Protein AF-A0A7C7LJC0-F1 (afdb_monomer_lite)

Secondary structure (DSSP, 8-state):
------------EE-GGGEEEGGG--EEEEEETTS---EEEEEE-TT-PEEEEE-TTTT-STTS--S---TT--EEEEEE-SSSSSS--EEEEEEE-TT-SS--EEEEETTEEEEEETTEEEEEE-SSSSSS-SEEEEEEE--S-TTSTTSEEEEEE-SSSEEEEEE-S---EEEE-TTS-EEEEE-S----STT-----S-PBPTTS-BEESSEEEEEETTS-S-EEEEE--S-EEEEEE-TT--EEEEE---TTS--EEEEEE-TTEE--SB-TTS--BHHHHPPTT--HHHHHTTTTSTTBPP--EEEES--EEEEEEE--STTGGGTTEEEEEETTTTEEEEEEEEEETTEEEEEEEEEEEE---STTTT---EEEEEE-TTS-EEEEEE--TT-TTS----SS--EEEEEE---TT--PPPP----HHHHHHHHHHHHHHHTT--HHHHHHHTT-S-HHHHHHHHHHGGG---HHHHHHHHHHHHTTPPTT-HHHHHHHHHHTTT-HHHHHHHHHT-S--S-HHHHHHHHHHH--GGGHHHHHHHHH-TTS-HHHHHHHHHHHHT--SHHHHHHHHHHHHHS-TTTHHHHHHHHHHHHTTTTGGGT---STHHHHHTPPP----PPP-TT----EEEEEE-SS---SEEEEEE--TT---S--EEEEEEEEEEETTS-EEEGGGS--SEEEESSS--EESS-TTSS--EETTEE-SSEEEEESSEEEEEEPPTTEEEEEEEEEE--

Foldseek 3Di:
DDDDDDPPPPAFAWPLVFKDFDVSFTKTFQDWPPLAFQFQEWEADQVGKIKGFGALLQPPPPQQRQFDDDPFATFIKIFDDPPPSNHTPDIDGQDTHPQHHDFNYWDDDPAWIWTFAPQFTKIFGDDPPPSHTPDIDGLKGQWFAHSALQTWHYWDDLLPQKIKTWGAQRDQRWIAFPVGFTDGEHACDPDHDPPGPHTDFQDAGPVRDGAYGTFMWMAHPSRHDTGTFEGAAHRFRDWEADPLRWIKTWGAFPAPLFQTAIFTGGGQAYQAQAPPRRYGGLVLVPAVPRRSNCSNRVVLAFRHDDRAGRPTRWAKHAKYQQCDCQQLQLHGWIWIFTQRQLFTWTWHFEDDQQGRHTHIDTRMHTDCDDPCSQQFGFSYWYAYNNGKIKTKGWGANPPSRRHGPDNHSIITIMITGHDPPDPDDRPPHHPVVLSVLLSVQVVCLVVPHDPVSLVVQLPPPGSNSVLSSLLSLLPPPPLVSLLVSLLSNLLPRDPPPRSSLSSSLNSCVVPLPVNLVVLVPDPDGHDPLSNLSNCLNSLDPVCLVVLLVQLADPPHDPVSNLSSLSSLLPDLDLSSLVSLVCCLPPGDPSCNVSSLVSNVSCCVPSCVVSPDDHAPVVVVVVDDDPDDDDDDDQVDLDKDKDKDFAQDDDDFKDKDFQAPVPPPDPQFKKKKAQKWFQFLVRDIDTVLNDDWSDKDAPDAGWDFQAASVRHFDARPNDTGRGMIIGGPGIMTMHGDDPRTRMIIIMMDRGD

pLDDT: mean 87.97, std 13.02, range [33.41, 98.81]

Sequence (751 aa):
MASFLILTLFCAQSLNDQFDTFNSAPVELYAESPLFYNPTAIDVDEDGNVWIAEAVNYRQWNGRNPGRHHDAGDRIVVLRDTNGDGVADTSIVFAQSEDLVAPLGILVLADRVLVSCSPNLIEYRDTDGDFVADESRILLTGFGGFNHDHGLHSFIEDGNGGLLWAVGNAGPHVVKGTDGNSIRSGSVYNGGGPKHAGNIAGLVSDDGNEYTGGLIGRMNIDGSGVEILAHNFRNNYEVAIDKYGNMFTADNDDDGNRSCRTVTVVEGGNYGYFSADGKRFWNADRRPGEDIQSAHWHQRDPGVMPHGTITGAGGPTGVTMYEHDSFAALNGYLLNADAGRSIVYAHRPVIEGSELVLKQDTLIAAKRDGERGSWFRPSDVAVGPRGEIYVADWYDPGVGGHAAGDREAYGRILKISAPTQIASKKPNAVDAAVMARVAALRQAMRDGFDYDLIKKFADDESPFVRATCARLLRKVQDVNMRVSLLIRIARTMPDGDRMYLESIGIGATSLEADMFHTLRRLSSFGSRENFLRIAWRLHPPEALETLAWYATDSGHTFDLRKLAMDGLAFMESEAAAEEMMKLAVGGPQDTREYASWWLEHRATNSWSDYGIRVGVKADLENAKLLVETHLFTPQQNDLYHYETASTSSLGKTLWLEVNDNSNGNSNDWATWINPHFILDDGTTLNLTEMDWLSAEAAWGEVRLNKNCEGGTILVNEIVIENGIGTHANSLIAYSIPENAVVVVQIVLLWR

Radius of gyration: 33.11 Å; chains: 1; bounding box: 92×88×92 Å

Structure (mmCIF, N/CA/C/O backbone):
data_AF-A0A7C7LJC0-F1
#
_entry.id   AF-A0A7C7LJC0-F1
#
loop_
_atom_site.group_PDB
_atom_site.id
_atom_site.type_symbol
_atom_site.label_atom_id
_atom_site.label_alt_id
_atom_site.label_comp_id
_atom_site.label_asym_id
_atom_site.label_entity_id
_atom_site.label_seq_id
_atom_site.pdbx_PDB_ins_code
_atom_site.Cartn_x
_atom_site.Cartn_y
_atom_site.Cartn_z
_atom_site.occupancy
_atom_site.B_iso_or_equiv
_atom_site.auth_seq_id
_atom_site.auth_comp_id
_atom_site.auth_asym_id
_atom_site.auth_atom_id
_atom_site.pdbx_PDB_model_num
ATOM 1 N N . MET A 1 1 ? 59.622 -8.865 -38.035 1.00 37.81 1 MET A N 1
ATOM 2 C CA . MET A 1 1 ? 58.812 -8.004 -37.151 1.00 37.81 1 MET A CA 1
ATOM 3 C C . MET A 1 1 ? 57.456 -8.666 -37.030 1.00 37.81 1 MET A C 1
ATOM 5 O O . MET A 1 1 ? 56.758 -8.741 -38.029 1.00 37.81 1 MET A O 1
ATOM 9 N N . ALA A 1 2 ? 57.164 -9.268 -35.879 1.00 33.41 2 ALA A N 1
ATOM 10 C CA . ALA A 1 2 ? 55.874 -9.888 -35.603 1.00 33.41 2 ALA A CA 1
ATOM 11 C C . ALA A 1 2 ? 54.977 -8.838 -34.939 1.00 33.41 2 ALA A C 1
ATOM 13 O O . ALA A 1 2 ? 55.354 -8.282 -33.908 1.00 33.41 2 ALA A O 1
ATOM 14 N N . SER A 1 3 ? 53.838 -8.543 -35.559 1.00 36.91 3 SER A N 1
ATOM 15 C CA . SER A 1 3 ? 52.789 -7.712 -34.975 1.00 36.91 3 SER A CA 1
ATOM 16 C C . SER A 1 3 ? 52.058 -8.531 -33.915 1.00 36.91 3 SER A C 1
ATOM 18 O O . SER A 1 3 ? 51.437 -9.541 -34.235 1.00 36.91 3 SER A O 1
ATOM 20 N N . PHE A 1 4 ? 52.155 -8.112 -32.656 1.00 38.53 4 PHE A N 1
ATOM 21 C CA . PHE A 1 4 ? 51.294 -8.606 -31.588 1.00 38.53 4 PHE A CA 1
ATOM 22 C C . PHE A 1 4 ? 49.926 -7.930 -31.726 1.00 38.53 4 PHE A C 1
ATOM 24 O O . PHE A 1 4 ? 49.805 -6.728 -31.502 1.00 38.53 4 PHE A O 1
ATOM 31 N N . LEU A 1 5 ? 48.908 -8.702 -32.111 1.00 37.94 5 LEU A N 1
ATOM 32 C CA . LEU A 1 5 ? 47.513 -8.357 -31.855 1.00 37.94 5 LEU A CA 1
ATOM 33 C C . LEU A 1 5 ? 47.273 -8.619 -30.362 1.00 37.94 5 LEU A C 1
ATOM 35 O O . LEU A 1 5 ? 47.311 -9.768 -29.925 1.00 37.94 5 LEU A O 1
ATOM 39 N N . ILE A 1 6 ? 47.078 -7.567 -29.573 1.00 37.94 6 ILE A N 1
ATOM 40 C CA . ILE A 1 6 ? 46.548 -7.700 -28.217 1.00 37.94 6 ILE A CA 1
ATOM 41 C C . ILE A 1 6 ? 45.026 -7.769 -28.376 1.00 37.94 6 ILE A C 1
ATOM 43 O O . ILE A 1 6 ? 44.387 -6.748 -28.610 1.00 37.94 6 ILE A O 1
ATOM 47 N N . LEU A 1 7 ? 44.454 -8.975 -28.299 1.00 34.44 7 LEU A N 1
ATOM 48 C CA . LEU A 1 7 ? 43.049 -9.132 -27.925 1.00 34.44 7 LEU A CA 1
ATOM 49 C C . LEU A 1 7 ? 42.956 -8.784 -26.434 1.00 34.44 7 LEU A C 1
ATOM 51 O O . LEU A 1 7 ? 43.278 -9.608 -25.580 1.00 34.44 7 LEU A O 1
ATOM 55 N N . THR A 1 8 ? 42.559 -7.560 -26.106 1.00 39.31 8 THR A N 1
ATOM 56 C CA . THR A 1 8 ? 41.973 -7.281 -24.793 1.00 39.31 8 THR A CA 1
ATOM 57 C C . THR A 1 8 ? 40.555 -7.838 -24.810 1.00 39.31 8 THR A C 1
ATOM 59 O O . THR A 1 8 ? 39.661 -7.216 -25.373 1.00 39.31 8 THR A O 1
ATOM 62 N N . LEU A 1 9 ? 40.368 -9.027 -24.232 1.00 41.53 9 LEU A N 1
ATOM 63 C CA . LEU A 1 9 ? 39.069 -9.442 -23.702 1.00 41.53 9 LEU A CA 1
ATOM 64 C C . LEU A 1 9 ? 38.684 -8.402 -22.641 1.00 41.53 9 LEU A C 1
ATOM 66 O O . LEU A 1 9 ? 39.367 -8.299 -21.619 1.00 41.53 9 LEU A O 1
ATOM 70 N N . PHE A 1 10 ? 37.666 -7.587 -22.907 1.00 48.38 10 PHE A N 1
ATOM 71 C CA . PHE A 1 10 ? 37.053 -6.765 -21.871 1.00 48.38 10 PHE A CA 1
ATOM 72 C C . PHE A 1 10 ? 36.264 -7.722 -20.976 1.00 48.38 10 PHE A C 1
ATOM 74 O O . PHE A 1 10 ? 35.216 -8.213 -21.353 1.00 48.38 10 PHE A O 1
ATOM 81 N N . CYS A 1 11 ? 36.823 -8.079 -19.823 1.00 60.62 11 CYS A N 1
ATOM 82 C CA . CYS A 1 11 ? 36.052 -8.751 -18.782 1.00 60.62 11 CYS A CA 1
ATOM 83 C C . CYS A 1 11 ? 35.139 -7.708 -18.123 1.00 60.62 11 CYS A C 1
ATOM 85 O O . CYS A 1 11 ? 35.556 -6.549 -18.002 1.00 60.62 11 CYS A O 1
ATOM 87 N N . ALA A 1 12 ? 33.951 -8.112 -17.664 1.00 78.50 12 ALA A N 1
ATOM 88 C CA . ALA A 1 12 ? 33.046 -7.237 -16.924 1.00 78.50 12 ALA A CA 1
ATOM 89 C C . ALA A 1 12 ? 33.781 -6.463 -15.815 1.00 78.50 12 ALA A C 1
ATOM 91 O O . ALA A 1 12 ? 34.582 -7.018 -15.052 1.00 78.50 12 ALA A O 1
ATOM 92 N N . GLN A 1 13 ? 33.547 -5.150 -15.744 1.00 88.94 13 GLN A N 1
ATOM 93 C CA . GLN A 1 13 ? 34.198 -4.308 -14.748 1.00 88.94 13 GLN A CA 1
ATOM 94 C C . GLN A 1 13 ? 33.636 -4.635 -13.360 1.00 88.94 13 GLN A C 1
ATOM 96 O O . GLN A 1 13 ? 32.492 -4.308 -13.052 1.00 88.94 13 GLN A O 1
ATOM 101 N N . SER A 1 14 ? 34.465 -5.219 -12.495 1.00 92.00 14 SER A N 1
ATOM 102 C CA . SER A 1 14 ? 34.127 -5.427 -11.083 1.00 92.00 14 SER A CA 1
ATOM 103 C C . SER A 1 14 ? 33.974 -4.093 -10.343 1.00 92.00 14 SER A C 1
ATOM 105 O O . SER A 1 14 ? 34.843 -3.220 -10.417 1.00 92.00 14 SER A O 1
ATOM 107 N N . LEU A 1 15 ? 32.907 -3.977 -9.552 1.00 92.19 15 LEU A N 1
ATOM 108 C CA . LEU A 1 15 ? 32.569 -2.815 -8.725 1.00 92.19 15 LEU A CA 1
ATOM 109 C C . LEU A 1 15 ? 32.578 -3.121 -7.217 1.00 92.19 15 LEU A C 1
ATOM 111 O O . LEU A 1 15 ? 32.181 -2.275 -6.422 1.00 92.19 15 LEU A O 1
ATOM 115 N N . ASN A 1 16 ? 33.073 -4.291 -6.799 1.00 90.81 16 ASN A N 1
ATOM 116 C CA . ASN A 1 16 ? 33.091 -4.747 -5.396 1.00 90.81 16 ASN A CA 1
ATOM 117 C C . ASN A 1 16 ? 33.698 -3.742 -4.403 1.00 90.81 16 ASN A C 1
ATOM 119 O O . ASN A 1 16 ? 33.267 -3.636 -3.254 1.00 90.81 16 ASN A O 1
ATOM 123 N N . ASP A 1 17 ? 34.692 -2.967 -4.836 1.00 89.81 17 ASP A N 1
ATOM 124 C CA . ASP A 1 17 ? 35.333 -1.974 -3.976 1.00 89.81 17 ASP A CA 1
ATOM 125 C C . ASP A 1 17 ? 34.421 -0.773 -3.677 1.00 89.81 17 ASP A C 1
ATOM 127 O O . ASP A 1 17 ? 34.654 -0.090 -2.686 1.00 89.81 17 ASP A O 1
ATOM 131 N N . GLN A 1 18 ? 33.352 -0.557 -4.453 1.00 88.69 18 GLN A N 1
ATOM 132 C CA . GLN A 1 18 ? 32.410 0.562 -4.302 1.00 88.69 18 GLN A CA 1
ATOM 133 C C . GLN A 1 18 ? 31.205 0.237 -3.410 1.00 88.69 18 GLN A C 1
ATOM 135 O O . GLN A 1 18 ? 30.527 1.156 -2.950 1.00 88.69 18 GLN A O 1
ATOM 140 N N . PHE A 1 19 ? 30.935 -1.044 -3.152 1.00 92.25 19 PHE A N 1
ATOM 141 C CA . PHE A 1 19 ? 29.701 -1.481 -2.504 1.00 92.25 19 PHE A CA 1
ATOM 142 C C . PHE A 1 19 ? 29.951 -2.431 -1.336 1.00 92.25 19 PHE A C 1
ATOM 144 O O . PHE A 1 19 ? 30.869 -3.252 -1.367 1.00 92.25 19 PHE A O 1
ATOM 151 N N . ASP A 1 20 ? 29.113 -2.311 -0.312 1.00 92.81 20 ASP A N 1
ATOM 152 C CA . ASP A 1 20 ? 28.909 -3.343 0.697 1.00 92.81 20 ASP A CA 1
ATOM 153 C C . ASP A 1 20 ? 27.735 -4.212 0.242 1.00 92.81 20 ASP A C 1
ATOM 155 O O . ASP A 1 20 ? 26.649 -3.696 -0.033 1.00 92.81 20 ASP A O 1
ATOM 159 N N . THR A 1 21 ? 27.954 -5.523 0.133 1.00 94.88 21 THR A N 1
ATOM 160 C CA . THR A 1 21 ? 26.956 -6.462 -0.392 1.00 94.88 21 THR A CA 1
ATOM 161 C C . THR A 1 21 ? 26.670 -7.622 0.544 1.00 94.88 21 THR A C 1
ATOM 163 O O . THR A 1 21 ? 27.526 -8.075 1.315 1.00 94.88 21 THR A O 1
ATOM 166 N N . PHE A 1 22 ? 25.452 -8.148 0.434 1.00 94.00 22 PHE A N 1
ATOM 167 C CA . PHE A 1 22 ? 25.009 -9.338 1.138 1.00 94.00 22 PHE A CA 1
ATOM 168 C C . PHE A 1 22 ? 25.940 -10.513 0.839 1.00 94.00 22 PHE A C 1
ATOM 170 O O . PHE A 1 22 ? 26.126 -10.899 -0.316 1.00 94.00 22 PHE A O 1
ATOM 177 N N . ASN A 1 23 ? 26.539 -11.087 1.885 1.00 91.81 23 ASN A N 1
ATOM 178 C CA . ASN A 1 23 ? 27.507 -12.183 1.774 1.00 91.81 23 ASN A CA 1
ATOM 179 C C . ASN A 1 23 ? 28.653 -11.908 0.778 1.00 91.81 23 ASN A C 1
ATOM 181 O O . ASN A 1 23 ? 29.135 -12.834 0.128 1.00 91.81 23 ASN A O 1
ATOM 185 N N . SER A 1 24 ? 29.086 -10.647 0.649 1.00 92.62 24 SER A N 1
ATOM 186 C CA . SER A 1 24 ? 30.151 -10.253 -0.286 1.00 92.62 24 SER A CA 1
ATOM 187 C C . SER A 1 24 ? 29.877 -10.707 -1.728 1.00 92.62 24 SER A C 1
ATOM 189 O O . SER A 1 24 ? 30.794 -11.122 -2.440 1.00 92.62 24 SER A O 1
ATOM 191 N N . ALA A 1 25 ? 28.606 -10.678 -2.139 1.00 94.50 25 ALA A N 1
ATOM 192 C CA . ALA A 1 25 ? 28.202 -10.973 -3.504 1.00 94.50 25 ALA A CA 1
ATOM 193 C C . ALA A 1 25 ? 28.957 -10.072 -4.500 1.00 94.50 25 ALA A C 1
ATOM 195 O O . ALA A 1 25 ? 29.040 -8.859 -4.262 1.00 94.50 25 ALA A O 1
ATOM 196 N N . PRO A 1 26 ? 29.519 -10.638 -5.586 1.00 94.69 26 PRO A N 1
ATOM 197 C CA . PRO A 1 26 ? 30.175 -9.860 -6.627 1.00 94.69 26 PRO A CA 1
ATOM 198 C C . PRO A 1 26 ? 29.189 -8.930 -7.340 1.00 94.69 26 PRO A C 1
ATOM 200 O O . PRO A 1 26 ? 28.074 -9.336 -7.667 1.00 94.69 26 PRO A O 1
ATOM 203 N N . VAL A 1 27 ? 29.640 -7.706 -7.603 1.00 95.31 27 VAL A N 1
ATOM 204 C CA . VAL A 1 27 ? 28.944 -6.659 -8.353 1.00 95.31 27 VAL A CA 1
ATOM 205 C C . VAL A 1 27 ? 29.761 -6.323 -9.589 1.00 95.31 27 VAL A C 1
ATOM 207 O O . VAL A 1 27 ? 30.943 -5.984 -9.487 1.00 95.31 27 VAL A O 1
ATOM 210 N N . GLU A 1 28 ? 29.121 -6.373 -10.747 1.00 95.75 28 GLU A N 1
ATOM 211 C CA . GLU A 1 28 ? 29.726 -6.110 -12.049 1.00 95.75 28 GLU A CA 1
ATOM 212 C C . GLU A 1 28 ? 28.916 -5.040 -12.789 1.00 95.75 28 GLU A C 1
ATOM 214 O O . GLU A 1 28 ? 27.692 -4.965 -12.657 1.00 95.75 28 GLU A O 1
ATOM 219 N N . LEU A 1 29 ? 29.596 -4.186 -13.555 1.00 95.75 29 LEU A N 1
ATOM 220 C CA . LEU A 1 29 ? 28.927 -3.274 -14.478 1.00 95.75 29 LEU A CA 1
ATOM 221 C C . LEU A 1 29 ? 28.430 -4.073 -15.689 1.00 95.75 29 LEU A C 1
ATOM 223 O O . LEU A 1 29 ? 29.249 -4.591 -16.445 1.00 95.75 29 LEU A O 1
ATOM 227 N N . TYR A 1 30 ? 27.110 -4.148 -15.869 1.00 97.31 30 TYR A N 1
ATOM 228 C CA . TYR A 1 30 ? 26.500 -4.808 -17.025 1.00 97.31 30 TYR A CA 1
ATOM 229 C C . TYR A 1 30 ? 26.369 -3.853 -18.211 1.00 97.31 30 TYR A C 1
ATOM 231 O O . TYR A 1 30 ? 26.662 -4.228 -19.340 1.00 97.31 30 TYR A O 1
ATOM 239 N N . ALA A 1 31 ? 25.935 -2.616 -17.960 1.00 97.19 31 ALA A N 1
ATOM 240 C CA . ALA A 1 31 ? 25.764 -1.594 -18.987 1.00 97.19 31 ALA A CA 1
ATOM 241 C C . ALA A 1 31 ? 25.757 -0.185 -18.381 1.00 97.19 31 ALA A C 1
ATOM 243 O O . ALA A 1 31 ? 25.421 -0.008 -17.209 1.00 97.19 31 ALA A O 1
ATOM 244 N N . GLU A 1 32 ? 26.063 0.830 -19.185 1.00 95.94 32 GLU A N 1
ATOM 245 C CA . GLU A 1 32 ? 25.955 2.241 -18.805 1.00 95.94 32 GLU A CA 1
ATOM 246 C C . GLU A 1 32 ? 25.630 3.132 -20.009 1.00 95.94 32 GLU A C 1
ATOM 248 O O . GLU A 1 32 ? 25.741 2.721 -21.170 1.00 95.94 32 GLU A O 1
ATOM 253 N N . SER A 1 33 ? 25.252 4.383 -19.748 1.00 95.19 33 SER A N 1
ATOM 254 C CA . SER A 1 33 ? 25.175 5.406 -20.791 1.00 95.19 33 SER A CA 1
ATOM 255 C C . SER A 1 33 ? 26.497 5.501 -21.577 1.00 95.19 33 SER A C 1
ATOM 257 O O . SER A 1 33 ? 27.570 5.501 -20.974 1.00 95.19 33 SER A O 1
ATOM 259 N N . PRO A 1 34 ? 26.459 5.636 -22.917 1.00 95.06 34 PRO A N 1
ATOM 260 C CA . PRO A 1 34 ? 25.320 6.071 -23.727 1.00 95.06 34 PRO A CA 1
ATOM 261 C C . PRO A 1 34 ? 24.439 4.945 -24.301 1.00 95.06 34 PRO A C 1
ATOM 263 O O . PRO A 1 34 ? 23.654 5.226 -25.204 1.00 95.06 34 PRO A O 1
ATOM 266 N N . LEU A 1 35 ? 24.543 3.692 -23.830 1.00 96.88 35 LEU A N 1
ATOM 267 C CA . LEU A 1 35 ? 23.676 2.609 -24.329 1.00 96.88 35 LEU A CA 1
ATOM 268 C C . LEU A 1 35 ? 22.190 2.877 -24.040 1.00 96.88 35 LEU A C 1
ATOM 270 O O . LEU A 1 35 ? 21.331 2.505 -24.834 1.00 96.88 35 LEU A O 1
ATOM 274 N N . PHE A 1 36 ? 21.903 3.554 -22.934 1.00 97.06 36 PHE A N 1
ATOM 275 C CA . PHE A 1 36 ? 20.584 4.019 -22.511 1.00 97.06 36 PHE A CA 1
ATOM 276 C C . PHE A 1 36 ? 20.759 5.206 -21.548 1.00 97.06 36 PHE A C 1
ATOM 278 O O . PHE A 1 36 ? 21.885 5.552 -21.166 1.00 97.06 36 PHE A O 1
ATOM 285 N N . TYR A 1 37 ? 19.652 5.812 -21.139 1.00 95.50 37 TYR A N 1
ATOM 286 C CA . TYR A 1 37 ? 19.577 6.928 -20.199 1.00 95.50 37 TYR A CA 1
ATOM 287 C C . TYR A 1 37 ? 18.416 6.713 -19.213 1.00 95.50 37 TYR A C 1
ATOM 289 O O . TYR A 1 37 ? 17.550 5.882 -19.457 1.00 95.50 37 TYR A O 1
ATOM 297 N N . ASN A 1 38 ? 18.410 7.426 -18.083 1.00 93.75 38 ASN A N 1
ATOM 298 C CA . ASN A 1 38 ? 17.300 7.512 -17.114 1.00 93.75 38 ASN A CA 1
ATOM 299 C C . ASN A 1 38 ? 16.476 6.210 -16.913 1.00 93.75 38 ASN A C 1
ATOM 301 O O . ASN A 1 38 ? 15.272 6.212 -17.199 1.00 93.75 38 ASN A O 1
ATOM 305 N N . PRO A 1 39 ? 17.082 5.102 -16.445 1.00 95.69 39 PRO A N 1
ATOM 306 C CA . PRO A 1 39 ? 16.373 3.834 -16.288 1.00 95.69 39 PRO A CA 1
ATOM 307 C C . PRO A 1 39 ? 15.386 3.936 -15.118 1.00 95.69 39 PRO A C 1
ATOM 309 O O . PRO A 1 39 ? 15.797 3.958 -13.961 1.00 95.69 39 PRO A O 1
ATOM 312 N N . THR A 1 40 ? 14.091 4.048 -15.393 1.00 94.31 40 THR A N 1
ATOM 313 C CA . THR A 1 40 ? 13.068 4.166 -14.329 1.00 94.31 40 THR A CA 1
ATOM 314 C C . THR A 1 40 ? 12.533 2.828 -13.863 1.00 94.31 40 THR A C 1
ATOM 316 O O . THR A 1 40 ? 12.243 2.693 -12.681 1.00 94.31 40 THR A O 1
ATOM 319 N N . ALA A 1 41 ? 12.466 1.860 -14.773 1.00 97.31 41 ALA A N 1
ATOM 320 C CA . ALA A 1 41 ? 12.101 0.482 -14.497 1.00 97.31 41 ALA A CA 1
ATOM 321 C C . ALA A 1 41 ? 12.809 -0.455 -15.478 1.00 97.31 41 ALA A C 1
ATOM 323 O O . ALA A 1 41 ? 13.178 -0.036 -16.587 1.00 97.31 41 ALA A O 1
ATOM 324 N N . ILE A 1 42 ? 13.002 -1.704 -15.068 1.00 98.62 42 ILE A N 1
ATOM 325 C CA . ILE A 1 42 ? 13.635 -2.758 -15.847 1.00 98.62 42 ILE A CA 1
ATOM 326 C C . ILE A 1 42 ? 12.884 -4.079 -15.727 1.00 98.62 42 ILE A C 1
ATOM 328 O O . ILE A 1 42 ? 12.296 -4.391 -14.702 1.00 98.62 42 ILE A O 1
ATOM 332 N N . ASP A 1 43 ? 12.988 -4.895 -16.767 1.00 98.50 43 ASP A N 1
ATOM 333 C CA . ASP A 1 43 ? 12.612 -6.307 -16.715 1.00 98.50 43 ASP A CA 1
ATOM 334 C C . ASP A 1 43 ? 13.661 -7.141 -17.462 1.00 98.50 43 ASP A C 1
ATOM 336 O O . ASP A 1 43 ? 14.475 -6.601 -18.222 1.00 98.50 43 ASP A O 1
ATOM 340 N N . VAL A 1 44 ? 13.698 -8.448 -17.217 1.00 98.25 44 VAL A N 1
ATOM 341 C CA . VAL A 1 44 ? 14.689 -9.357 -17.803 1.00 98.25 44 VAL A CA 1
ATOM 342 C C . VAL A 1 44 ? 13.978 -10.530 -18.458 1.00 98.25 44 VAL A C 1
ATOM 344 O O . VAL A 1 44 ? 13.282 -11.290 -17.791 1.00 98.25 44 VAL A O 1
ATOM 347 N N . ASP A 1 45 ? 14.183 -10.699 -19.762 1.00 97.06 45 ASP A N 1
ATOM 348 C CA . ASP A 1 45 ? 13.546 -11.785 -20.507 1.00 97.06 45 ASP A CA 1
ATOM 349 C C . ASP A 1 45 ? 14.208 -13.156 -20.264 1.00 97.06 45 ASP A C 1
ATOM 351 O O . ASP A 1 45 ? 15.226 -13.288 -19.575 1.00 97.06 45 ASP A O 1
ATOM 355 N N . GLU A 1 46 ? 13.621 -14.206 -20.845 1.00 95.25 46 GLU A N 1
ATOM 356 C CA . GLU A 1 46 ? 14.081 -15.593 -20.690 1.00 95.25 46 GLU A CA 1
ATOM 357 C C . GLU A 1 46 ? 15.498 -15.856 -21.233 1.00 95.25 46 GLU A C 1
ATOM 359 O O . GLU A 1 46 ? 16.171 -16.782 -20.768 1.00 95.25 46 GLU A O 1
ATOM 364 N N . ASP A 1 47 ? 15.976 -15.016 -22.155 1.00 94.31 47 ASP A N 1
ATOM 365 C CA . ASP A 1 47 ? 17.326 -15.071 -22.722 1.00 94.31 47 ASP A CA 1
ATOM 366 C C . ASP A 1 47 ? 18.342 -14.262 -21.893 1.00 94.31 47 ASP A C 1
ATOM 368 O O . ASP A 1 47 ? 19.556 -14.361 -22.104 1.00 94.31 47 ASP A O 1
ATOM 372 N N . GLY A 1 48 ? 17.871 -13.492 -20.907 1.00 95.12 48 GLY A N 1
ATOM 373 C CA . GLY A 1 48 ? 18.690 -12.639 -20.056 1.00 95.12 48 GLY A CA 1
ATOM 374 C C . GLY A 1 48 ? 18.991 -11.264 -20.654 1.00 95.12 48 GLY A C 1
ATOM 375 O O . GLY A 1 48 ? 19.912 -10.600 -20.168 1.00 95.12 48 GLY A O 1
ATOM 376 N N . ASN A 1 49 ? 18.255 -10.827 -21.683 1.00 97.75 49 ASN A N 1
ATOM 377 C CA . ASN A 1 49 ? 18.335 -9.444 -22.148 1.00 97.75 49 ASN A CA 1
ATOM 378 C C . ASN A 1 49 ? 17.629 -8.531 -21.136 1.00 97.75 49 ASN A C 1
ATOM 380 O O . ASN A 1 49 ? 16.584 -8.880 -20.587 1.00 97.75 49 ASN A O 1
ATOM 384 N N . VAL A 1 50 ? 18.199 -7.349 -20.896 1.00 98.69 50 VAL A N 1
ATOM 385 C CA . VAL A 1 50 ? 17.641 -6.373 -19.949 1.00 98.69 50 VAL A CA 1
ATOM 386 C C . VAL A 1 50 ? 16.852 -5.328 -20.722 1.00 98.69 50 VAL A C 1
ATOM 388 O O . VAL A 1 50 ? 17.409 -4.627 -21.568 1.00 98.69 50 VAL A O 1
ATOM 391 N N . TRP A 1 51 ? 15.569 -5.215 -20.414 1.00 98.81 51 TRP A N 1
ATOM 392 C CA . TRP A 1 51 ? 14.641 -4.253 -20.991 1.00 98.81 51 TRP A CA 1
ATOM 393 C C . TRP A 1 51 ? 14.509 -3.050 -20.063 1.00 98.81 51 TRP A C 1
ATOM 395 O O . TRP A 1 51 ? 14.474 -3.214 -18.849 1.00 98.81 51 TRP A O 1
ATOM 405 N N . ILE A 1 52 ? 14.466 -1.839 -20.617 1.00 98.75 52 ILE A N 1
ATOM 406 C CA . ILE A 1 52 ? 14.529 -0.588 -19.852 1.00 98.75 52 ILE A CA 1
ATOM 407 C C . ILE A 1 52 ? 13.406 0.350 -20.278 1.00 98.75 52 ILE A C 1
ATOM 409 O O . ILE A 1 52 ? 13.296 0.697 -21.456 1.00 98.75 52 ILE A O 1
ATOM 413 N N . ALA A 1 53 ? 12.642 0.835 -19.298 1.00 98.19 53 ALA A N 1
ATOM 414 C CA . ALA A 1 53 ? 11.831 2.039 -19.424 1.00 98.19 53 ALA A CA 1
ATOM 415 C C . ALA A 1 53 ? 12.725 3.279 -19.237 1.00 98.19 53 ALA A C 1
ATOM 417 O O . ALA A 1 53 ? 13.081 3.662 -18.115 1.00 98.19 53 ALA A O 1
ATOM 418 N N . GLU A 1 54 ? 13.126 3.895 -20.347 1.00 97.50 54 GLU A N 1
ATOM 419 C CA . GLU A 1 54 ? 13.945 5.105 -20.355 1.00 97.50 54 GLU A CA 1
ATOM 420 C C . GLU A 1 54 ? 13.046 6.347 -20.362 1.00 97.50 54 GLU A C 1
ATOM 422 O O . GLU A 1 54 ? 12.295 6.561 -21.310 1.00 97.50 54 GLU A O 1
ATOM 427 N N . ALA A 1 55 ? 13.161 7.191 -19.331 1.00 94.56 55 ALA A N 1
ATOM 428 C CA . ALA A 1 55 ? 12.221 8.287 -19.073 1.00 94.56 55 ALA A CA 1
ATOM 429 C C . ALA A 1 55 ? 12.885 9.675 -18.991 1.00 94.56 55 ALA A C 1
ATOM 431 O O . ALA A 1 55 ? 12.749 10.392 -17.996 1.00 94.56 55 ALA A O 1
ATOM 432 N N . VAL A 1 56 ? 13.632 10.087 -20.016 1.00 93.25 56 VAL A N 1
ATOM 433 C CA . VAL A 1 56 ? 14.336 11.385 -19.986 1.00 93.25 56 VAL A CA 1
ATOM 434 C C . VAL A 1 56 ? 13.365 12.574 -20.002 1.00 93.25 56 VAL A C 1
ATOM 436 O O . VAL A 1 56 ? 13.671 13.622 -19.431 1.00 93.25 56 VAL A O 1
ATOM 439 N N . ASN A 1 57 ? 12.161 12.410 -20.567 1.00 92.62 57 ASN A N 1
ATOM 440 C CA . ASN A 1 57 ? 11.112 13.436 -20.602 1.00 92.62 57 ASN A CA 1
ATOM 441 C C . ASN A 1 57 ? 10.330 13.570 -19.278 1.00 92.62 57 ASN A C 1
ATOM 443 O O . ASN A 1 57 ? 9.411 14.400 -19.164 1.00 92.62 57 ASN A O 1
ATOM 447 N N . TYR A 1 58 ? 10.701 12.802 -18.252 1.00 90.00 58 TYR A N 1
ATOM 448 C CA . TYR A 1 58 ? 10.085 12.864 -16.934 1.00 90.00 58 TYR A CA 1
ATOM 449 C C . TYR A 1 58 ? 10.215 14.254 -16.294 1.00 90.00 58 TYR A C 1
ATOM 451 O O . TYR A 1 58 ? 11.301 14.825 -16.183 1.00 90.00 58 TYR A O 1
ATOM 459 N N . ARG A 1 59 ? 9.075 14.816 -15.868 1.00 85.62 59 ARG A N 1
ATOM 460 C CA . ARG A 1 59 ? 8.936 16.107 -15.166 1.00 85.62 59 ARG A CA 1
ATOM 461 C C . ARG A 1 59 ? 9.654 17.300 -15.816 1.00 85.62 59 ARG A C 1
ATOM 463 O O . ARG A 1 59 ? 10.051 18.236 -15.125 1.00 85.62 59 ARG A O 1
ATOM 470 N N . GLN A 1 60 ? 9.739 17.370 -17.143 1.00 86.81 60 GLN A N 1
ATOM 471 C CA . GLN A 1 60 ? 10.344 18.520 -17.844 1.00 86.81 60 GLN A CA 1
ATOM 472 C C . GLN A 1 60 ? 9.467 19.787 -17.908 1.00 86.81 60 GLN A C 1
ATOM 474 O O . GLN A 1 60 ? 9.519 20.577 -18.850 1.00 86.81 60 GLN A O 1
ATOM 479 N N . TRP A 1 61 ? 8.640 20.015 -16.894 1.00 82.88 61 TRP A N 1
ATOM 480 C CA . TRP A 1 61 ? 7.778 21.186 -16.777 1.00 82.88 61 TRP A CA 1
ATOM 481 C C . TRP A 1 61 ? 8.228 22.057 -15.600 1.00 82.88 61 TRP A C 1
ATOM 483 O O . TRP A 1 61 ? 8.864 21.585 -14.658 1.00 82.88 61 TRP A O 1
ATOM 493 N N . ASN A 1 62 ? 7.945 23.361 -15.668 1.00 81.81 62 ASN A N 1
ATOM 494 C CA . ASN A 1 62 ? 8.371 24.356 -14.671 1.00 81.81 62 ASN A CA 1
ATOM 495 C C . ASN A 1 62 ? 9.877 24.316 -14.332 1.00 81.81 62 ASN A C 1
ATOM 497 O O . ASN A 1 62 ? 10.272 24.661 -13.221 1.00 81.81 62 ASN A O 1
ATOM 501 N N . GLY A 1 63 ? 10.722 23.882 -15.276 1.00 79.44 63 GLY A N 1
ATOM 502 C CA . GLY A 1 63 ? 12.171 23.787 -15.086 1.00 79.44 63 GLY A CA 1
ATOM 503 C C . GLY A 1 63 ? 12.627 22.716 -14.087 1.00 79.44 63 GLY A C 1
ATOM 504 O O . GLY A 1 63 ? 13.774 22.774 -13.653 1.00 79.44 63 GLY A O 1
ATOM 505 N N . ARG A 1 64 ? 11.764 21.757 -13.715 1.00 81.12 64 ARG A N 1
ATOM 506 C CA . ARG A 1 64 ? 12.101 20.696 -12.748 1.00 81.12 64 ARG A CA 1
ATOM 507 C C . ARG A 1 64 ? 13.139 19.713 -13.280 1.00 81.12 64 ARG A C 1
ATOM 509 O O . ARG A 1 64 ? 14.005 19.302 -12.521 1.00 81.12 64 ARG A O 1
ATOM 516 N N . ASN A 1 65 ? 13.086 19.385 -14.567 1.00 84.44 65 ASN A N 1
ATOM 517 C CA . ASN A 1 65 ? 14.090 18.562 -15.233 1.00 84.44 65 ASN A CA 1
ATOM 518 C C . ASN A 1 65 ? 14.465 19.181 -16.590 1.00 84.44 65 ASN A C 1
ATOM 520 O O . ASN A 1 65 ? 13.805 18.915 -17.587 1.00 84.44 65 ASN A O 1
ATOM 524 N N . PRO A 1 66 ? 15.475 20.062 -16.662 1.00 80.06 66 PRO A N 1
ATOM 525 C CA . PRO A 1 66 ? 15.908 20.667 -17.920 1.00 80.06 66 PRO A CA 1
ATOM 526 C C . PRO A 1 66 ? 17.108 19.914 -18.520 1.00 80.06 66 PRO A C 1
ATOM 528 O O . PRO A 1 66 ? 18.005 20.542 -19.084 1.00 80.06 66 PRO A O 1
ATOM 531 N N . GLY A 1 67 ? 17.200 18.603 -18.275 1.00 85.25 67 GLY A N 1
ATOM 532 C CA . GLY A 1 67 ? 18.225 17.720 -18.828 1.00 85.25 67 GLY A CA 1
ATOM 533 C C . GLY A 1 67 ? 17.911 17.254 -20.252 1.00 85.25 67 GLY A C 1
ATOM 534 O O . GLY A 1 67 ? 17.217 17.931 -21.011 1.00 85.25 67 GLY A O 1
ATOM 535 N N . ARG A 1 68 ? 18.460 16.090 -20.611 1.00 91.50 68 ARG A N 1
ATOM 536 C CA . ARG A 1 68 ? 18.234 15.379 -21.879 1.00 91.50 68 ARG A CA 1
ATOM 537 C C . ARG A 1 68 ? 16.746 15.269 -22.220 1.00 91.50 68 ARG A C 1
ATOM 539 O O . ARG A 1 68 ? 15.949 14.966 -21.348 1.00 91.50 68 ARG A O 1
ATOM 546 N N . HIS A 1 69 ? 16.386 15.462 -23.487 1.00 93.50 69 HIS A N 1
ATOM 547 C CA . HIS A 1 69 ? 15.009 15.385 -23.985 1.00 93.50 69 HIS A CA 1
ATOM 548 C C . HIS A 1 69 ? 14.936 14.525 -25.252 1.00 93.50 69 HIS A C 1
ATOM 550 O O . HIS A 1 69 ? 15.869 14.529 -26.063 1.00 93.50 69 HIS A O 1
ATOM 556 N N . HIS A 1 70 ? 13.816 13.832 -25.438 1.00 94.94 70 HIS A N 1
ATOM 557 C CA . HIS A 1 70 ? 13.479 13.121 -26.663 1.00 94.94 70 HIS A CA 1
ATOM 558 C C . HIS A 1 70 ? 12.215 13.699 -27.304 1.00 94.94 70 HIS A C 1
ATOM 560 O O . HIS A 1 70 ? 11.110 13.483 -26.811 1.00 94.94 70 HIS A O 1
ATOM 566 N N . ASP A 1 71 ? 12.381 14.374 -28.447 1.00 94.56 71 ASP A N 1
ATOM 567 C CA . ASP A 1 71 ? 11.279 15.032 -29.168 1.00 94.56 71 ASP A CA 1
ATOM 568 C C . ASP A 1 71 ? 10.183 14.044 -29.618 1.00 94.56 71 ASP A C 1
ATOM 570 O O . ASP A 1 71 ? 9.011 14.400 -29.663 1.00 94.56 71 ASP A O 1
ATOM 574 N N . ALA A 1 72 ? 10.557 12.799 -29.939 1.00 96.31 72 ALA A N 1
ATOM 575 C CA . ALA A 1 72 ? 9.639 11.742 -30.379 1.00 96.31 72 ALA A CA 1
ATOM 576 C C . ALA A 1 72 ? 8.990 10.961 -29.217 1.00 96.31 72 ALA A C 1
ATOM 578 O O . ALA A 1 72 ? 8.372 9.925 -29.453 1.00 96.31 72 ALA A O 1
ATOM 579 N N . GLY A 1 73 ? 9.155 11.436 -27.979 1.00 96.38 73 GLY A N 1
ATOM 580 C CA . GLY A 1 73 ? 8.783 10.725 -26.758 1.00 96.38 73 GLY A CA 1
ATOM 581 C C . GLY A 1 73 ? 9.897 9.832 -26.206 1.00 96.38 73 GLY A C 1
ATOM 582 O O . GLY A 1 73 ? 10.948 9.644 -26.825 1.00 96.38 73 GLY A O 1
ATOM 583 N N . ASP A 1 74 ? 9.668 9.324 -25.003 1.00 97.94 74 ASP A N 1
ATOM 584 C CA . ASP A 1 74 ? 10.552 8.413 -24.276 1.00 97.94 74 ASP A CA 1
ATOM 585 C C . ASP A 1 74 ? 10.633 7.029 -24.947 1.00 97.94 74 ASP A C 1
ATOM 587 O O . ASP A 1 74 ? 9.926 6.745 -25.920 1.00 97.94 74 ASP A O 1
ATOM 591 N N . ARG A 1 75 ? 11.549 6.175 -24.471 1.00 98.31 75 ARG A N 1
ATOM 592 C CA . ARG A 1 75 ? 11.952 4.948 -25.174 1.00 98.31 75 ARG A CA 1
ATOM 593 C C . ARG A 1 75 ? 11.823 3.706 -24.302 1.00 98.31 75 ARG A C 1
ATOM 595 O O . ARG A 1 75 ? 12.066 3.752 -23.099 1.00 98.31 75 ARG A O 1
ATOM 602 N N . ILE A 1 76 ? 11.539 2.582 -24.950 1.00 98.75 76 ILE A N 1
ATOM 603 C CA . ILE A 1 76 ? 11.809 1.246 -24.417 1.00 98.75 76 ILE A CA 1
ATOM 604 C C . ILE A 1 76 ? 13.064 0.715 -25.099 1.00 98.75 76 ILE A C 1
ATOM 606 O O . ILE A 1 76 ? 13.138 0.701 -26.330 1.00 98.75 76 ILE A O 1
ATOM 610 N N . VAL A 1 77 ? 14.061 0.324 -24.308 1.00 98.75 77 VAL A N 1
ATOM 611 C CA . VAL A 1 77 ? 15.389 -0.076 -24.795 1.00 98.75 77 VAL A CA 1
ATOM 612 C C . VAL A 1 77 ? 15.702 -1.507 -24.370 1.00 98.75 77 VAL A C 1
ATOM 614 O O . VAL A 1 77 ? 15.462 -1.865 -23.224 1.00 98.75 77 VAL A O 1
ATOM 617 N N . VAL A 1 78 ? 16.276 -2.307 -25.271 1.00 98.69 78 VAL A N 1
ATOM 618 C CA . VAL A 1 78 ? 16.726 -3.683 -25.007 1.00 98.69 78 VAL A CA 1
ATOM 619 C C . VAL A 1 78 ? 18.245 -3.737 -25.029 1.00 98.69 78 VAL A C 1
ATOM 621 O O . VAL A 1 78 ? 18.870 -3.364 -26.025 1.00 98.69 78 VAL A O 1
ATOM 624 N N . LEU A 1 79 ? 18.840 -4.223 -23.942 1.00 98.62 79 LEU A N 1
ATOM 625 C CA . LEU A 1 79 ? 20.277 -4.410 -23.788 1.00 98.62 79 LEU A CA 1
ATOM 626 C C . LEU A 1 79 ? 20.653 -5.884 -23.863 1.00 98.62 79 LEU A C 1
ATOM 628 O O . LEU A 1 79 ? 20.139 -6.705 -23.098 1.00 98.62 79 LEU A O 1
ATOM 632 N N . ARG A 1 80 ? 21.609 -6.201 -24.737 1.00 97.44 80 ARG A N 1
ATOM 633 C CA . ARG A 1 80 ? 22.003 -7.582 -25.032 1.00 97.44 80 ARG A CA 1
ATOM 634 C C . ARG A 1 80 ? 23.508 -7.776 -24.910 1.00 97.44 80 ARG A C 1
ATOM 636 O O . ARG A 1 80 ? 24.280 -6.963 -25.417 1.00 97.44 80 ARG A O 1
ATOM 643 N N . ASP A 1 81 ? 23.898 -8.876 -24.281 1.00 95.69 81 ASP A N 1
ATOM 644 C CA . ASP A 1 81 ? 25.251 -9.435 -24.323 1.00 95.69 81 ASP A CA 1
ATOM 645 C C . ASP A 1 81 ? 25.302 -10.458 -25.468 1.00 95.69 81 ASP A C 1
ATOM 647 O O . ASP A 1 81 ? 24.791 -11.573 -25.345 1.00 95.69 81 ASP A O 1
ATOM 651 N N . THR A 1 82 ? 25.848 -10.067 -26.623 1.00 95.06 82 THR A N 1
ATOM 652 C CA . THR A 1 82 ? 25.854 -10.927 -27.819 1.00 95.06 82 THR A CA 1
ATOM 653 C C . THR A 1 82 ? 27.094 -11.809 -27.907 1.00 95.06 82 THR A C 1
ATOM 655 O O . THR A 1 82 ? 27.152 -12.719 -28.742 1.00 95.06 82 THR A O 1
ATOM 658 N N . ASN A 1 83 ? 28.082 -11.573 -27.041 1.00 93.88 83 ASN A N 1
ATOM 659 C CA . ASN A 1 83 ? 29.362 -12.269 -27.058 1.00 93.88 83 ASN A CA 1
ATOM 660 C C . ASN A 1 83 ? 29.571 -13.207 -25.842 1.00 93.88 83 ASN A C 1
ATOM 662 O O . ASN A 1 83 ? 30.447 -14.076 -25.887 1.00 93.88 83 ASN A O 1
ATOM 666 N N . GLY A 1 84 ? 28.725 -13.096 -24.814 1.00 90.06 84 GLY A N 1
ATOM 667 C CA . GLY A 1 84 ? 28.694 -13.936 -23.619 1.00 90.06 84 GLY A CA 1
ATOM 668 C C . GLY A 1 84 ? 29.718 -13.567 -22.541 1.00 90.06 84 GLY A C 1
ATOM 669 O O . GLY A 1 84 ? 30.038 -14.428 -21.713 1.00 90.06 84 GLY A O 1
ATOM 670 N N . ASP A 1 85 ? 30.274 -12.352 -22.554 1.00 89.38 85 ASP A N 1
ATOM 671 C CA . ASP A 1 85 ? 31.268 -11.880 -21.576 1.00 89.38 85 ASP A CA 1
ATOM 672 C C . ASP A 1 85 ? 30.655 -11.321 -20.280 1.00 89.38 85 ASP A C 1
ATOM 674 O O . ASP A 1 85 ? 31.387 -10.991 -19.338 1.00 89.38 85 ASP A O 1
ATOM 678 N N . GLY A 1 86 ? 29.323 -11.288 -20.193 1.00 88.50 86 GLY A N 1
ATOM 679 C CA . GLY A 1 86 ? 28.581 -10.779 -19.050 1.00 88.50 86 GLY A CA 1
ATOM 680 C C . GLY A 1 86 ? 28.352 -9.269 -19.077 1.00 88.50 86 GLY A C 1
ATOM 681 O O . GLY A 1 86 ? 27.897 -8.739 -18.062 1.00 88.50 86 GLY A O 1
ATOM 682 N N . VAL A 1 87 ? 28.642 -8.588 -20.190 1.00 94.25 87 VAL A N 1
ATOM 683 C CA . VAL A 1 87 ? 28.424 -7.152 -20.409 1.00 94.25 87 VAL A CA 1
ATOM 684 C C . VAL A 1 87 ? 27.530 -6.959 -21.632 1.00 94.25 87 VAL A C 1
ATOM 686 O O . VAL A 1 87 ? 27.706 -7.609 -22.657 1.00 94.25 87 VAL A O 1
ATOM 689 N N . ALA A 1 88 ? 26.566 -6.040 -21.559 1.00 96.12 88 ALA A N 1
ATOM 690 C CA . ALA A 1 88 ? 25.794 -5.685 -22.742 1.00 96.12 88 ALA A CA 1
ATOM 691 C C . ALA A 1 88 ? 26.675 -4.947 -23.761 1.00 96.12 88 ALA A C 1
ATOM 693 O O . ALA A 1 88 ? 27.283 -3.920 -23.451 1.00 96.12 88 ALA A O 1
ATOM 694 N N . ASP A 1 89 ? 26.684 -5.432 -24.999 1.00 93.88 89 ASP A N 1
ATOM 695 C CA . ASP A 1 89 ? 27.396 -4.823 -26.127 1.00 93.88 89 ASP A CA 1
ATOM 696 C C . ASP A 1 89 ? 26.453 -4.211 -27.175 1.00 93.88 89 ASP A C 1
ATOM 698 O O . ASP A 1 89 ? 26.889 -3.446 -28.039 1.00 93.88 89 ASP A O 1
ATOM 702 N N . THR A 1 90 ? 25.153 -4.498 -27.068 1.00 96.81 90 THR A N 1
ATOM 703 C CA . THR A 1 90 ? 24.126 -4.062 -28.015 1.00 96.81 90 THR A CA 1
ATOM 704 C C . THR A 1 90 ? 22.982 -3.351 -27.290 1.00 96.81 90 THR A C 1
ATOM 706 O O . THR A 1 90 ? 22.544 -3.791 -26.228 1.00 96.81 90 THR A O 1
ATOM 709 N N . SER A 1 91 ? 22.487 -2.260 -27.886 1.00 98.12 91 SER A N 1
ATOM 710 C CA . SER A 1 91 ? 21.312 -1.498 -27.442 1.00 98.12 91 SER A CA 1
ATOM 711 C C . SER A 1 91 ? 20.358 -1.284 -28.617 1.00 98.12 91 SER A C 1
ATOM 713 O O . SER A 1 91 ? 20.773 -0.778 -29.665 1.00 98.12 91 SER A O 1
ATOM 715 N N . ILE A 1 92 ? 19.098 -1.690 -28.453 1.00 98.56 92 ILE A N 1
ATOM 716 C CA . ILE A 1 92 ? 18.040 -1.598 -29.469 1.00 98.56 92 ILE A CA 1
ATOM 717 C C . ILE A 1 92 ? 16.892 -0.769 -28.897 1.00 98.56 92 ILE A C 1
ATOM 719 O O . ILE A 1 92 ? 16.446 -1.020 -27.781 1.00 98.56 92 ILE A O 1
ATOM 723 N N . VAL A 1 93 ? 16.404 0.223 -29.646 1.00 98.69 93 VAL A N 1
ATOM 724 C CA . VAL A 1 93 ? 15.172 0.940 -29.286 1.00 98.69 93 VAL A CA 1
ATOM 725 C C . VAL A 1 93 ? 13.996 0.104 -29.775 1.00 98.69 93 VAL A C 1
ATOM 727 O O . VAL A 1 93 ? 13.700 0.111 -30.965 1.00 98.69 93 VAL A O 1
ATOM 730 N N . PHE A 1 94 ? 13.347 -0.602 -28.855 1.00 98.75 94 PHE A N 1
ATOM 731 C CA . PHE A 1 94 ? 12.201 -1.454 -29.158 1.00 98.75 94 PHE A CA 1
ATOM 732 C C . PHE A 1 94 ? 10.959 -0.638 -29.518 1.00 98.75 94 PHE A C 1
ATOM 734 O O . PHE A 1 94 ? 10.273 -0.936 -30.491 1.00 98.75 94 PHE A O 1
ATOM 741 N N . ALA A 1 95 ? 10.686 0.424 -28.756 1.00 98.56 95 ALA A N 1
ATOM 742 C CA . ALA A 1 95 ? 9.561 1.321 -28.998 1.00 98.56 95 ALA A CA 1
ATOM 743 C C . ALA A 1 95 ? 9.912 2.767 -28.627 1.00 98.56 95 ALA A C 1
ATOM 745 O O . ALA A 1 95 ? 10.607 3.020 -27.641 1.00 98.56 95 ALA A O 1
ATOM 746 N N . GLN A 1 96 ? 9.404 3.720 -29.410 1.00 98.19 96 GLN A N 1
ATOM 747 C CA . GLN A 1 96 ? 9.455 5.156 -29.136 1.00 98.19 96 GLN A CA 1
ATOM 748 C C . GLN A 1 96 ? 8.219 5.820 -29.746 1.00 98.19 96 GLN A C 1
ATOM 750 O O . GLN A 1 96 ? 7.912 5.600 -30.918 1.00 98.19 96 GLN A O 1
ATOM 755 N N . SER A 1 97 ? 7.492 6.609 -28.957 1.00 95.81 97 SER A N 1
ATOM 756 C CA . SER A 1 97 ? 6.291 7.310 -29.426 1.00 95.81 97 SER A CA 1
ATOM 757 C C . SER A 1 97 ? 5.917 8.467 -28.505 1.00 95.81 97 SER A C 1
ATOM 759 O O . SER A 1 97 ? 6.282 8.460 -27.333 1.00 95.81 97 SER A O 1
ATOM 761 N N . GLU A 1 98 ? 5.118 9.416 -29.002 1.00 93.38 98 GLU A N 1
ATOM 762 C CA . GLU A 1 98 ? 4.615 10.555 -28.215 1.00 93.38 98 GLU A CA 1
ATOM 763 C C . GLU A 1 98 ? 3.749 10.141 -27.010 1.00 93.38 98 GLU A C 1
ATOM 765 O O . GLU A 1 98 ? 3.591 10.926 -26.074 1.00 93.38 98 GLU A O 1
ATOM 770 N N . ASP A 1 99 ? 3.204 8.919 -27.016 1.00 92.50 99 ASP A N 1
ATOM 771 C CA . ASP A 1 99 ? 2.461 8.354 -25.885 1.00 92.50 99 ASP A CA 1
ATOM 772 C C . ASP A 1 99 ? 3.381 7.954 -24.719 1.00 92.50 99 ASP A C 1
ATOM 774 O O . ASP A 1 99 ? 2.914 7.826 -23.587 1.00 92.50 99 ASP A O 1
ATOM 778 N N . LEU A 1 100 ? 4.688 7.800 -24.966 1.00 96.25 100 LEU A N 1
ATOM 779 C CA . LEU A 1 100 ? 5.692 7.556 -23.936 1.00 96.25 100 LEU A CA 1
ATOM 780 C C . LEU A 1 100 ? 6.202 8.895 -23.401 1.00 96.25 100 LEU A C 1
ATOM 782 O O . LEU A 1 100 ? 7.079 9.541 -23.975 1.00 96.25 100 LEU A O 1
ATOM 786 N N . VAL A 1 101 ? 5.645 9.317 -22.270 1.00 93.12 101 VAL A N 1
ATOM 787 C CA . VAL A 1 101 ? 6.135 10.462 -21.496 1.00 93.12 101 VAL A CA 1
ATOM 788 C C . VAL A 1 101 ? 6.202 10.046 -20.037 1.00 93.12 101 VAL A C 1
ATOM 790 O O . VAL A 1 101 ? 5.193 10.071 -19.332 1.00 93.12 101 VAL A O 1
ATOM 793 N N . ALA A 1 102 ? 7.405 9.693 -19.593 1.00 91.50 102 ALA A N 1
ATOM 794 C CA . ALA A 1 102 ? 7.676 9.019 -18.334 1.00 91.50 102 ALA A CA 1
ATOM 795 C C . ALA A 1 102 ? 7.008 7.639 -18.221 1.00 91.50 102 ALA A C 1
ATOM 797 O O . ALA A 1 102 ? 6.061 7.481 -17.447 1.00 91.50 102 ALA A O 1
ATOM 798 N N . PRO A 1 103 ? 7.451 6.635 -19.002 1.00 96.69 103 PRO A N 1
ATOM 799 C CA . PRO A 1 103 ? 7.140 5.247 -18.678 1.00 96.69 103 PRO A CA 1
ATOM 800 C C . PRO A 1 103 ? 7.763 4.910 -17.318 1.00 96.69 103 PRO A C 1
ATOM 802 O O . PRO A 1 103 ? 8.916 5.257 -17.102 1.00 96.69 103 PRO A O 1
ATOM 805 N N . LEU A 1 104 ? 7.008 4.297 -16.403 1.00 95.56 104 LEU A N 1
ATOM 806 C CA . LEU A 1 104 ? 7.454 4.013 -15.023 1.00 95.56 104 LEU A CA 1
ATOM 807 C C . LEU A 1 104 ? 7.371 2.528 -14.646 1.00 95.56 104 LEU A C 1
ATOM 809 O O . LEU A 1 104 ? 7.645 2.167 -13.509 1.00 95.56 104 LEU A O 1
ATOM 813 N N . GLY A 1 105 ? 7.011 1.668 -15.596 1.00 97.25 105 GLY A N 1
ATOM 814 C CA . GLY A 1 105 ? 7.159 0.228 -15.442 1.00 97.25 105 GLY A CA 1
ATOM 815 C C . GLY A 1 105 ? 6.993 -0.520 -16.746 1.00 97.25 105 GLY A C 1
ATOM 816 O O . GLY A 1 105 ? 6.454 -0.001 -17.731 1.00 97.25 105 GLY A O 1
ATOM 817 N N . ILE A 1 106 ? 7.515 -1.738 -16.739 1.00 98.44 106 ILE A N 1
ATOM 818 C CA . ILE A 1 106 ? 7.650 -2.600 -17.901 1.00 98.44 106 ILE A CA 1
ATOM 819 C C . ILE A 1 106 ? 7.464 -4.053 -17.463 1.00 98.44 106 ILE A C 1
ATOM 821 O O . ILE A 1 106 ? 7.965 -4.448 -16.418 1.00 98.44 106 ILE A O 1
ATOM 825 N N . LEU A 1 107 ? 6.719 -4.822 -18.254 1.00 98.31 107 LEU A N 1
ATOM 826 C CA . LEU A 1 107 ? 6.569 -6.265 -18.099 1.00 98.31 107 LEU A CA 1
ATOM 827 C C . LEU A 1 107 ? 6.761 -6.926 -19.458 1.00 98.31 107 LEU A C 1
ATOM 829 O O . LEU A 1 107 ? 5.999 -6.665 -20.396 1.00 98.31 107 LEU A O 1
ATOM 833 N N . VAL A 1 108 ? 7.761 -7.788 -19.558 1.00 98.12 108 VAL A N 1
ATOM 834 C CA . VAL A 1 108 ? 8.112 -8.530 -20.763 1.00 98.12 108 VAL A CA 1
ATOM 835 C C . VAL A 1 108 ? 7.530 -9.932 -20.653 1.00 98.12 108 VAL A C 1
ATOM 837 O O . VAL A 1 108 ? 7.876 -10.716 -19.776 1.00 98.12 108 VAL A O 1
ATOM 840 N N . LEU A 1 109 ? 6.621 -10.253 -21.567 1.00 96.12 109 LEU A N 1
ATOM 841 C CA . LEU A 1 109 ? 6.013 -11.571 -21.701 1.00 96.12 109 LEU A CA 1
ATOM 842 C C . LEU A 1 109 ? 6.458 -12.194 -23.024 1.00 96.12 109 LEU A C 1
ATOM 844 O O . LEU A 1 109 ? 6.886 -11.500 -23.945 1.00 96.12 109 LEU A O 1
ATOM 848 N N . ALA A 1 110 ? 6.282 -13.508 -23.155 1.00 91.62 110 ALA A N 1
ATOM 849 C CA . ALA A 1 110 ? 6.747 -14.259 -24.322 1.00 91.62 110 ALA A CA 1
ATOM 850 C C . ALA A 1 110 ? 6.221 -13.741 -25.680 1.00 91.62 110 ALA A C 1
ATOM 852 O O . ALA A 1 110 ? 6.867 -13.953 -26.700 1.00 91.62 110 ALA A O 1
ATOM 853 N N . ASP A 1 111 ? 5.042 -13.106 -25.721 1.00 93.12 111 ASP A N 1
ATOM 854 C CA . ASP A 1 111 ? 4.401 -12.645 -26.963 1.00 93.12 111 ASP A CA 1
ATOM 855 C C . ASP A 1 111 ? 4.087 -11.140 -27.007 1.00 93.12 111 ASP A C 1
ATOM 857 O O . ASP A 1 111 ? 3.459 -10.680 -27.969 1.00 93.12 111 ASP A O 1
ATOM 861 N N . ARG A 1 112 ? 4.428 -10.386 -25.953 1.00 96.62 112 ARG A N 1
ATOM 862 C CA . ARG A 1 112 ? 4.103 -8.958 -25.822 1.00 96.62 112 ARG A CA 1
ATOM 863 C C . ARG A 1 112 ? 4.918 -8.276 -24.728 1.00 96.62 112 ARG A C 1
ATOM 865 O O . ARG A 1 112 ? 5.333 -8.911 -23.767 1.00 96.62 112 ARG A O 1
ATOM 872 N N . VAL A 1 113 ? 5.014 -6.956 -24.815 1.00 98.44 113 VAL A N 1
ATOM 873 C CA . VAL A 1 113 ? 5.567 -6.097 -23.762 1.00 98.44 113 VAL A CA 1
ATOM 874 C C . VAL A 1 113 ? 4.482 -5.136 -23.295 1.00 98.44 113 VAL A C 1
ATOM 876 O O . VAL A 1 113 ? 3.856 -4.459 -24.113 1.00 98.44 113 VAL A O 1
ATOM 879 N N . LEU A 1 114 ? 4.242 -5.081 -21.987 1.00 98.62 114 LEU A N 1
ATOM 880 C CA . LEU A 1 114 ? 3.339 -4.116 -21.370 1.00 98.62 114 LEU A CA 1
ATOM 881 C C . LEU A 1 114 ? 4.150 -2.978 -20.756 1.00 98.62 114 LEU A C 1
ATOM 883 O O . LEU A 1 114 ? 5.112 -3.217 -20.033 1.00 98.62 114 LEU A O 1
ATOM 887 N N . VAL A 1 115 ? 3.747 -1.741 -21.034 1.00 98.69 115 VAL A N 1
ATOM 888 C CA . VAL A 1 115 ? 4.413 -0.533 -20.541 1.00 98.69 115 VAL A CA 1
ATOM 889 C C . VAL A 1 115 ? 3.410 0.337 -19.803 1.00 98.69 115 VAL A C 1
ATOM 891 O O . VAL A 1 115 ? 2.386 0.750 -20.357 1.00 98.69 115 VAL A O 1
ATOM 894 N N . SER A 1 116 ? 3.737 0.656 -18.559 1.00 98.25 116 SER A N 1
ATOM 895 C CA . SER A 1 116 ? 2.987 1.592 -17.734 1.00 98.25 116 SER A CA 1
ATOM 896 C C . SER A 1 116 ? 3.430 3.018 -18.017 1.00 98.25 116 SER A C 1
ATOM 898 O O . SER A 1 116 ? 4.558 3.405 -17.710 1.00 98.25 116 SER A O 1
ATOM 900 N N . CYS A 1 117 ? 2.539 3.828 -18.584 1.00 96.81 117 CYS A N 1
ATOM 901 C CA . CYS A 1 117 ? 2.797 5.241 -18.830 1.00 96.81 117 CYS A CA 1
ATOM 902 C C . CYS A 1 117 ? 1.493 6.032 -18.713 1.00 96.81 117 CYS A C 1
ATOM 904 O O . CYS A 1 117 ? 0.691 6.100 -19.645 1.00 96.81 117 CYS A O 1
ATOM 906 N N . SER A 1 118 ? 1.254 6.612 -17.535 1.00 94.62 118 SER A N 1
ATOM 907 C CA . SER A 1 118 ? -0.010 7.290 -17.213 1.00 94.62 118 SER A CA 1
ATOM 908 C C . SER A 1 118 ? -0.406 8.312 -18.292 1.00 94.62 118 SER A C 1
ATOM 910 O O . SER A 1 118 ? 0.387 9.204 -18.597 1.00 94.62 118 SER A O 1
ATOM 912 N N . PRO A 1 119 ? -1.630 8.235 -18.849 1.00 94.94 119 PRO A N 1
ATOM 913 C CA . PRO A 1 119 ? -2.794 7.562 -18.280 1.00 94.94 119 PRO A CA 1
ATOM 914 C C . PRO A 1 119 ? -3.019 6.139 -18.810 1.00 94.94 119 PRO A C 1
ATOM 916 O O . PRO A 1 119 ? -4.085 5.572 -18.571 1.00 94.94 119 PRO A O 1
ATOM 919 N N . ASN A 1 120 ? -2.059 5.591 -19.553 1.00 97.25 120 ASN A N 1
ATOM 920 C CA . ASN A 1 120 ? -2.206 4.398 -20.369 1.00 97.25 120 ASN A CA 1
ATOM 921 C C . ASN A 1 120 ? -1.387 3.220 -19.826 1.00 97.25 120 ASN A C 1
ATOM 923 O O . ASN A 1 120 ? -0.258 3.369 -19.361 1.00 97.25 120 ASN A O 1
ATOM 927 N N . LEU A 1 121 ? -1.951 2.030 -19.983 1.00 98.56 121 LEU A N 1
ATOM 928 C CA . LEU A 1 121 ? -1.195 0.797 -20.132 1.00 98.56 121 LEU A CA 1
ATOM 929 C C . LEU A 1 121 ? -1.096 0.503 -21.628 1.00 98.56 121 LEU A C 1
ATOM 931 O O . LEU A 1 121 ? -2.126 0.350 -22.293 1.00 98.56 121 LEU A O 1
ATOM 935 N N . ILE A 1 122 ? 0.121 0.433 -22.155 1.00 98.56 122 ILE A N 1
ATOM 936 C CA . ILE A 1 122 ? 0.377 0.233 -23.583 1.00 98.56 122 ILE A CA 1
ATOM 937 C C . ILE A 1 122 ? 0.890 -1.193 -23.796 1.00 98.56 122 ILE A C 1
ATOM 939 O O . ILE A 1 122 ? 1.801 -1.630 -23.102 1.00 98.56 122 ILE A O 1
ATOM 943 N N . GLU A 1 123 ? 0.296 -1.920 -24.740 1.00 98.50 123 GLU A N 1
ATOM 944 C CA . GLU A 1 123 ? 0.767 -3.228 -25.200 1.00 98.50 123 GLU A CA 1
ATOM 945 C C . GLU A 1 123 ? 1.523 -3.049 -26.519 1.00 98.50 123 GLU A C 1
ATOM 947 O O . GLU A 1 123 ? 1.000 -2.437 -27.455 1.00 98.50 123 GLU A O 1
ATOM 952 N N . TYR A 1 124 ? 2.720 -3.621 -26.594 1.00 98.62 124 TYR A N 1
ATOM 953 C CA . TYR A 1 124 ? 3.538 -3.722 -27.797 1.00 98.62 124 TYR A CA 1
ATOM 954 C C . TYR A 1 124 ? 3.777 -5.186 -28.164 1.00 98.62 124 TYR A C 1
ATOM 956 O O . TYR A 1 124 ? 3.832 -6.047 -27.281 1.00 98.62 124 TYR A O 1
ATOM 964 N N . ARG A 1 125 ? 3.955 -5.471 -29.455 1.00 98.31 125 ARG A N 1
ATOM 965 C CA . ARG A 1 125 ? 4.334 -6.800 -29.955 1.00 98.31 125 ARG A CA 1
ATOM 966 C C . ARG A 1 125 ? 5.415 -6.686 -31.013 1.00 98.31 125 ARG A C 1
ATOM 968 O O . ARG A 1 125 ? 5.313 -5.835 -31.890 1.00 98.31 125 ARG A O 1
ATOM 975 N N . ASP A 1 126 ? 6.383 -7.581 -30.928 1.00 97.62 126 ASP A N 1
ATOM 976 C CA . ASP A 1 126 ? 7.341 -7.895 -31.984 1.00 97.62 126 ASP A CA 1
ATOM 977 C C . ASP A 1 126 ? 6.887 -9.213 -32.629 1.00 97.62 126 ASP A C 1
ATOM 979 O O . ASP A 1 126 ? 6.642 -10.206 -31.936 1.00 97.62 126 ASP A O 1
ATOM 983 N N . THR A 1 127 ? 6.664 -9.193 -33.941 1.00 97.31 127 THR A N 1
ATOM 984 C CA . THR A 1 127 ? 6.110 -10.315 -34.707 1.00 97.31 127 THR A CA 1
ATOM 985 C C . THR A 1 127 ? 7.139 -11.002 -35.600 1.00 97.31 127 THR A C 1
ATOM 987 O O . THR A 1 127 ? 6.827 -12.060 -36.165 1.00 97.31 127 THR A O 1
ATOM 990 N N . ASP A 1 128 ? 8.352 -10.457 -35.712 1.00 96.75 128 ASP A N 1
ATOM 991 C CA . ASP A 1 128 ? 9.420 -10.999 -36.554 1.00 96.75 128 ASP A CA 1
ATOM 992 C C . ASP A 1 128 ? 10.735 -11.317 -35.810 1.00 96.75 128 ASP A C 1
ATOM 994 O O . ASP A 1 128 ? 11.598 -12.012 -36.361 1.00 96.75 128 ASP A O 1
ATOM 998 N N . GLY A 1 129 ? 10.823 -10.952 -34.529 1.00 94.25 129 GLY A N 1
ATOM 999 C CA . GLY A 1 129 ? 11.908 -11.278 -33.609 1.00 94.25 129 GLY A CA 1
ATOM 1000 C C . GLY A 1 129 ? 13.133 -10.374 -33.747 1.00 94.25 129 GLY A C 1
ATOM 1001 O O . GLY A 1 129 ? 14.238 -10.798 -33.382 1.00 94.25 129 GLY A O 1
ATOM 1002 N N . ASP A 1 130 ? 12.986 -9.175 -34.315 1.00 96.25 130 ASP A N 1
ATOM 1003 C CA . ASP A 1 130 ? 14.078 -8.216 -34.489 1.00 96.25 130 ASP A CA 1
ATOM 1004 C C . ASP A 1 130 ? 14.295 -7.275 -33.286 1.00 96.25 130 ASP A C 1
ATOM 1006 O O . ASP A 1 130 ? 15.259 -6.499 -33.283 1.00 96.25 130 ASP A O 1
ATOM 1010 N N . PHE A 1 131 ? 13.487 -7.421 -32.227 1.00 96.25 131 PHE A N 1
ATOM 1011 C CA . PHE A 1 131 ? 13.448 -6.561 -31.042 1.00 96.25 131 PHE A CA 1
ATOM 1012 C C . PHE A 1 131 ? 13.001 -5.121 -31.344 1.00 96.25 131 PHE A C 1
ATOM 1014 O O . PHE A 1 131 ? 13.408 -4.185 -30.648 1.00 96.25 131 PHE A O 1
ATOM 1021 N N . VAL A 1 132 ? 12.128 -4.939 -32.334 1.00 98.00 132 VAL A N 1
ATOM 1022 C CA . VAL A 1 132 ? 11.398 -3.701 -32.619 1.00 98.00 132 VAL A CA 1
ATOM 1023 C C . VAL A 1 132 ? 9.896 -3.992 -32.614 1.00 98.00 132 VAL A C 1
ATOM 1025 O O . VAL A 1 132 ? 9.423 -4.996 -33.130 1.00 98.00 132 VAL A O 1
ATOM 1028 N N . ALA A 1 133 ? 9.111 -3.116 -31.987 1.00 98.00 133 ALA A N 1
ATOM 1029 C CA . ALA A 1 133 ? 7.666 -3.290 -31.940 1.00 98.00 133 ALA A CA 1
ATOM 1030 C C . ALA A 1 133 ? 7.027 -3.053 -33.322 1.00 98.00 133 ALA A C 1
ATOM 1032 O O . ALA A 1 133 ? 7.085 -1.944 -33.861 1.00 98.00 133 ALA A O 1
ATOM 1033 N N . ASP A 1 134 ? 6.334 -4.065 -33.839 1.00 97.94 134 ASP A N 1
ATOM 1034 C CA . ASP A 1 134 ? 5.524 -4.005 -35.062 1.00 97.94 134 ASP A CA 1
ATOM 1035 C C . ASP A 1 134 ? 4.111 -3.483 -34.795 1.00 97.94 134 ASP A C 1
ATOM 1037 O O . ASP A 1 134 ? 3.511 -2.774 -35.610 1.00 97.94 134 ASP A O 1
ATOM 1041 N N . GLU A 1 135 ? 3.557 -3.855 -33.640 1.00 98.00 135 GLU A N 1
ATOM 1042 C CA . GLU A 1 135 ? 2.198 -3.515 -33.241 1.00 98.00 135 GLU A CA 1
ATOM 1043 C C . GLU A 1 135 ? 2.194 -2.783 -31.901 1.00 98.00 135 GLU A C 1
ATOM 1045 O O . GLU A 1 135 ? 2.973 -3.080 -30.993 1.00 98.00 135 GLU A O 1
ATOM 1050 N N . SER A 1 136 ? 1.266 -1.836 -31.761 1.00 97.56 136 SER A N 1
ATOM 1051 C CA . SER A 1 136 ? 1.023 -1.121 -30.513 1.00 97.56 136 SER A CA 1
ATOM 1052 C C . SER A 1 136 ? -0.465 -0.855 -30.319 1.00 97.56 136 SER A C 1
ATOM 1054 O O . SER A 1 136 ? -1.179 -0.508 -31.266 1.00 97.56 136 SER A O 1
ATOM 1056 N N . ARG A 1 137 ? -0.941 -0.996 -29.079 1.00 97.38 137 ARG A N 1
ATOM 1057 C CA . ARG A 1 137 ? -2.286 -0.574 -28.674 1.00 97.38 137 ARG A CA 1
ATOM 1058 C C . ARG A 1 137 ? -2.323 -0.115 -27.221 1.00 97.38 137 ARG A C 1
ATOM 1060 O O . ARG A 1 137 ? -1.649 -0.671 -26.363 1.00 97.38 137 ARG A O 1
ATOM 1067 N N . ILE A 1 138 ? -3.199 0.840 -26.922 1.00 98.12 138 ILE A N 1
ATOM 1068 C CA . ILE A 1 138 ? -3.571 1.166 -25.540 1.00 98.12 138 ILE A CA 1
ATOM 1069 C C . ILE A 1 138 ? -4.499 0.053 -25.041 1.00 98.12 138 ILE A C 1
ATOM 1071 O O . ILE A 1 138 ? -5.619 -0.082 -25.535 1.00 98.12 138 ILE A O 1
ATOM 1075 N N . LEU A 1 139 ? -4.023 -0.758 -24.094 1.00 98.06 139 LEU A N 1
ATOM 1076 C CA . LEU A 1 139 ? -4.789 -1.864 -23.519 1.00 98.06 139 LEU A CA 1
ATOM 1077 C C . LEU A 1 139 ? -5.815 -1.351 -22.505 1.00 98.06 139 LEU A C 1
ATOM 1079 O O . LEU A 1 139 ? -6.986 -1.712 -22.579 1.00 98.06 139 LEU A O 1
ATOM 1083 N N . LEU A 1 140 ? -5.378 -0.475 -21.597 1.00 98.19 140 LEU A N 1
ATOM 1084 C CA . LEU A 1 140 ? -6.226 0.224 -20.632 1.00 98.19 140 LEU A CA 1
ATOM 1085 C C . LEU A 1 140 ? -5.834 1.700 -20.563 1.00 98.19 140 LEU A C 1
ATOM 1087 O O . LEU A 1 140 ? -4.684 2.064 -20.792 1.00 98.19 140 LEU A O 1
ATOM 1091 N N . THR A 1 141 ? -6.793 2.553 -20.214 1.00 97.19 141 THR A N 1
ATOM 1092 C CA . THR A 1 141 ? -6.565 3.985 -19.994 1.00 97.19 141 THR A CA 1
ATOM 1093 C C . THR A 1 141 ? -7.397 4.494 -18.819 1.00 97.19 141 THR A C 1
ATOM 1095 O O . THR A 1 141 ? -8.296 3.800 -18.339 1.00 97.19 141 THR A O 1
ATOM 1098 N N . GLY A 1 142 ? -7.117 5.718 -18.377 1.00 95.25 142 GLY A N 1
ATOM 1099 C CA . GLY A 1 142 ? -7.838 6.393 -17.298 1.00 95.25 142 GLY A CA 1
ATOM 1100 C C . GLY A 1 142 ? -7.134 6.345 -15.944 1.00 95.25 142 GLY A C 1
ATOM 1101 O O . GLY A 1 142 ? -7.716 6.745 -14.935 1.00 95.25 142 GLY A O 1
ATOM 1102 N N . PHE A 1 143 ? -5.879 5.894 -15.904 1.00 95.62 143 PHE A N 1
ATOM 1103 C CA . PHE A 1 143 ? -5.037 6.067 -14.726 1.00 95.62 143 PHE A CA 1
ATOM 1104 C C . PHE A 1 143 ? -4.657 7.550 -14.577 1.00 95.62 143 PHE A C 1
ATOM 1106 O O . PHE A 1 143 ? -4.270 8.201 -15.547 1.00 95.62 143 PHE A O 1
ATOM 1113 N N . GLY A 1 144 ? -4.778 8.102 -13.368 1.00 93.69 144 GLY A N 1
ATOM 1114 C CA . GLY A 1 144 ? -4.258 9.433 -13.057 1.00 93.69 144 GLY A CA 1
ATOM 1115 C C . GLY A 1 144 ? -2.720 9.486 -13.042 1.00 93.69 144 GLY A C 1
ATOM 1116 O O . GLY A 1 144 ? -2.045 8.521 -13.389 1.00 93.69 144 GLY A O 1
ATOM 1117 N N . GLY A 1 145 ? -2.151 10.628 -12.648 1.00 91.00 145 GLY A N 1
ATOM 1118 C CA . GLY A 1 145 ? -0.700 10.758 -12.466 1.00 91.00 145 GLY A CA 1
ATOM 1119 C C . GLY A 1 145 ? 0.090 10.974 -13.759 1.00 91.00 145 GLY A C 1
ATOM 1120 O O . GLY A 1 145 ? 1.239 10.556 -13.856 1.00 91.00 145 GLY A O 1
ATOM 1121 N N . PHE A 1 146 ? -0.501 11.652 -14.752 1.00 90.50 146 PHE A N 1
ATOM 1122 C CA . PHE A 1 146 ? 0.181 12.007 -16.004 1.00 90.50 146 PHE A CA 1
ATOM 1123 C C . PHE A 1 146 ? 1.525 12.712 -15.746 1.00 90.50 146 PHE A C 1
ATOM 1125 O O . PHE A 1 146 ? 1.550 13.797 -15.147 1.00 90.50 146 PHE A O 1
ATOM 1132 N N . ASN A 1 147 ? 2.619 12.118 -16.241 1.00 89.94 147 ASN A N 1
ATOM 1133 C CA . ASN A 1 147 ? 3.995 12.584 -16.040 1.00 89.94 147 ASN A CA 1
ATOM 1134 C C . ASN A 1 147 ? 4.294 12.926 -14.558 1.00 89.94 147 ASN A C 1
ATOM 1136 O O . ASN A 1 147 ? 4.725 14.038 -14.221 1.00 89.94 147 ASN A O 1
ATOM 1140 N N . HIS A 1 148 ? 3.979 11.983 -13.662 1.00 90.25 148 HIS A N 1
ATOM 1141 C CA . HIS A 1 148 ? 4.139 12.098 -12.214 1.00 90.25 148 HIS A CA 1
ATOM 1142 C C . HIS A 1 148 ? 4.586 10.753 -11.615 1.00 90.25 148 HIS A C 1
ATOM 1144 O O . HIS A 1 148 ? 4.054 9.711 -11.971 1.00 90.25 148 HIS A O 1
ATOM 1150 N N . ASP A 1 149 ? 5.495 10.778 -10.640 1.00 89.56 149 ASP A N 1
ATOM 1151 C CA . ASP A 1 149 ? 5.959 9.614 -9.854 1.00 89.56 149 ASP A CA 1
ATOM 1152 C C . ASP A 1 149 ? 4.871 8.914 -9.042 1.00 89.56 149 ASP A C 1
ATOM 1154 O O . ASP A 1 149 ? 5.174 7.904 -8.441 1.00 89.56 149 ASP A O 1
ATOM 1158 N N . HIS A 1 150 ? 3.645 9.428 -8.973 1.00 93.56 150 HIS A N 1
ATOM 1159 C CA . HIS A 1 150 ? 2.528 8.783 -8.261 1.00 93.56 150 HIS A CA 1
ATOM 1160 C C . HIS A 1 150 ? 1.501 8.230 -9.266 1.00 93.56 150 HIS A C 1
ATOM 1162 O O . HIS A 1 150 ? 0.323 8.087 -8.938 1.00 93.56 150 HIS A O 1
ATOM 1168 N N . GLY A 1 151 ? 1.926 8.031 -10.517 1.00 93.62 151 GLY A N 1
ATOM 1169 C CA . GLY A 1 151 ? 1.124 7.448 -11.584 1.00 93.62 151 GLY A CA 1
ATOM 1170 C C . GLY A 1 151 ? 1.149 5.919 -11.574 1.00 93.62 151 GLY A C 1
ATOM 1171 O O . GLY A 1 151 ? 1.404 5.287 -10.552 1.00 93.62 151 GLY A O 1
ATOM 1172 N N . LEU A 1 152 ? 0.808 5.339 -12.723 1.00 96.50 152 LEU A N 1
ATOM 1173 C CA . LEU A 1 152 ? 0.855 3.910 -13.017 1.00 96.50 152 LEU A CA 1
ATOM 1174 C C . LEU A 1 152 ? 2.301 3.442 -13.147 1.00 96.50 152 LEU A C 1
ATOM 1176 O O . LEU A 1 152 ? 3.044 4.006 -13.951 1.00 96.50 152 LEU A O 1
ATOM 1180 N N . HIS A 1 153 ? 2.648 2.399 -12.397 1.00 95.06 153 HIS A N 1
ATOM 1181 C CA . HIS A 1 153 ? 4.019 1.917 -12.266 1.00 95.06 153 HIS A CA 1
ATOM 1182 C C . HIS A 1 153 ? 4.157 0.482 -12.754 1.00 95.06 153 HIS A C 1
ATOM 1184 O O . HIS A 1 153 ? 4.477 0.286 -13.911 1.00 95.06 153 HIS A O 1
ATOM 1190 N N . SER A 1 154 ? 3.854 -0.543 -11.962 1.00 94.69 154 SER A N 1
ATOM 1191 C CA . SER A 1 154 ? 4.142 -1.934 -12.359 1.00 94.69 154 SER A CA 1
ATOM 1192 C C . SER A 1 154 ? 2.912 -2.733 -12.770 1.00 94.69 154 SER A C 1
ATOM 1194 O O . SER A 1 154 ? 1.813 -2.543 -12.240 1.00 94.69 154 SER A O 1
ATOM 1196 N N . PHE A 1 155 ? 3.149 -3.677 -13.683 1.00 97.75 155 PHE A N 1
ATOM 1197 C CA . PHE A 1 155 ? 2.354 -4.886 -13.875 1.00 97.75 155 PHE A CA 1
ATOM 1198 C C . PHE A 1 155 ? 3.282 -6.085 -13.696 1.00 97.75 155 PHE A C 1
ATOM 1200 O O . PHE A 1 155 ? 4.408 -6.045 -14.173 1.00 97.75 155 PHE A O 1
ATOM 1207 N N . ILE A 1 156 ? 2.811 -7.151 -13.055 1.00 97.44 156 ILE A N 1
ATOM 1208 C CA . ILE A 1 156 ? 3.537 -8.426 -12.953 1.00 97.44 156 ILE A CA 1
ATOM 1209 C C . ILE A 1 156 ? 2.574 -9.594 -13.154 1.00 97.44 156 ILE A C 1
ATOM 1211 O O . ILE A 1 156 ? 1.371 -9.450 -12.927 1.00 97.44 156 ILE A O 1
ATOM 1215 N N . GLU A 1 157 ? 3.080 -10.766 -13.531 1.00 96.06 157 GLU A N 1
ATOM 1216 C CA . GLU A 1 157 ? 2.269 -11.987 -13.530 1.00 96.06 157 GLU A CA 1
ATOM 1217 C C . GLU A 1 157 ? 1.815 -12.352 -12.108 1.00 96.06 157 GLU A C 1
ATOM 1219 O O . GLU A 1 157 ? 2.589 -12.320 -11.151 1.00 96.06 157 GLU A O 1
ATOM 1224 N N . ASP A 1 158 ? 0.550 -12.750 -11.954 1.00 91.88 158 ASP A N 1
ATOM 1225 C CA . ASP A 1 158 ? -0.015 -13.147 -10.654 1.00 91.88 158 ASP A CA 1
ATOM 1226 C C . ASP A 1 158 ? 0.232 -14.631 -10.297 1.00 91.88 158 ASP A C 1
ATOM 1228 O O . ASP A 1 158 ? -0.285 -15.139 -9.293 1.00 91.88 158 ASP A O 1
ATOM 1232 N N . GLY A 1 159 ? 0.979 -15.346 -11.148 1.00 87.88 159 GLY A N 1
ATOM 1233 C CA . GLY A 1 159 ? 1.264 -16.780 -11.047 1.00 87.88 159 GLY A CA 1
ATOM 1234 C C . GLY A 1 159 ? 0.087 -17.704 -11.391 1.00 87.88 159 GLY A C 1
ATOM 1235 O O . GLY A 1 159 ? 0.195 -18.916 -11.217 1.00 87.88 159 GLY A O 1
ATOM 1236 N N . ASN A 1 160 ? -1.045 -17.161 -11.849 1.00 86.19 160 ASN A N 1
ATOM 1237 C CA . ASN A 1 160 ? -2.280 -17.893 -12.155 1.00 86.19 160 ASN A CA 1
ATOM 1238 C C . ASN A 1 160 ? -2.876 -17.512 -13.528 1.00 86.19 160 ASN A C 1
ATOM 1240 O O . ASN A 1 160 ? -4.049 -17.784 -13.786 1.00 86.19 160 ASN A O 1
ATOM 1244 N N . GLY A 1 161 ? -2.074 -16.916 -14.417 1.00 88.06 161 GLY A N 1
ATOM 1245 C CA . GLY A 1 161 ? -2.482 -16.510 -15.768 1.00 88.06 161 GLY A CA 1
ATOM 1246 C C . GLY A 1 161 ? -3.129 -15.122 -15.853 1.00 88.06 161 GLY A C 1
ATOM 1247 O O . GLY A 1 161 ? -3.601 -14.739 -16.925 1.00 88.06 161 GLY A O 1
ATOM 1248 N N . GLY A 1 162 ? -3.164 -14.380 -14.743 1.00 95.19 162 GLY A N 1
ATOM 1249 C CA . GLY A 1 162 ? -3.552 -12.976 -14.685 1.00 95.19 162 GLY A CA 1
ATOM 1250 C C . GLY A 1 162 ? -2.364 -12.066 -14.379 1.00 95.19 162 GLY A C 1
ATOM 1251 O O . GLY A 1 162 ? -1.208 -12.489 -14.337 1.00 95.19 162 GLY A O 1
ATOM 1252 N N . LEU A 1 163 ? -2.672 -10.795 -14.147 1.00 97.69 163 LEU A N 1
ATOM 1253 C CA . LEU A 1 163 ? -1.712 -9.749 -13.829 1.00 97.69 163 LEU A CA 1
ATOM 1254 C C . LEU A 1 163 ? -2.086 -9.067 -12.515 1.00 97.69 163 LEU A C 1
ATOM 1256 O O . LEU A 1 163 ? -3.263 -8.794 -12.269 1.00 97.69 163 LEU A O 1
ATOM 1260 N N . LEU A 1 164 ? -1.085 -8.746 -11.701 1.00 98.25 164 LEU A N 1
ATOM 1261 C CA . LEU A 1 164 ? -1.188 -7.743 -10.643 1.00 98.25 164 LEU A CA 1
ATOM 1262 C C . LEU A 1 164 ? -0.679 -6.405 -11.157 1.00 98.25 164 LEU A C 1
ATOM 1264 O O . LEU A 1 164 ? 0.146 -6.371 -12.066 1.00 98.25 164 LEU A O 1
ATOM 1268 N N . TRP A 1 165 ? -1.150 -5.315 -10.561 1.00 97.88 165 TRP A N 1
ATOM 1269 C CA . TRP A 1 165 ? -0.711 -3.974 -10.930 1.00 97.88 165 TRP A CA 1
ATOM 1270 C C . TRP A 1 165 ? -0.721 -2.999 -9.761 1.00 97.88 165 TRP A C 1
ATOM 1272 O O . TRP A 1 165 ? -1.494 -3.172 -8.816 1.00 97.88 165 TRP A O 1
ATOM 1282 N N . ALA A 1 166 ? 0.124 -1.969 -9.846 1.00 98.12 166 ALA A N 1
ATOM 1283 C CA . ALA A 1 166 ? 0.271 -0.922 -8.839 1.00 98.12 166 ALA A CA 1
ATOM 1284 C C . ALA A 1 166 ? 0.207 0.487 -9.454 1.00 98.12 166 ALA A C 1
ATOM 1286 O O . ALA A 1 166 ? 0.770 0.760 -10.516 1.00 98.12 166 ALA A O 1
ATOM 1287 N N . VAL A 1 167 ? -0.482 1.398 -8.766 1.00 97.62 167 VAL A N 1
ATOM 1288 C CA . VAL A 1 167 ? -0.585 2.820 -9.131 1.00 97.62 167 VAL A CA 1
ATOM 1289 C C . VAL A 1 167 ? -0.567 3.671 -7.865 1.00 97.62 167 VAL A C 1
ATOM 1291 O O . VAL A 1 167 ? -1.229 3.330 -6.884 1.00 97.62 167 VAL A O 1
ATOM 1294 N N . GLY A 1 168 ? 0.167 4.784 -7.886 1.00 96.88 168 GLY A N 1
ATOM 1295 C CA . GLY A 1 168 ? 0.199 5.736 -6.775 1.00 96.88 168 GLY A CA 1
ATOM 1296 C C . GLY A 1 168 ? -1.113 6.512 -6.601 1.00 96.88 168 GLY A C 1
ATOM 1297 O O . GLY A 1 168 ? -2.103 6.298 -7.295 1.00 96.88 168 GLY A O 1
ATOM 1298 N N . ASN A 1 169 ? -1.141 7.437 -5.644 1.00 96.06 169 ASN A N 1
ATOM 1299 C CA . ASN A 1 169 ? -2.356 8.156 -5.252 1.00 96.06 169 ASN A CA 1
ATOM 1300 C C . ASN A 1 169 ? -2.710 9.391 -6.096 1.00 96.06 169 ASN A C 1
ATOM 1302 O O . ASN A 1 169 ? -3.652 10.109 -5.737 1.00 96.06 169 ASN A O 1
ATOM 1306 N N . ALA A 1 170 ? -1.978 9.671 -7.182 1.00 93.94 170 ALA A N 1
ATOM 1307 C CA . ALA A 1 170 ? -2.279 10.787 -8.075 1.00 93.94 170 ALA A CA 1
ATOM 1308 C C . ALA A 1 170 ? -3.471 10.451 -8.973 1.00 93.94 170 ALA A C 1
ATOM 1310 O O . ALA A 1 170 ? -3.329 10.229 -10.169 1.00 93.94 170 ALA A O 1
ATOM 1311 N N . GLY A 1 171 ? -4.655 10.425 -8.373 1.00 91.31 171 GLY A N 1
ATOM 1312 C CA . GLY A 1 171 ? -5.914 10.196 -9.054 1.00 91.31 171 GLY A CA 1
ATOM 1313 C C . GLY A 1 171 ? -6.440 11.425 -9.818 1.00 91.31 171 GLY A C 1
ATOM 1314 O O . GLY A 1 171 ? -5.725 12.410 -10.028 1.00 91.31 171 GLY A O 1
ATOM 1315 N N . PRO A 1 172 ? -7.709 11.384 -10.243 1.00 94.38 172 PRO A N 1
ATOM 1316 C CA . PRO A 1 172 ? -8.612 10.260 -10.068 1.00 94.38 172 PRO A CA 1
ATOM 1317 C C . PRO A 1 172 ? -8.198 9.129 -11.018 1.00 94.38 172 PRO A C 1
ATOM 1319 O O . PRO A 1 172 ? -7.739 9.377 -12.132 1.00 94.38 172 PRO A O 1
ATOM 1322 N N . HIS A 1 173 ? -8.352 7.886 -10.578 1.00 96.12 173 HIS A N 1
ATOM 1323 C CA . HIS A 1 173 ? -8.237 6.717 -11.443 1.00 96.12 173 HIS A CA 1
ATOM 1324 C C . HIS A 1 173 ? -9.650 6.332 -11.859 1.00 96.12 173 HIS A C 1
ATOM 1326 O O . HIS A 1 173 ? -10.482 6.032 -11.007 1.00 96.12 173 HIS A O 1
ATOM 1332 N N . VAL A 1 174 ?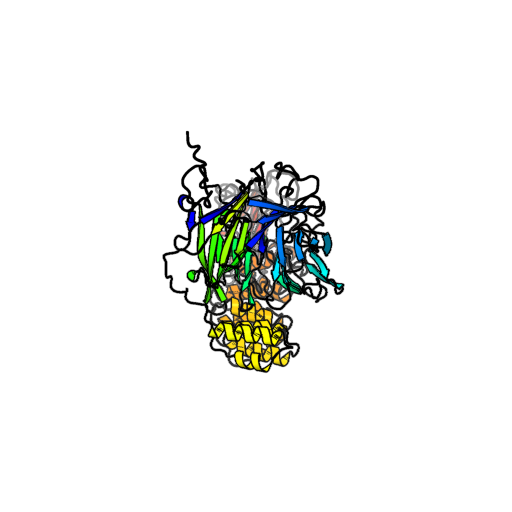 -9.932 6.383 -13.157 1.00 96.69 174 VAL A N 1
ATOM 1333 C CA . VAL A 1 174 ? -11.214 5.986 -13.751 1.00 96.69 174 VAL A CA 1
ATOM 1334 C C . VAL A 1 174 ? -10.896 5.041 -14.896 1.00 96.69 174 VAL A C 1
ATOM 1336 O O . VAL A 1 174 ? -10.831 5.443 -16.056 1.00 96.69 174 VAL A O 1
ATOM 1339 N N . VAL A 1 175 ? -10.634 3.785 -14.548 1.00 97.12 175 VAL A N 1
ATOM 1340 C CA . VAL A 1 175 ? -10.120 2.785 -15.486 1.00 97.12 175 VAL A CA 1
ATOM 1341 C C . VAL A 1 175 ? -11.247 1.850 -15.866 1.00 97.12 175 VAL A C 1
ATOM 1343 O O . VAL A 1 175 ? -11.894 1.258 -15.003 1.00 97.12 175 VAL A O 1
ATOM 1346 N N . LYS A 1 176 ? -11.477 1.719 -17.169 1.00 97.25 176 LYS A N 1
ATOM 1347 C CA . LYS A 1 176 ? -12.478 0.815 -17.726 1.00 97.25 176 LYS A CA 1
ATOM 1348 C C . LYS A 1 176 ? -11.787 -0.414 -18.306 1.00 97.25 176 LYS A C 1
ATOM 1350 O O . LYS A 1 176 ? -11.032 -0.281 -19.266 1.00 97.25 176 LYS A O 1
ATOM 1355 N N . GLY A 1 177 ? -12.069 -1.578 -17.730 1.00 97.19 177 GLY A N 1
ATOM 1356 C CA . GLY A 1 177 ? -11.637 -2.874 -18.239 1.00 97.19 177 GLY A CA 1
ATOM 1357 C C . GLY A 1 177 ? -12.208 -3.171 -19.625 1.00 97.19 177 GLY A C 1
ATOM 1358 O O . GLY A 1 177 ? -13.204 -2.578 -20.059 1.00 97.19 177 GLY A O 1
ATOM 1359 N N . THR A 1 178 ? -11.594 -4.116 -20.333 1.00 97.25 178 THR A N 1
ATOM 1360 C CA . THR A 1 178 ? -12.016 -4.501 -21.694 1.00 97.25 178 THR A CA 1
ATOM 1361 C C . THR A 1 178 ? -13.361 -5.236 -21.720 1.00 97.25 178 THR A C 1
ATOM 1363 O O . THR A 1 178 ? -14.039 -5.247 -22.748 1.00 97.25 178 THR A O 1
ATOM 1366 N N . ASP A 1 179 ? -13.801 -5.763 -20.574 1.00 96.75 179 ASP A N 1
ATOM 1367 C CA . ASP A 1 179 ? -15.146 -6.305 -20.330 1.00 96.75 179 ASP A CA 1
ATOM 1368 C C . ASP A 1 179 ? -16.214 -5.224 -20.077 1.00 96.75 179 ASP A C 1
ATOM 1370 O O . ASP A 1 179 ? -17.411 -5.516 -20.050 1.00 96.75 179 ASP A O 1
ATOM 1374 N N . GLY A 1 180 ? -15.796 -3.967 -19.925 1.00 95.50 180 GLY A N 1
ATOM 1375 C CA . GLY A 1 180 ? -16.655 -2.819 -19.681 1.00 95.50 180 GLY A CA 1
ATOM 1376 C C . GLY A 1 180 ? -16.839 -2.439 -18.212 1.00 95.50 180 GLY A C 1
ATOM 1377 O O . GLY A 1 180 ? -17.398 -1.364 -17.973 1.00 95.50 180 GLY A O 1
ATOM 1378 N N . ASN A 1 181 ? -16.350 -3.246 -17.265 1.00 95.06 181 ASN A N 1
ATOM 1379 C CA . ASN A 1 181 ? -16.384 -2.928 -15.837 1.00 95.06 181 ASN A CA 1
ATOM 1380 C C . ASN A 1 181 ? -15.396 -1.803 -15.527 1.00 95.06 181 ASN A C 1
ATOM 1382 O O . ASN A 1 181 ? -14.281 -1.781 -16.046 1.00 95.06 181 ASN A O 1
ATOM 1386 N N . SER A 1 182 ? -15.799 -0.851 -14.693 1.00 95.69 182 SER A N 1
ATOM 1387 C CA . SER A 1 182 ? -14.984 0.316 -14.367 1.00 95.69 182 SER A CA 1
ATOM 1388 C C . SER A 1 182 ? -14.639 0.372 -12.883 1.00 95.69 182 SER A C 1
ATOM 1390 O O . SER A 1 182 ? -15.522 0.374 -12.021 1.00 95.69 182 SER A O 1
ATOM 1392 N N . ILE A 1 183 ? -13.348 0.522 -12.598 1.00 97.00 183 ILE A N 1
ATOM 1393 C CA . ILE A 1 183 ? -12.856 0.894 -11.272 1.00 97.00 183 ILE A CA 1
ATOM 1394 C C . ILE A 1 183 ? -12.712 2.412 -11.180 1.00 97.00 183 ILE A C 1
ATOM 1396 O O . ILE A 1 183 ? -12.343 3.095 -12.142 1.00 97.00 183 ILE A O 1
ATOM 1400 N N . ARG A 1 184 ? -13.028 2.950 -10.008 1.00 97.38 184 ARG A N 1
ATOM 1401 C CA . ARG A 1 184 ? -12.955 4.372 -9.693 1.00 97.38 184 ARG A CA 1
ATOM 1402 C C . ARG A 1 184 ? -12.343 4.573 -8.316 1.00 97.38 184 ARG A C 1
ATOM 1404 O O . ARG A 1 184 ? -12.739 3.929 -7.350 1.00 97.38 184 ARG A O 1
ATOM 1411 N N . SER A 1 185 ? -11.374 5.475 -8.244 1.00 97.31 185 SER A N 1
ATOM 1412 C CA . SER A 1 185 ? -10.664 5.795 -7.010 1.00 97.31 185 SER A CA 1
ATOM 1413 C C . SER A 1 185 ? -10.102 7.210 -7.050 1.00 97.31 185 SER A C 1
ATOM 1415 O O . SER A 1 185 ? -9.703 7.697 -8.109 1.00 97.31 185 SER A O 1
ATOM 1417 N N . GLY A 1 186 ? -10.030 7.861 -5.893 1.00 95.69 186 GLY A N 1
ATOM 1418 C CA . GLY A 1 186 ? -9.366 9.149 -5.761 1.00 95.69 186 GLY A CA 1
ATOM 1419 C C . GLY A 1 186 ? -9.137 9.552 -4.310 1.00 95.69 186 GLY A C 1
ATOM 1420 O O . GLY A 1 186 ? -9.332 8.762 -3.385 1.00 95.69 186 GLY A O 1
ATOM 1421 N N . SER A 1 187 ? -8.645 10.768 -4.111 1.00 95.81 187 SER A N 1
ATOM 1422 C CA . SER A 1 187 ? -8.321 11.332 -2.797 1.00 95.81 187 SER A CA 1
ATOM 1423 C C . SER A 1 187 ? -8.231 12.859 -2.875 1.00 95.81 187 SER A C 1
ATOM 1425 O O . SER A 1 187 ? -8.417 13.456 -3.937 1.00 95.81 187 SER A O 1
ATOM 1427 N N . VAL A 1 188 ? -7.908 13.515 -1.758 1.00 93.69 188 VAL A N 1
ATOM 1428 C CA . VAL A 1 188 ? -7.612 14.961 -1.726 1.00 93.69 188 VAL A CA 1
ATOM 1429 C C . VAL A 1 188 ? -6.314 15.361 -2.418 1.00 93.69 188 VAL A C 1
ATOM 1431 O O . VAL A 1 188 ? -6.061 16.554 -2.609 1.00 93.69 188 VAL A O 1
ATOM 1434 N N . TYR A 1 189 ? -5.476 14.399 -2.798 1.00 93.12 189 TYR A N 1
ATOM 1435 C CA . TYR A 1 189 ? -4.172 14.698 -3.368 1.00 93.12 189 TYR A CA 1
ATOM 1436 C C . TYR A 1 189 ? -4.269 15.202 -4.801 1.00 93.12 189 TYR A C 1
ATOM 1438 O O . TYR A 1 189 ? -4.543 14.445 -5.724 1.00 93.12 189 TYR A O 1
ATOM 1446 N N . ASN A 1 190 ? -3.964 16.481 -4.989 1.00 85.81 190 ASN A N 1
ATOM 1447 C CA . ASN A 1 190 ? -3.933 17.140 -6.290 1.00 85.81 190 ASN A CA 1
ATOM 1448 C C . ASN A 1 190 ? -2.490 17.430 -6.735 1.00 85.81 190 ASN A C 1
ATOM 1450 O O . ASN A 1 190 ? -2.105 18.580 -6.940 1.00 85.81 190 ASN A O 1
ATOM 1454 N N . GLY A 1 191 ? -1.676 16.378 -6.850 1.00 74.56 191 GLY A N 1
ATOM 1455 C CA . GLY A 1 191 ? -0.378 16.424 -7.532 1.00 74.56 191 GLY A CA 1
ATOM 1456 C C . GLY A 1 191 ? -0.491 16.019 -9.004 1.00 74.56 191 GLY A C 1
ATOM 1457 O O . GLY A 1 191 ? -1.476 15.415 -9.420 1.00 74.56 191 GLY A O 1
ATOM 1458 N N . GLY A 1 192 ? 0.504 16.370 -9.817 1.00 68.44 192 GLY A N 1
ATOM 1459 C CA . GLY A 1 192 ? 0.517 16.034 -11.244 1.00 68.44 192 GLY A CA 1
ATOM 1460 C C . GLY A 1 192 ? 1.274 17.040 -12.105 1.00 68.44 192 GLY A C 1
ATOM 1461 O O . GLY A 1 192 ? 1.599 18.143 -11.661 1.00 68.44 192 GLY A O 1
ATOM 1462 N N . GLY A 1 193 ? 1.559 16.655 -13.350 1.00 68.00 193 GLY A N 1
ATOM 1463 C CA . GLY A 1 193 ? 2.001 17.594 -14.378 1.00 68.00 193 GLY A CA 1
ATOM 1464 C C . GLY A 1 193 ? 0.878 18.537 -14.849 1.00 68.00 193 GLY A C 1
ATOM 1465 O O . GLY A 1 193 ? -0.260 18.442 -14.390 1.00 68.00 193 GLY A O 1
ATOM 1466 N N . PRO A 1 194 ? 1.148 19.414 -15.834 1.00 65.69 194 PRO A N 1
ATOM 1467 C CA . PRO A 1 194 ? 0.203 20.434 -16.317 1.00 65.69 194 PRO A CA 1
ATOM 1468 C C . PRO A 1 194 ? -1.153 19.904 -16.813 1.00 65.69 194 PRO A C 1
ATOM 1470 O O . PRO A 1 194 ? -2.102 20.672 -16.942 1.00 65.69 194 PRO A O 1
ATOM 1473 N N . LYS A 1 195 ? -1.238 18.603 -17.120 1.00 72.00 195 LYS A N 1
ATOM 1474 C CA . LYS A 1 195 ? -2.441 17.921 -17.614 1.00 72.00 195 LYS A CA 1
ATOM 1475 C C . LYS A 1 195 ? -3.203 17.147 -16.525 1.00 72.00 195 LYS A C 1
ATOM 1477 O O . LYS A 1 195 ? -4.018 16.297 -16.866 1.00 72.00 195 LYS A O 1
ATOM 1482 N N . HIS A 1 196 ? -2.945 17.388 -15.235 1.00 74.38 196 HIS A N 1
ATOM 1483 C CA . HIS A 1 196 ? -3.696 16.726 -14.161 1.00 74.38 196 HIS A CA 1
ATOM 1484 C C . HIS A 1 196 ? -5.214 16.969 -14.308 1.00 74.38 196 HIS A C 1
ATOM 1486 O O . HIS A 1 196 ? -5.644 18.082 -14.620 1.00 74.38 196 HIS A O 1
ATOM 1492 N N . ALA A 1 197 ? -6.026 15.928 -14.111 1.00 72.12 197 ALA A N 1
ATOM 1493 C CA . ALA A 1 197 ? -7.478 15.988 -14.312 1.00 72.12 197 ALA A CA 1
ATOM 1494 C C . ALA A 1 197 ? -8.252 16.540 -13.095 1.00 72.12 197 ALA A C 1
ATOM 1496 O O . ALA A 1 197 ? -9.457 16.757 -13.193 1.00 72.12 197 ALA A O 1
ATOM 1497 N N . GLY A 1 198 ? -7.560 16.789 -11.975 1.00 83.44 198 GLY A N 1
ATOM 1498 C CA . GLY A 1 198 ? -8.158 17.124 -10.682 1.00 83.44 198 GLY A CA 1
ATOM 1499 C C . GLY A 1 198 ? -8.653 15.870 -9.960 1.00 83.44 198 GLY A C 1
ATOM 1500 O O . GLY A 1 198 ? -9.573 15.204 -10.424 1.00 83.44 198 GLY A O 1
ATOM 1501 N N . ASN A 1 199 ? -8.027 15.540 -8.834 1.00 92.56 199 ASN A N 1
ATOM 1502 C CA . ASN A 1 199 ? -8.340 14.382 -8.006 1.00 92.56 199 ASN A CA 1
ATOM 1503 C C . ASN A 1 199 ? -9.476 14.689 -7.027 1.00 92.56 199 ASN A C 1
ATOM 1505 O O . ASN A 1 199 ? -9.573 15.798 -6.489 1.00 92.56 199 ASN A O 1
ATOM 1509 N N . ILE A 1 200 ? -10.340 13.698 -6.819 1.00 92.69 200 ILE A N 1
ATOM 1510 C CA . ILE A 1 200 ? -11.558 13.813 -6.021 1.00 92.69 200 ILE A CA 1
ATOM 1511 C C . ILE A 1 200 ? -11.712 12.532 -5.200 1.00 92.69 200 ILE A C 1
ATOM 1513 O O . ILE A 1 200 ? -11.664 11.432 -5.743 1.00 92.69 200 ILE A O 1
ATOM 1517 N N . ALA A 1 201 ? -11.905 12.681 -3.893 1.00 95.00 201 ALA A N 1
ATOM 1518 C CA . ALA A 1 201 ? -12.204 11.583 -2.976 1.00 95.00 201 ALA A CA 1
ATOM 1519 C C . ALA A 1 201 ? -13.678 11.134 -3.080 1.00 95.00 201 ALA A C 1
ATOM 1521 O O . ALA A 1 201 ? -14.501 11.859 -3.641 1.00 95.00 201 ALA A O 1
ATOM 1522 N N . GLY A 1 202 ? -14.055 9.986 -2.510 1.00 94.00 202 GLY A N 1
ATOM 1523 C CA . GLY A 1 202 ? -15.469 9.578 -2.498 1.00 94.00 202 GLY A CA 1
ATOM 1524 C C . GLY A 1 202 ? -15.982 8.903 -3.772 1.00 94.00 202 GLY A C 1
ATOM 1525 O O . GLY A 1 202 ? -17.189 8.888 -4.012 1.00 94.00 202 GLY A O 1
ATOM 1526 N N . LEU A 1 203 ? -15.097 8.411 -4.646 1.00 95.69 203 LEU A N 1
ATOM 1527 C CA . LEU A 1 203 ? -15.515 7.773 -5.895 1.00 95.69 203 LEU A CA 1
ATOM 1528 C C . LEU A 1 203 ? -15.916 6.310 -5.662 1.00 95.69 203 LEU A C 1
ATOM 1530 O O . LEU A 1 203 ? -15.110 5.502 -5.208 1.00 95.69 203 LEU A O 1
ATOM 1534 N N . VAL A 1 204 ? -17.148 5.972 -6.046 1.00 96.19 204 VAL A N 1
ATOM 1535 C CA . VAL A 1 204 ? -17.715 4.619 -5.929 1.00 96.19 204 VAL A CA 1
ATOM 1536 C C . VAL A 1 204 ? -17.493 3.840 -7.224 1.00 96.19 204 VAL A C 1
ATOM 1538 O O . VAL A 1 204 ? -17.918 4.291 -8.290 1.00 96.19 204 VAL A O 1
ATOM 1541 N N . SER A 1 205 ? -16.849 2.676 -7.146 1.00 96.50 205 SER A N 1
ATOM 1542 C CA . SER A 1 205 ? -16.589 1.745 -8.258 1.00 96.50 205 SER A CA 1
ATOM 1543 C C . SER A 1 205 ? -17.829 0.938 -8.672 1.00 96.50 205 SER A C 1
ATOM 1545 O O . SER A 1 205 ? -18.860 0.986 -8.003 1.00 96.50 205 SER A O 1
ATOM 1547 N N . ASP A 1 206 ? -17.778 0.231 -9.810 1.00 96.56 206 ASP A N 1
ATOM 1548 C CA . ASP A 1 206 ? -18.923 -0.570 -10.298 1.00 96.56 206 ASP A CA 1
ATOM 1549 C C . ASP A 1 206 ? -19.264 -1.758 -9.379 1.00 96.56 206 ASP A C 1
ATOM 1551 O O . ASP A 1 206 ? -20.391 -2.249 -9.395 1.00 96.56 206 ASP A O 1
ATOM 1555 N N . ASP A 1 207 ? -18.321 -2.187 -8.542 1.00 93.00 207 ASP A N 1
ATOM 1556 C CA . ASP A 1 207 ? -18.521 -3.197 -7.499 1.00 93.00 207 ASP A CA 1
ATOM 1557 C C . ASP A 1 207 ? -19.177 -2.642 -6.217 1.00 93.00 207 ASP A C 1
ATOM 1559 O O . ASP A 1 207 ? -19.424 -3.392 -5.272 1.00 93.00 207 ASP A O 1
ATOM 1563 N N . GLY A 1 208 ? -19.485 -1.341 -6.191 1.00 94.19 208 GLY A N 1
ATOM 1564 C CA . GLY A 1 208 ? -20.118 -0.647 -5.073 1.00 94.19 208 GLY A CA 1
ATOM 1565 C C . GLY A 1 208 ? -19.155 -0.171 -3.984 1.00 94.19 208 GLY A C 1
ATOM 1566 O O . GLY A 1 208 ? -19.614 0.463 -3.035 1.00 94.19 208 GLY A O 1
ATOM 1567 N N . ASN A 1 209 ? -17.849 -0.431 -4.107 1.00 93.44 209 ASN A N 1
ATOM 1568 C CA . ASN A 1 209 ? -16.861 -0.025 -3.111 1.00 93.44 209 ASN A CA 1
ATOM 1569 C C . ASN A 1 209 ? -16.317 1.384 -3.381 1.00 93.44 209 ASN A C 1
ATOM 1571 O O . ASN A 1 209 ? -16.152 1.808 -4.528 1.00 93.44 209 ASN A O 1
ATOM 1575 N N . GLU A 1 210 ? -15.989 2.101 -2.308 1.00 95.50 210 GLU A N 1
ATOM 1576 C CA . GLU A 1 210 ? -15.223 3.346 -2.361 1.00 95.50 210 GLU A CA 1
ATOM 1577 C C . GLU A 1 210 ? -13.745 3.038 -2.102 1.00 95.50 210 GLU A C 1
ATOM 1579 O O . GLU A 1 210 ? -13.391 2.479 -1.063 1.00 95.50 210 GLU A O 1
ATOM 1584 N N . TYR A 1 211 ? -12.878 3.410 -3.045 1.00 97.75 211 TYR A N 1
ATOM 1585 C CA . TYR A 1 211 ? -11.438 3.195 -2.930 1.00 97.75 211 TYR A CA 1
ATOM 1586 C C . TYR A 1 211 ? -10.687 4.519 -2.848 1.00 97.75 211 TYR A C 1
ATOM 1588 O O . TYR A 1 211 ? -10.677 5.314 -3.791 1.00 97.75 211 TYR A O 1
ATOM 1596 N N . THR A 1 212 ? -9.967 4.717 -1.752 1.00 98.00 212 THR A N 1
ATOM 1597 C CA . THR A 1 212 ? -8.991 5.806 -1.611 1.00 98.00 212 THR A CA 1
ATOM 1598 C C . THR A 1 212 ? -7.733 5.554 -2.445 1.00 98.00 212 THR A C 1
ATOM 1600 O O . THR A 1 212 ? -7.218 4.437 -2.435 1.00 98.00 212 THR A O 1
ATOM 1603 N N . GLY A 1 213 ? -7.253 6.586 -3.151 1.00 95.81 213 GLY A N 1
ATOM 1604 C CA . GLY A 1 213 ? -6.133 6.509 -4.104 1.00 95.81 213 GLY A CA 1
ATOM 1605 C C . GLY A 1 213 ? -4.849 5.870 -3.558 1.00 95.81 213 GLY A C 1
ATOM 1606 O O . GLY A 1 213 ? -4.606 5.884 -2.354 1.00 95.81 213 GLY A O 1
ATOM 1607 N N . GLY A 1 214 ? -4.028 5.342 -4.473 1.00 97.50 214 GLY A N 1
ATOM 1608 C CA . GLY A 1 214 ? -2.901 4.455 -4.179 1.00 97.50 214 GLY A CA 1
ATOM 1609 C C . GLY A 1 214 ? -3.407 3.025 -4.105 1.00 97.50 214 GLY A C 1
ATOM 1610 O O . GLY A 1 214 ? -4.027 2.654 -3.109 1.00 97.50 214 GLY A O 1
ATOM 1611 N N . LEU A 1 215 ? -3.222 2.251 -5.174 1.00 98.44 215 LEU A N 1
ATOM 1612 C CA . LEU A 1 215 ? -3.923 0.986 -5.391 1.00 98.44 215 LEU A CA 1
ATOM 1613 C C . LEU A 1 215 ? -2.958 -0.140 -5.741 1.00 98.44 215 LEU A C 1
ATOM 1615 O O . LEU A 1 215 ? -1.956 0.064 -6.429 1.00 98.44 215 LEU A O 1
ATOM 1619 N N . ILE A 1 216 ? -3.345 -1.342 -5.322 1.00 98.69 216 ILE A N 1
ATOM 1620 C CA . ILE A 1 216 ? -2.881 -2.602 -5.896 1.00 98.69 216 ILE A CA 1
ATOM 1621 C C . ILE A 1 216 ? -4.113 -3.351 -6.390 1.00 98.69 216 ILE A C 1
ATOM 1623 O O . ILE A 1 216 ? -5.070 -3.544 -5.632 1.00 98.69 216 ILE A O 1
ATOM 1627 N N . GLY A 1 217 ? -4.096 -3.779 -7.647 1.00 97.44 217 GLY A N 1
ATOM 1628 C CA . GLY A 1 217 ? -5.204 -4.493 -8.270 1.00 97.44 217 GLY A CA 1
ATOM 1629 C C . GLY A 1 217 ? -4.777 -5.748 -9.018 1.00 97.44 217 GLY A C 1
ATOM 1630 O O . GLY A 1 217 ? -3.596 -6.085 -9.089 1.00 97.44 217 GLY A O 1
ATOM 1631 N N . ARG A 1 218 ? -5.774 -6.452 -9.554 1.00 96.62 218 ARG A N 1
ATOM 1632 C CA . ARG A 1 218 ? -5.624 -7.622 -10.425 1.00 96.62 218 ARG A CA 1
ATOM 1633 C C . ARG A 1 218 ? -6.433 -7.431 -11.700 1.00 96.62 218 ARG A C 1
ATOM 1635 O O . ARG A 1 218 ? -7.418 -6.697 -11.692 1.00 96.62 218 ARG A O 1
ATOM 1642 N N . MET A 1 219 ? -6.021 -8.081 -12.780 1.00 97.06 219 MET A N 1
ATOM 1643 C CA . MET A 1 219 ? -6.810 -8.227 -14.002 1.00 97.06 219 MET A CA 1
ATOM 1644 C C . MET A 1 219 ? -6.391 -9.475 -14.784 1.00 97.06 219 MET A C 1
ATOM 1646 O O . MET A 1 219 ? -5.341 -10.058 -14.522 1.00 97.06 219 MET A O 1
ATOM 1650 N N . ASN A 1 220 ? -7.182 -9.868 -15.775 1.00 97.31 220 ASN A N 1
ATOM 1651 C CA . ASN A 1 220 ? -6.745 -10.826 -16.786 1.00 97.31 220 ASN A CA 1
ATOM 1652 C C . ASN A 1 220 ? -5.749 -10.163 -17.750 1.00 97.31 220 ASN A C 1
ATOM 1654 O O . ASN A 1 220 ? -5.767 -8.947 -17.947 1.00 97.31 220 ASN A O 1
ATOM 1658 N N . ILE A 1 221 ? -4.921 -10.970 -18.419 1.00 95.69 221 ILE A N 1
ATOM 1659 C CA . ILE A 1 221 ? -3.917 -10.483 -19.383 1.00 95.69 221 ILE A CA 1
ATOM 1660 C C . ILE A 1 221 ? -4.516 -9.672 -20.550 1.00 95.69 221 ILE A C 1
ATOM 1662 O O . ILE A 1 221 ? -3.831 -8.869 -21.174 1.00 95.69 221 ILE A O 1
ATOM 1666 N N . ASP A 1 222 ? -5.802 -9.864 -20.856 1.00 95.81 222 ASP A N 1
ATOM 1667 C CA . ASP A 1 222 ? -6.531 -9.138 -21.900 1.00 95.81 222 ASP A CA 1
ATOM 1668 C C . ASP A 1 222 ? -7.175 -7.823 -21.415 1.00 95.81 222 ASP A C 1
ATOM 1670 O O . ASP A 1 222 ? -7.917 -7.189 -22.168 1.00 95.81 222 ASP A O 1
ATOM 1674 N N . GLY A 1 223 ? -6.912 -7.414 -20.169 1.00 96.94 223 GLY A N 1
ATOM 1675 C CA . GLY A 1 223 ? -7.451 -6.201 -19.554 1.00 96.94 223 GLY A CA 1
ATOM 1676 C C . GLY A 1 223 ? -8.883 -6.330 -19.018 1.00 96.94 223 GLY A C 1
ATOM 1677 O O . GLY A 1 223 ? -9.469 -5.322 -18.620 1.00 96.94 223 GLY A O 1
ATOM 1678 N N . SER A 1 224 ? -9.475 -7.528 -19.018 1.00 97.69 224 SER A N 1
ATOM 1679 C CA . SER A 1 224 ? -10.784 -7.786 -18.400 1.00 97.69 224 SER A CA 1
ATOM 1680 C C . SER A 1 224 ? -10.655 -8.125 -16.910 1.00 97.69 224 SER A C 1
ATOM 1682 O O . SER A 1 224 ? -9.563 -8.424 -16.425 1.00 97.69 224 SER A O 1
ATOM 1684 N N . GLY A 1 225 ? -11.764 -8.105 -16.162 1.00 95.56 225 GLY A N 1
ATOM 1685 C CA . GLY A 1 225 ? -11.778 -8.562 -14.769 1.00 95.56 225 GLY A CA 1
ATOM 1686 C C . GLY A 1 225 ? -10.944 -7.701 -13.819 1.00 95.56 225 GLY A C 1
ATOM 1687 O O . GLY A 1 225 ? -10.317 -8.236 -12.908 1.00 95.56 225 GLY A O 1
ATOM 1688 N N . VAL A 1 226 ? -10.903 -6.385 -14.048 1.00 96.44 226 VAL A N 1
ATOM 1689 C CA . VAL A 1 226 ? -10.166 -5.448 -13.190 1.00 96.44 226 VAL A CA 1
ATOM 1690 C C . VAL A 1 226 ? -10.794 -5.424 -11.788 1.00 96.44 226 VAL A C 1
ATOM 1692 O O . VAL A 1 226 ? -11.960 -5.067 -11.633 1.00 96.44 226 VAL A O 1
ATOM 1695 N N . GLU A 1 227 ? -10.015 -5.786 -10.769 1.00 95.06 227 GLU A N 1
ATOM 1696 C CA . GLU A 1 227 ? -10.402 -5.826 -9.349 1.00 95.06 227 GLU A CA 1
ATOM 1697 C C . GLU A 1 227 ? -9.384 -5.030 -8.518 1.00 95.06 227 GLU A C 1
ATOM 1699 O O . GLU A 1 227 ? -8.176 -5.141 -8.740 1.00 95.06 227 GLU A O 1
ATOM 1704 N N . ILE A 1 228 ? -9.845 -4.264 -7.523 1.00 97.69 228 ILE A N 1
ATOM 1705 C CA . ILE A 1 228 ? -8.958 -3.658 -6.520 1.00 97.69 228 ILE A CA 1
ATOM 1706 C C . ILE A 1 228 ? -8.735 -4.646 -5.377 1.00 97.69 228 ILE A C 1
ATOM 1708 O O . ILE A 1 228 ? -9.677 -5.089 -4.718 1.00 97.69 228 ILE A O 1
ATOM 1712 N N . LEU A 1 229 ? -7.470 -4.961 -5.104 1.00 96.88 229 LEU A N 1
ATOM 1713 C CA . LEU A 1 229 ? -7.089 -5.853 -4.015 1.00 96.88 229 LEU A CA 1
ATOM 1714 C C . LEU A 1 229 ? -6.764 -5.093 -2.735 1.00 96.88 229 LEU A C 1
ATOM 1716 O O . LEU A 1 229 ? -7.075 -5.593 -1.663 1.00 96.88 229 LEU A O 1
ATOM 1720 N N . ALA A 1 230 ? -6.132 -3.927 -2.814 1.00 98.31 230 ALA A N 1
ATOM 1721 C CA . ALA A 1 230 ? -5.773 -3.106 -1.661 1.00 98.31 230 ALA A CA 1
ATOM 1722 C C . ALA A 1 230 ? -5.679 -1.634 -2.067 1.00 98.31 230 ALA A C 1
ATOM 1724 O O . ALA A 1 230 ? -5.462 -1.329 -3.242 1.00 98.31 230 ALA A O 1
ATOM 1725 N N . HIS A 1 231 ? -5.843 -0.728 -1.103 1.00 98.69 231 HIS A N 1
ATOM 1726 C CA . HIS A 1 231 ? -5.920 0.701 -1.394 1.00 98.69 231 HIS A CA 1
ATOM 1727 C C . HIS A 1 231 ? -5.360 1.592 -0.271 1.00 98.69 231 HIS A C 1
ATOM 1729 O O . HIS A 1 231 ? -5.009 1.104 0.809 1.00 98.69 231 HIS A O 1
ATOM 1735 N N . ASN A 1 232 ? -5.340 2.907 -0.514 1.00 98.44 232 ASN A N 1
ATOM 1736 C CA . ASN A 1 232 ? -4.875 3.952 0.403 1.00 98.44 232 ASN A CA 1
ATOM 1737 C C . ASN A 1 232 ? -3.365 3.914 0.708 1.00 98.44 232 ASN A C 1
ATOM 1739 O O . ASN A 1 232 ? -2.930 4.145 1.841 1.00 98.44 232 ASN A O 1
ATOM 1743 N N . PHE A 1 233 ? -2.571 3.594 -0.310 1.00 98.44 233 PHE A N 1
ATOM 1744 C CA . PHE A 1 233 ? -1.126 3.826 -0.320 1.00 98.44 233 PHE A CA 1
ATOM 1745 C C . PHE A 1 233 ? -0.818 5.271 -0.749 1.00 98.44 233 PHE A C 1
ATOM 1747 O O . PHE A 1 233 ? -1.690 5.976 -1.261 1.00 98.44 233 PHE A O 1
ATOM 1754 N N . ARG A 1 234 ? 0.421 5.742 -0.576 1.00 96.50 234 ARG A N 1
ATOM 1755 C CA . ARG A 1 234 ? 0.830 7.049 -1.121 1.00 96.50 234 ARG A CA 1
ATOM 1756 C C . ARG A 1 234 ? 1.355 6.896 -2.537 1.00 96.50 234 ARG A C 1
ATOM 1758 O O . ARG A 1 234 ? 0.802 7.440 -3.490 1.00 96.50 234 ARG A O 1
ATOM 1765 N N . ASN A 1 235 ? 2.467 6.192 -2.641 1.00 95.00 235 ASN A N 1
ATOM 1766 C CA . ASN A 1 235 ? 3.200 5.965 -3.865 1.00 95.00 235 ASN A CA 1
ATOM 1767 C C . ASN A 1 235 ? 3.883 4.604 -3.756 1.00 95.00 235 ASN A C 1
ATOM 1769 O O . ASN A 1 235 ? 5.099 4.504 -3.578 1.00 95.00 235 ASN A O 1
ATOM 1773 N N . ASN A 1 236 ? 3.051 3.568 -3.782 1.00 96.06 236 ASN A N 1
ATOM 1774 C CA . ASN A 1 236 ? 3.481 2.188 -3.845 1.00 96.06 236 ASN A CA 1
ATOM 1775 C C . ASN A 1 236 ? 3.999 1.905 -5.257 1.00 96.06 236 ASN A C 1
ATOM 1777 O O . ASN A 1 236 ? 3.210 1.660 -6.168 1.00 96.06 236 ASN A O 1
ATOM 1781 N N . TYR A 1 237 ? 5.314 2.031 -5.439 1.00 91.88 237 TYR A N 1
ATOM 1782 C CA . TYR A 1 237 ? 5.921 2.012 -6.768 1.00 91.88 237 TYR A CA 1
ATOM 1783 C C . TYR A 1 237 ? 5.688 0.659 -7.445 1.00 91.88 237 TYR A C 1
ATOM 1785 O O . TYR A 1 237 ? 5.091 0.596 -8.510 1.00 91.88 237 TYR A O 1
ATOM 1793 N N . GLU A 1 238 ? 6.024 -0.452 -6.788 1.00 95.69 238 GLU A N 1
ATOM 1794 C CA . GLU A 1 238 ? 5.781 -1.775 -7.359 1.00 95.69 238 GLU A CA 1
ATOM 1795 C C . GLU A 1 238 ? 5.133 -2.774 -6.419 1.00 95.69 238 GLU A C 1
ATOM 1797 O O . GLU A 1 238 ? 5.209 -2.651 -5.199 1.00 95.69 238 GLU A O 1
ATOM 1802 N N . VAL A 1 239 ? 4.506 -3.793 -7.006 1.00 97.56 239 VAL A N 1
ATOM 1803 C CA . VAL A 1 239 ? 4.011 -4.963 -6.283 1.00 97.56 239 VAL A CA 1
ATOM 1804 C C . VAL A 1 239 ? 4.838 -6.189 -6.653 1.00 97.56 239 VAL A C 1
ATOM 1806 O O . VAL A 1 239 ? 5.074 -6.453 -7.824 1.00 97.56 239 VAL A O 1
ATOM 1809 N N . ALA A 1 240 ? 5.221 -6.971 -5.646 1.00 97.50 240 ALA A N 1
ATOM 1810 C CA . ALA A 1 240 ? 5.837 -8.282 -5.807 1.00 97.50 240 ALA A CA 1
ATOM 1811 C C . ALA A 1 240 ? 4.938 -9.369 -5.202 1.00 97.50 240 ALA A C 1
ATOM 1813 O O . ALA A 1 240 ? 4.198 -9.117 -4.246 1.00 97.50 240 ALA A O 1
ATOM 1814 N N . ILE A 1 241 ? 5.023 -10.591 -5.726 1.00 95.62 241 ILE A N 1
ATOM 1815 C CA . ILE A 1 241 ? 4.287 -11.758 -5.229 1.00 95.62 241 ILE A CA 1
ATOM 1816 C C . ILE A 1 241 ? 5.243 -12.933 -5.016 1.00 95.62 241 ILE A C 1
ATOM 1818 O O . ILE A 1 241 ? 6.156 -13.143 -5.808 1.00 95.62 241 ILE A O 1
ATOM 1822 N N . ASP A 1 242 ? 5.058 -13.692 -3.934 1.00 93.75 242 ASP A N 1
ATOM 1823 C CA . ASP A 1 242 ? 5.763 -14.966 -3.742 1.00 93.75 242 ASP A CA 1
ATOM 1824 C C . ASP A 1 242 ? 4.979 -16.147 -4.341 1.00 93.75 242 ASP A C 1
ATOM 1826 O O . ASP A 1 242 ? 3.772 -16.063 -4.582 1.00 93.75 242 ASP A O 1
ATOM 1830 N N . LYS A 1 243 ? 5.624 -17.307 -4.501 1.00 90.19 243 LYS A N 1
ATOM 1831 C CA . LYS A 1 243 ? 4.963 -18.544 -4.962 1.00 90.19 243 LYS A CA 1
ATOM 1832 C C . LYS A 1 243 ? 3.763 -19.016 -4.131 1.00 90.19 243 LYS A C 1
ATOM 1834 O O . LYS A 1 243 ? 3.056 -19.933 -4.549 1.00 90.19 243 LYS A O 1
ATOM 1839 N N . TYR A 1 244 ? 3.544 -18.473 -2.932 1.00 89.81 244 TYR A N 1
ATOM 1840 C CA . TYR A 1 244 ? 2.388 -18.794 -2.089 1.00 89.81 244 TYR A CA 1
ATOM 1841 C C . TYR A 1 244 ? 1.233 -17.797 -2.275 1.00 89.81 244 TYR A C 1
ATOM 1843 O O . TYR A 1 244 ? 0.158 -17.976 -1.687 1.00 89.81 244 TYR A O 1
ATOM 1851 N N . GLY A 1 245 ? 1.430 -16.752 -3.080 1.00 90.38 245 GLY A N 1
ATOM 1852 C CA . GLY A 1 245 ? 0.477 -15.682 -3.336 1.00 90.38 245 GLY A CA 1
ATOM 1853 C C . GLY A 1 245 ? 0.442 -14.600 -2.256 1.00 90.38 245 GLY A C 1
ATOM 1854 O O . GLY A 1 245 ? -0.585 -13.939 -2.098 1.00 90.38 245 GLY A O 1
ATOM 1855 N N . ASN A 1 246 ? 1.493 -14.461 -1.442 1.00 93.62 246 ASN A N 1
ATOM 1856 C CA . ASN A 1 246 ? 1.649 -13.298 -0.572 1.00 93.62 246 ASN A CA 1
ATOM 1857 C C . ASN A 1 246 ? 2.176 -12.132 -1.400 1.00 93.62 246 ASN A C 1
ATOM 1859 O O . ASN A 1 246 ? 3.131 -12.299 -2.152 1.00 93.62 246 ASN A O 1
ATOM 1863 N N . MET A 1 247 ? 1.547 -10.972 -1.246 1.00 96.81 247 MET A N 1
ATOM 1864 C CA . MET A 1 247 ? 1.916 -9.763 -1.970 1.00 96.81 247 MET A CA 1
ATOM 1865 C C . MET A 1 247 ? 2.732 -8.845 -1.066 1.00 96.81 247 MET A C 1
ATOM 1867 O O . MET A 1 247 ? 2.520 -8.810 0.149 1.00 96.81 247 MET A O 1
ATOM 1871 N N . PHE A 1 248 ? 3.632 -8.074 -1.660 1.00 97.94 248 PHE A N 1
ATOM 1872 C CA . PHE A 1 248 ? 4.479 -7.114 -0.967 1.00 97.94 248 PHE A CA 1
ATOM 1873 C C . PHE A 1 248 ? 4.641 -5.855 -1.810 1.00 97.94 248 PHE A C 1
ATOM 1875 O O . PHE A 1 248 ? 4.595 -5.915 -3.033 1.00 97.94 248 PHE A O 1
ATOM 1882 N N . THR A 1 249 ? 4.853 -4.724 -1.148 1.00 98.12 249 THR A N 1
ATOM 1883 C CA . THR A 1 249 ? 5.178 -3.452 -1.800 1.00 98.12 249 THR A CA 1
ATOM 1884 C C . THR A 1 249 ? 6.093 -2.640 -0.898 1.00 98.12 249 THR A C 1
ATOM 1886 O O . THR A 1 249 ? 6.135 -2.846 0.321 1.00 98.12 249 THR A O 1
ATOM 1889 N N . ALA A 1 250 ? 6.791 -1.677 -1.481 1.00 97.44 250 ALA A N 1
ATOM 1890 C CA . ALA A 1 250 ? 7.332 -0.546 -0.747 1.00 97.44 250 ALA A CA 1
ATOM 1891 C C . ALA A 1 250 ? 6.488 0.703 -1.036 1.00 97.44 250 ALA A C 1
ATOM 1893 O O . ALA A 1 250 ? 5.878 0.789 -2.096 1.00 97.44 250 ALA A O 1
ATOM 1894 N N . ASP A 1 251 ? 6.376 1.617 -0.074 1.00 97.25 251 ASP A N 1
ATOM 1895 C CA . ASP A 1 251 ? 5.511 2.800 -0.153 1.00 97.25 251 ASP A CA 1
ATOM 1896 C C . ASP A 1 251 ? 6.245 4.013 0.429 1.00 97.25 251 ASP A C 1
ATOM 1898 O O . ASP A 1 251 ? 6.877 3.935 1.493 1.00 97.25 251 ASP A O 1
ATOM 1902 N N . ASN A 1 252 ? 6.197 5.120 -0.306 1.00 94.19 252 ASN A N 1
ATOM 1903 C CA . ASN A 1 252 ? 6.905 6.354 0.024 1.00 94.19 252 ASN A CA 1
ATOM 1904 C C . ASN A 1 252 ? 6.119 7.182 1.061 1.00 94.19 252 ASN A C 1
ATOM 1906 O O . ASN A 1 252 ? 4.897 7.091 1.103 1.00 94.19 252 ASN A O 1
ATOM 1910 N N . ASP A 1 253 ? 6.782 8.006 1.876 1.00 92.25 253 ASP A N 1
ATOM 1911 C CA . ASP A 1 253 ? 6.143 8.907 2.850 1.00 92.25 253 ASP A CA 1
ATOM 1912 C C . ASP A 1 253 ? 6.094 10.363 2.370 1.00 92.25 253 ASP A C 1
ATOM 1914 O O . ASP A 1 253 ? 6.488 10.684 1.251 1.00 92.25 253 ASP A O 1
ATOM 1918 N N . ASP A 1 254 ? 5.581 11.265 3.210 1.00 89.19 254 ASP A N 1
ATOM 1919 C CA . ASP A 1 254 ? 5.787 12.700 2.994 1.00 89.19 254 ASP A CA 1
ATOM 1920 C C . ASP A 1 254 ? 7.201 13.105 3.416 1.00 89.19 254 ASP A C 1
ATOM 1922 O O . ASP A 1 254 ? 7.618 12.843 4.548 1.00 89.19 254 ASP A O 1
ATOM 1926 N N . ASP A 1 255 ? 7.907 13.799 2.518 1.00 82.69 255 ASP A N 1
ATOM 1927 C CA . ASP A 1 255 ? 9.286 14.240 2.721 1.00 82.69 255 ASP A CA 1
ATOM 1928 C C . ASP A 1 255 ? 9.494 14.857 4.116 1.00 82.69 255 ASP A C 1
ATOM 1930 O O . ASP A 1 255 ? 8.892 15.866 4.488 1.00 82.69 255 ASP A O 1
ATOM 1934 N N . GLY A 1 256 ? 10.394 14.248 4.892 1.00 82.81 256 GLY A N 1
ATOM 1935 C CA . GLY A 1 256 ? 10.756 14.697 6.239 1.00 82.81 256 GLY A CA 1
ATOM 1936 C C . GLY A 1 256 ? 10.084 13.938 7.387 1.00 82.81 256 GLY A C 1
ATOM 1937 O O . GLY A 1 256 ? 10.605 13.993 8.504 1.00 82.81 256 GLY A O 1
ATOM 1938 N N . ASN A 1 257 ? 9.025 13.158 7.138 1.00 90.31 257 ASN A N 1
ATOM 1939 C CA . ASN A 1 257 ? 8.380 12.334 8.171 1.00 90.31 257 ASN A CA 1
ATOM 1940 C C . ASN A 1 257 ? 9.194 11.093 8.551 1.00 90.31 257 ASN A C 1
ATOM 1942 O O . ASN A 1 257 ? 8.982 10.511 9.618 1.00 90.31 257 ASN A O 1
ATOM 1946 N N . ARG A 1 258 ? 10.151 10.698 7.707 1.00 93.12 258 ARG A N 1
ATOM 1947 C CA . ARG A 1 258 ? 11.033 9.546 7.916 1.00 93.12 258 ARG A CA 1
ATOM 1948 C C . ARG A 1 258 ? 10.240 8.260 8.170 1.00 93.12 258 ARG A C 1
ATOM 1950 O O . ARG A 1 258 ? 10.509 7.546 9.136 1.00 93.12 258 ARG A O 1
ATOM 1957 N N . SER A 1 259 ? 9.267 7.992 7.318 1.00 95.12 259 SER A N 1
ATOM 1958 C CA . SER A 1 259 ? 8.236 6.971 7.483 1.00 95.12 259 SER A CA 1
ATOM 1959 C C . SER A 1 259 ? 8.012 6.117 6.233 1.00 95.12 259 SER A C 1
ATOM 1961 O O . SER A 1 259 ? 7.037 5.366 6.224 1.00 95.12 259 SER A O 1
ATOM 1963 N N . CYS A 1 260 ? 8.893 6.175 5.217 1.00 96.94 260 CYS A N 1
ATOM 1964 C CA . CYS A 1 260 ? 8.870 5.215 4.106 1.00 96.94 260 CYS A CA 1
ATOM 1965 C C . CYS A 1 260 ? 8.830 3.794 4.668 1.00 96.94 260 CYS A C 1
ATOM 1967 O O . CYS A 1 260 ? 9.423 3.523 5.723 1.00 96.94 260 CYS A O 1
ATOM 1969 N N . ARG A 1 261 ? 8.141 2.889 3.975 1.00 97.06 261 ARG A N 1
ATOM 1970 C CA . ARG A 1 261 ? 7.872 1.545 4.487 1.00 97.06 261 ARG A CA 1
ATOM 1971 C C . ARG A 1 261 ? 7.983 0.469 3.423 1.00 97.06 261 ARG A C 1
ATOM 1973 O O . ARG A 1 261 ? 7.784 0.721 2.241 1.00 97.06 261 ARG A O 1
ATOM 1980 N N . THR A 1 262 ? 8.215 -0.752 3.881 1.00 97.81 262 THR A N 1
ATOM 1981 C CA . THR A 1 262 ? 8.016 -1.981 3.111 1.00 97.81 262 THR A CA 1
ATOM 1982 C C . THR A 1 262 ? 7.004 -2.835 3.850 1.00 97.81 262 THR A C 1
ATOM 1984 O O . THR A 1 262 ? 7.114 -3.037 5.063 1.00 97.81 262 THR A O 1
ATOM 1987 N N . VAL A 1 263 ? 5.992 -3.314 3.138 1.00 97.12 263 VAL A N 1
ATOM 1988 C CA . VAL A 1 263 ? 4.772 -3.821 3.758 1.00 97.12 263 VAL A CA 1
ATOM 1989 C C . VAL A 1 263 ? 4.236 -5.051 3.032 1.00 97.12 263 VAL A C 1
ATOM 1991 O O . VAL A 1 263 ? 4.228 -5.129 1.805 1.00 97.12 263 VAL A O 1
ATOM 1994 N N . THR A 1 264 ? 3.774 -6.021 3.823 1.00 97.12 264 THR A N 1
ATOM 1995 C CA . THR A 1 264 ? 2.997 -7.161 3.330 1.00 97.12 264 THR A CA 1
ATOM 1996 C C . THR A 1 264 ? 1.586 -6.700 2.974 1.00 97.12 264 THR A C 1
ATOM 1998 O O . THR A 1 264 ? 0.872 -6.113 3.794 1.00 97.12 264 THR A O 1
ATOM 2001 N N . VAL A 1 265 ? 1.163 -7.018 1.756 1.00 97.50 265 VAL A N 1
ATOM 2002 C CA . VAL A 1 265 ? -0.138 -6.647 1.215 1.00 97.50 265 VAL A CA 1
ATOM 2003 C C . VAL A 1 265 ? -1.134 -7.788 1.395 1.00 97.50 265 VAL A C 1
ATOM 2005 O O . VAL A 1 265 ? -0.911 -8.916 0.948 1.00 97.50 265 VAL A O 1
ATOM 2008 N N . VAL A 1 266 ? -2.257 -7.504 2.053 1.00 94.94 266 VAL A N 1
ATOM 2009 C CA . VAL A 1 266 ? -3.385 -8.432 2.159 1.00 94.94 266 VAL A CA 1
ATOM 2010 C C . VAL A 1 266 ? -4.545 -7.910 1.335 1.00 94.94 266 VAL A C 1
ATOM 2012 O O . VAL A 1 266 ? -4.837 -6.715 1.333 1.00 94.94 266 VAL A O 1
ATOM 2015 N N . GLU A 1 267 ? -5.233 -8.816 0.646 1.00 93.88 267 GLU A N 1
ATOM 2016 C CA . GLU A 1 267 ? -6.439 -8.433 -0.070 1.00 93.88 267 GLU A CA 1
ATOM 2017 C C . GLU A 1 267 ? -7.453 -7.825 0.924 1.00 93.88 267 GLU A C 1
ATOM 2019 O O . GLU A 1 267 ? -7.716 -8.395 1.985 1.00 93.88 267 GLU A O 1
ATOM 2024 N N . GLY A 1 268 ? -8.131 -6.748 0.526 1.00 94.31 268 GLY A N 1
ATOM 2025 C CA . GLY A 1 268 ? -9.113 -5.986 1.306 1.00 94.31 268 GLY A CA 1
ATOM 2026 C C . GLY A 1 268 ? -8.495 -4.969 2.265 1.00 94.31 268 GLY A C 1
ATOM 2027 O O . GLY A 1 268 ? -9.228 -4.357 3.035 1.00 94.31 268 GLY A O 1
ATOM 2028 N N . GLY A 1 269 ? -7.168 -4.823 2.265 1.00 97.06 269 GLY A N 1
ATOM 2029 C CA . GLY A 1 269 ? -6.464 -3.919 3.166 1.00 97.06 269 GLY A CA 1
ATOM 2030 C C . GLY A 1 269 ? -6.583 -2.446 2.766 1.00 97.06 269 GLY A C 1
ATOM 2031 O O . GLY A 1 269 ? -6.434 -2.095 1.593 1.00 97.06 269 GLY A O 1
ATOM 2032 N N . ASN A 1 270 ? -6.782 -1.595 3.774 1.00 98.25 270 ASN A N 1
ATOM 2033 C CA . ASN A 1 270 ? -6.619 -0.144 3.714 1.00 98.25 270 ASN A CA 1
ATOM 2034 C C . ASN A 1 270 ? -5.289 0.228 4.394 1.00 98.25 270 ASN A C 1
ATOM 2036 O O . ASN A 1 270 ? -5.069 -0.108 5.559 1.00 98.25 270 ASN A O 1
ATOM 2040 N N . TYR A 1 271 ? -4.402 0.914 3.674 1.00 98.44 271 TYR A N 1
ATOM 2041 C CA . TYR A 1 271 ? -3.024 1.174 4.104 1.00 98.44 271 TYR A CA 1
ATOM 2042 C C . TYR A 1 271 ? -2.769 2.570 4.693 1.00 98.44 271 TYR A C 1
ATOM 2044 O O . TYR A 1 271 ? -1.629 2.886 5.052 1.00 98.44 271 TYR A O 1
ATOM 2052 N N . GLY A 1 272 ? -3.835 3.350 4.884 1.00 97.62 272 GLY A N 1
ATOM 2053 C CA . GLY A 1 272 ? -3.876 4.450 5.845 1.00 97.62 272 GLY A CA 1
ATOM 2054 C C . GLY A 1 272 ? -3.076 5.699 5.491 1.00 97.62 272 GLY A C 1
ATOM 2055 O O . GLY A 1 272 ? -2.686 6.408 6.410 1.00 97.62 272 GLY A O 1
ATOM 2056 N N . TYR A 1 273 ? -2.789 5.993 4.220 1.00 97.88 273 TYR A N 1
ATOM 2057 C CA . TYR A 1 273 ? -2.130 7.263 3.889 1.00 97.88 273 TYR A CA 1
ATOM 2058 C C . TYR A 1 273 ? -3.054 8.481 4.105 1.00 97.88 273 TYR A C 1
ATOM 2060 O O . TYR A 1 273 ? -2.664 9.471 4.726 1.00 97.88 273 TYR A O 1
ATOM 2068 N N . PHE A 1 274 ? -4.309 8.391 3.662 1.00 97.94 274 PHE A N 1
ATOM 2069 C CA . PHE A 1 274 ? -5.380 9.338 3.994 1.00 97.94 274 PHE A CA 1
ATOM 2070 C C . PHE A 1 274 ? -6.363 8.742 5.003 1.00 97.94 274 PHE A C 1
ATOM 2072 O O . PHE A 1 274 ? -6.341 7.539 5.281 1.00 97.94 274 PHE A O 1
ATOM 2079 N N . SER A 1 275 ? -7.298 9.572 5.467 1.00 96.25 275 SER A N 1
ATOM 2080 C CA . SER A 1 275 ? -8.533 9.093 6.086 1.00 96.25 275 SER A CA 1
ATOM 2081 C C . SER A 1 275 ? -9.259 8.082 5.185 1.00 96.25 275 SER A C 1
ATOM 2083 O O . SER A 1 275 ? -9.083 8.074 3.965 1.00 96.25 275 SER A O 1
ATOM 2085 N N . ALA A 1 276 ? -10.092 7.216 5.772 1.00 93.69 276 ALA A N 1
ATOM 2086 C CA . ALA A 1 276 ? -10.751 6.125 5.043 1.00 93.69 276 ALA A CA 1
ATOM 2087 C C . ALA A 1 276 ? -11.596 6.590 3.838 1.00 93.69 276 ALA A C 1
ATOM 2089 O O . ALA A 1 276 ? -11.631 5.890 2.835 1.00 93.69 276 ALA A O 1
ATOM 2090 N N . ASP A 1 277 ? -12.189 7.784 3.920 1.00 93.00 277 ASP A N 1
ATOM 2091 C CA . ASP A 1 277 ? -12.958 8.458 2.858 1.00 93.00 277 ASP A CA 1
ATOM 2092 C C . ASP A 1 277 ? -12.080 9.222 1.842 1.00 93.00 277 ASP A C 1
ATOM 2094 O O . ASP A 1 277 ? -12.585 9.901 0.950 1.00 93.00 277 ASP A O 1
ATOM 2098 N N . GLY A 1 278 ? -10.755 9.210 2.019 1.00 95.69 278 GLY A N 1
ATOM 2099 C CA . GLY A 1 278 ? -9.786 9.921 1.189 1.00 95.69 278 GLY A CA 1
ATOM 2100 C C . GLY A 1 278 ? -9.825 11.447 1.308 1.00 95.69 278 GLY A C 1
ATOM 2101 O O . GLY A 1 278 ? -9.181 12.118 0.498 1.00 95.69 278 GLY A O 1
ATOM 2102 N N . LYS A 1 279 ? -10.575 12.009 2.272 1.00 94.69 279 LYS A N 1
ATOM 2103 C CA . LYS A 1 279 ? -10.860 13.454 2.385 1.00 94.69 279 LYS A CA 1
ATOM 2104 C C . LYS A 1 279 ? -9.891 14.242 3.265 1.00 94.69 279 LYS A C 1
ATOM 2106 O O . LYS A 1 279 ? -9.971 15.470 3.288 1.00 94.69 279 LYS A O 1
ATOM 2111 N N . ARG A 1 280 ? -9.012 13.591 4.027 1.00 94.31 280 ARG A N 1
ATOM 2112 C CA . ARG A 1 280 ? -8.117 14.267 4.977 1.00 94.31 280 ARG A CA 1
ATOM 2113 C C . ARG A 1 280 ? -6.724 13.653 4.982 1.00 94.31 280 ARG A C 1
ATOM 2115 O O . ARG A 1 280 ? -6.548 12.450 4.804 1.00 94.31 280 ARG A O 1
ATOM 2122 N N . PHE A 1 281 ? -5.739 14.520 5.193 1.00 95.25 281 PHE A N 1
ATOM 2123 C CA . PHE A 1 281 ? -4.359 14.131 5.455 1.00 95.25 281 PHE A CA 1
ATOM 2124 C C . PHE A 1 281 ? -4.183 13.749 6.925 1.00 95.25 281 PHE A C 1
ATOM 2126 O O . PHE A 1 281 ? -4.882 14.257 7.804 1.00 95.25 281 PHE A O 1
ATOM 2133 N N . TRP A 1 282 ? -3.169 12.934 7.189 1.00 94.44 282 TRP A N 1
ATOM 2134 C CA . TRP A 1 282 ? -2.818 12.449 8.521 1.00 94.44 282 TRP A CA 1
ATOM 2135 C C . TRP A 1 282 ? -2.633 13.539 9.582 1.00 94.44 282 TRP A C 1
ATOM 2137 O O . TRP A 1 282 ? -2.933 13.332 10.753 1.00 94.44 282 TRP A O 1
ATOM 2147 N N . ASN A 1 283 ? -2.125 14.715 9.206 1.00 93.44 283 ASN A N 1
ATOM 2148 C CA . ASN A 1 283 ? -1.858 15.791 10.158 1.00 93.44 283 ASN A CA 1
ATOM 2149 C C . ASN A 1 283 ? -3.147 16.442 10.670 1.00 93.44 283 ASN A C 1
ATOM 2151 O O . ASN A 1 283 ? -3.124 17.022 11.752 1.00 93.44 283 ASN A O 1
ATOM 2155 N N . ALA A 1 284 ? -4.243 16.343 9.911 1.00 92.00 284 ALA A N 1
ATOM 2156 C CA . ALA A 1 284 ? -5.560 16.765 10.369 1.00 92.00 284 ALA A CA 1
ATOM 2157 C C . ALA A 1 284 ? -6.133 15.772 11.391 1.00 92.00 284 ALA A C 1
ATOM 2159 O O . ALA A 1 284 ? -6.713 16.204 12.376 1.00 92.00 284 ALA A O 1
ATOM 2160 N N . ASP A 1 285 ? -5.921 14.467 11.194 1.00 92.94 285 ASP A N 1
ATOM 2161 C CA . ASP A 1 285 ? -6.463 13.399 12.051 1.00 92.94 285 ASP A CA 1
ATOM 2162 C C . ASP A 1 285 ? -5.494 12.969 13.186 1.00 92.94 285 ASP A C 1
ATOM 2164 O O . ASP A 1 285 ? -5.777 12.037 13.943 1.00 92.94 285 ASP A O 1
ATOM 2168 N N . ARG A 1 286 ? -4.355 13.660 13.354 1.00 94.88 286 ARG A N 1
ATOM 2169 C CA . ARG A 1 286 ? -3.336 13.337 14.367 1.00 94.88 286 ARG A CA 1
ATOM 2170 C C . ARG A 1 286 ? -3.852 13.578 15.786 1.00 94.88 286 ARG A C 1
ATOM 2172 O O . ARG A 1 286 ? -4.074 14.719 16.191 1.00 94.88 286 ARG A O 1
ATOM 2179 N N . ARG A 1 287 ? -3.912 12.510 16.586 1.00 94.12 287 ARG A N 1
ATOM 2180 C CA . ARG A 1 287 ? -4.379 12.559 17.980 1.00 94.12 287 ARG A CA 1
ATOM 2181 C C . ARG A 1 287 ? -3.378 13.276 18.906 1.00 94.12 287 ARG A C 1
ATOM 2183 O O . ARG A 1 287 ? -2.164 13.224 18.668 1.00 94.12 287 ARG A O 1
ATOM 2190 N N . PRO A 1 288 ? -3.829 13.852 20.041 1.00 91.81 288 PRO A N 1
ATOM 2191 C CA . PRO A 1 288 ? -2.946 14.425 21.050 1.00 91.81 288 PRO A CA 1
ATOM 2192 C C . PRO A 1 288 ? -1.906 13.411 21.540 1.00 91.81 288 PRO A C 1
ATOM 2194 O O . PRO A 1 288 ? -2.236 12.296 21.960 1.00 91.81 288 PRO A O 1
ATOM 2197 N N . GLY A 1 289 ? -0.632 13.803 21.467 1.00 91.31 289 GLY A N 1
ATOM 2198 C CA . GLY A 1 289 ? 0.504 12.971 21.873 1.00 91.31 289 GLY A CA 1
ATOM 2199 C C . GLY A 1 289 ? 0.829 11.800 20.937 1.00 91.31 289 GLY A C 1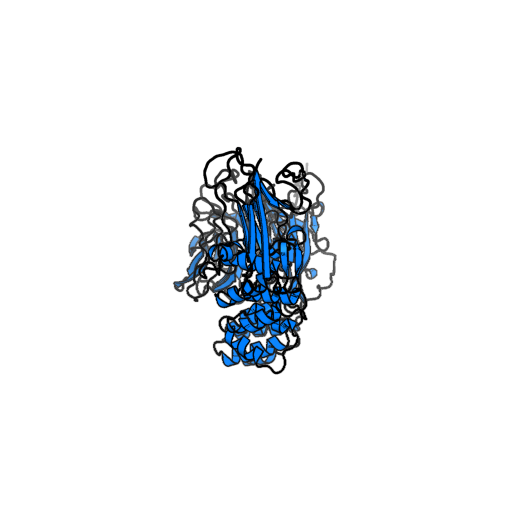
ATOM 2200 O O . GLY A 1 289 ? 1.670 10.974 21.283 1.00 91.31 289 GLY A O 1
ATOM 2201 N N . GLU A 1 290 ? 0.187 11.688 19.771 1.00 94.75 290 GLU A N 1
ATOM 2202 C CA . GLU A 1 290 ? 0.539 10.684 18.763 1.00 94.75 290 GLU A CA 1
ATOM 2203 C C . GLU A 1 290 ? 1.841 11.058 18.048 1.00 94.75 290 GLU A C 1
ATOM 2205 O O . GLU A 1 290 ? 2.065 12.224 17.706 1.00 94.75 290 GLU A O 1
ATOM 2210 N N . ASP A 1 291 ? 2.729 10.086 17.840 1.00 95.44 291 ASP A N 1
ATOM 2211 C CA . ASP A 1 291 ? 3.957 10.299 17.080 1.00 95.44 291 ASP A CA 1
ATOM 2212 C C . ASP A 1 291 ? 3.661 10.464 15.580 1.00 95.44 291 ASP A C 1
ATOM 2214 O O . ASP A 1 291 ? 2.599 10.089 15.085 1.00 95.44 291 ASP A O 1
ATOM 2218 N N . ILE A 1 292 ? 4.604 11.064 14.851 1.00 94.88 292 ILE A N 1
ATOM 2219 C CA . ILE A 1 292 ? 4.415 11.371 13.427 1.00 94.88 292 ILE A CA 1
ATOM 2220 C C . ILE A 1 292 ? 4.221 10.094 12.607 1.00 94.88 292 ILE A C 1
ATOM 2222 O O . ILE A 1 292 ? 3.388 10.104 11.714 1.00 94.88 292 ILE A O 1
ATOM 2226 N N . GLN A 1 293 ? 4.935 9.006 12.905 1.00 94.94 293 GLN A N 1
ATOM 2227 C CA . GLN A 1 293 ? 4.897 7.796 12.077 1.00 94.94 293 GLN A CA 1
ATOM 2228 C C . GLN A 1 293 ? 3.553 7.071 12.220 1.00 94.94 293 GLN A C 1
ATOM 2230 O O . GLN A 1 293 ? 2.954 6.684 11.218 1.00 94.94 293 GLN A O 1
ATOM 2235 N N . SER A 1 294 ? 3.048 6.947 13.454 1.00 95.75 294 SER A N 1
ATOM 2236 C CA . SER A 1 294 ? 1.719 6.386 13.726 1.00 95.75 294 SER A CA 1
ATOM 2237 C C . SER A 1 294 ? 0.614 7.212 13.073 1.00 95.75 294 SER A C 1
ATOM 2239 O O . SER A 1 294 ? -0.260 6.642 12.419 1.00 95.75 294 SER A O 1
ATOM 2241 N N . ALA A 1 295 ? 0.677 8.543 13.210 1.00 96.94 295 ALA A N 1
ATOM 2242 C CA . ALA A 1 295 ? -0.307 9.437 12.612 1.00 96.94 295 ALA A CA 1
ATOM 2243 C C . ALA A 1 295 ? -0.258 9.372 11.082 1.00 96.94 295 ALA A C 1
ATOM 2245 O O . ALA A 1 295 ? -1.297 9.208 10.454 1.00 96.94 295 ALA A O 1
ATOM 2246 N N . HIS A 1 296 ? 0.945 9.431 10.495 1.00 97.00 296 HIS A N 1
ATOM 2247 C CA . HIS A 1 296 ? 1.171 9.446 9.048 1.00 97.00 296 HIS A CA 1
ATOM 2248 C C . HIS A 1 296 ? 0.481 8.297 8.313 1.00 97.00 296 HIS A C 1
ATOM 2250 O O . HIS A 1 296 ? -0.045 8.490 7.221 1.00 97.00 296 HIS A O 1
ATOM 2256 N N . TRP A 1 297 ? 0.450 7.125 8.945 1.00 97.50 297 TRP A N 1
ATOM 2257 C CA . TRP A 1 297 ? -0.178 5.924 8.409 1.00 97.50 297 TRP A CA 1
ATOM 2258 C C . TRP A 1 297 ? -1.500 5.566 9.100 1.00 97.50 297 TRP A C 1
ATOM 2260 O O . TRP A 1 297 ? -1.888 4.402 9.047 1.00 97.50 297 TRP A O 1
ATOM 2270 N N . HIS A 1 298 ? -2.148 6.506 9.803 1.00 97.75 298 HIS A N 1
ATOM 2271 C CA . HIS A 1 298 ? -3.420 6.329 10.525 1.00 97.75 298 HIS A CA 1
ATOM 2272 C C . HIS A 1 298 ? -3.482 5.042 11.373 1.00 97.75 298 HIS A C 1
ATOM 2274 O O . HIS A 1 298 ? -4.490 4.340 11.430 1.00 97.75 298 HIS A O 1
ATOM 2280 N N . GLN A 1 299 ? -2.389 4.690 12.053 1.00 96.75 299 GLN A N 1
ATOM 2281 C CA . GLN A 1 299 ? -2.224 3.368 12.679 1.00 96.75 299 GLN A CA 1
ATOM 2282 C C . GLN A 1 299 ? -3.159 3.116 13.866 1.00 96.75 299 GLN A C 1
ATOM 2284 O O . GLN A 1 299 ? -3.330 1.977 14.307 1.00 96.75 299 GLN A O 1
ATOM 2289 N N . ARG A 1 300 ? -3.781 4.176 14.383 1.00 95.31 300 ARG A N 1
ATOM 2290 C CA . ARG A 1 300 ? -4.780 4.114 15.450 1.00 95.31 300 ARG A CA 1
ATOM 2291 C C . ARG A 1 300 ? -6.221 4.131 14.936 1.00 95.31 300 ARG A C 1
ATOM 2293 O O . ARG A 1 300 ? -7.131 4.142 15.759 1.00 95.31 300 ARG A O 1
ATOM 2300 N N . ASP A 1 301 ? -6.446 4.102 13.624 1.00 97.19 301 ASP A N 1
ATOM 2301 C CA . ASP A 1 301 ? -7.782 4.135 13.015 1.00 97.19 301 ASP A CA 1
ATOM 2302 C C . ASP A 1 301 ? -8.309 2.719 12.733 1.00 97.19 301 ASP A C 1
ATOM 2304 O O . ASP A 1 301 ? -7.527 1.835 12.369 1.00 97.19 301 ASP A O 1
ATOM 2308 N N . PRO A 1 302 ? -9.616 2.449 12.908 1.00 97.06 302 PRO A N 1
ATOM 2309 C CA . PRO A 1 302 ? -10.212 1.158 12.573 1.00 97.06 302 PRO A CA 1
ATOM 2310 C C . PRO A 1 302 ? -10.161 0.904 11.070 1.00 97.06 302 PRO A C 1
ATOM 2312 O O . PRO A 1 302 ? -10.431 1.791 10.268 1.00 97.06 302 PRO A O 1
ATOM 2315 N N . GLY A 1 303 ? -9.814 -0.324 10.680 1.00 96.75 303 GLY A N 1
ATOM 2316 C CA . GLY A 1 303 ? -9.709 -0.705 9.270 1.00 96.75 303 GLY A CA 1
ATOM 2317 C C . GLY A 1 303 ? -8.324 -0.521 8.663 1.00 96.75 303 GLY A C 1
ATOM 2318 O O . GLY A 1 303 ? -8.087 -1.042 7.576 1.00 96.75 303 GLY A O 1
ATOM 2319 N N . VAL A 1 304 ? -7.410 0.174 9.345 1.00 98.06 304 VAL A N 1
ATOM 2320 C CA . VAL A 1 304 ? -6.063 0.429 8.827 1.00 98.06 304 VAL A CA 1
ATOM 2321 C C . VAL A 1 304 ? -5.117 -0.723 9.161 1.00 98.06 304 VAL A C 1
ATOM 2323 O O . VAL A 1 304 ? -4.972 -1.120 10.326 1.00 98.06 304 VAL A O 1
ATOM 2326 N N . MET A 1 305 ? -4.463 -1.254 8.128 1.00 98.06 305 MET A N 1
ATOM 2327 C CA . MET A 1 305 ? -3.477 -2.327 8.236 1.00 98.06 305 MET A CA 1
ATOM 2328 C C . MET A 1 305 ? -2.194 -1.849 8.944 1.00 98.06 305 MET A C 1
ATOM 2330 O O . MET A 1 305 ? -1.849 -0.665 8.857 1.00 98.06 305 MET A O 1
ATOM 2334 N N . PRO A 1 306 ? -1.443 -2.751 9.610 1.00 97.06 306 PRO A N 1
ATOM 2335 C CA . PRO A 1 306 ? -0.119 -2.428 10.135 1.00 97.06 306 PRO A CA 1
ATOM 2336 C C . PRO A 1 306 ? 0.791 -1.814 9.067 1.00 97.06 306 PRO A C 1
ATOM 2338 O O . PRO A 1 306 ? 0.851 -2.296 7.935 1.00 97.06 306 PRO A O 1
ATOM 2341 N N . HIS A 1 307 ? 1.542 -0.780 9.438 1.00 94.88 307 HIS A N 1
ATOM 2342 C CA . HIS A 1 307 ? 2.446 -0.067 8.532 1.00 94.88 307 HIS A CA 1
ATOM 2343 C C . HIS A 1 307 ? 3.676 -0.887 8.085 1.00 94.88 307 HIS A C 1
ATOM 2345 O O . HIS A 1 307 ? 4.500 -0.379 7.327 1.00 94.88 307 HIS A O 1
ATOM 2351 N N . GLY A 1 308 ? 3.849 -2.122 8.564 1.00 95.44 308 GLY A N 1
ATOM 2352 C CA . GLY A 1 308 ? 4.983 -2.978 8.222 1.00 95.44 308 GLY A CA 1
ATOM 2353 C C . GLY A 1 308 ? 6.330 -2.419 8.692 1.00 95.44 308 GLY A C 1
ATOM 2354 O O . GLY A 1 308 ? 6.450 -1.811 9.758 1.00 95.44 308 GLY A O 1
ATOM 2355 N N . THR A 1 309 ? 7.373 -2.628 7.894 1.00 96.12 309 THR A N 1
ATOM 2356 C CA . THR A 1 309 ? 8.745 -2.251 8.244 1.00 96.12 309 THR A CA 1
ATOM 2357 C C . THR A 1 309 ? 9.045 -0.831 7.781 1.00 96.12 309 THR A C 1
ATOM 2359 O O . THR A 1 309 ? 9.178 -0.586 6.586 1.00 96.12 309 THR A O 1
ATOM 2362 N N . ILE A 1 310 ? 9.198 0.102 8.725 1.00 96.19 310 ILE A N 1
ATOM 2363 C CA . ILE A 1 310 ? 9.626 1.475 8.428 1.00 96.19 310 ILE A CA 1
ATOM 2364 C C . ILE A 1 310 ? 11.111 1.487 8.061 1.00 96.19 310 ILE A C 1
ATOM 2366 O O . ILE A 1 310 ? 11.963 1.136 8.880 1.00 96.19 310 ILE A O 1
ATOM 2370 N N . THR A 1 311 ? 11.427 1.954 6.857 1.00 93.94 311 THR A N 1
ATOM 2371 C CA . THR A 1 311 ? 12.800 2.163 6.394 1.00 93.94 311 THR A CA 1
ATOM 2372 C C . THR A 1 311 ? 13.283 3.571 6.751 1.00 93.94 311 THR A C 1
ATOM 2374 O O . THR A 1 311 ? 14.456 3.757 7.059 1.00 93.94 311 THR A O 1
ATOM 2377 N N . GLY A 1 312 ? 12.420 4.586 6.839 1.00 92.56 312 GLY A N 1
ATOM 2378 C CA . GLY A 1 312 ? 12.738 5.938 7.334 1.00 92.56 312 GLY A CA 1
ATOM 2379 C C . GLY A 1 312 ? 12.637 7.024 6.245 1.00 92.56 312 GLY A C 1
ATOM 2380 O O . GLY A 1 312 ? 11.789 6.917 5.386 1.00 92.56 312 GLY A O 1
ATOM 2381 N N . ALA A 1 313 ? 13.463 8.088 6.260 1.00 90.12 313 ALA A N 1
ATOM 2382 C CA . ALA A 1 313 ? 13.547 9.040 5.129 1.00 90.12 313 ALA A CA 1
ATOM 2383 C C . ALA A 1 313 ? 14.248 8.400 3.931 1.00 90.12 313 ALA A C 1
ATOM 2385 O O . ALA A 1 313 ? 15.473 8.267 3.980 1.00 90.12 313 ALA A O 1
ATOM 2386 N N . GLY A 1 314 ? 13.492 7.981 2.929 1.00 90.56 314 GLY A N 1
ATOM 2387 C CA . GLY A 1 314 ? 13.993 7.335 1.724 1.00 90.56 314 GLY A CA 1
ATOM 2388 C C . GLY A 1 314 ? 13.174 7.752 0.511 1.00 90.56 314 GLY A C 1
ATOM 2389 O O . GLY A 1 314 ? 12.528 8.792 0.514 1.00 90.56 314 GLY A O 1
ATOM 2390 N N . GLY A 1 315 ? 13.244 6.938 -0.526 1.00 91.94 315 GLY A N 1
ATOM 2391 C CA . GLY A 1 315 ? 12.416 7.023 -1.717 1.00 91.94 315 GLY A CA 1
ATOM 2392 C C . GLY A 1 315 ? 12.365 5.628 -2.314 1.00 91.94 315 GLY A C 1
ATOM 2393 O O . GLY A 1 315 ? 13.139 5.369 -3.236 1.00 91.94 315 GLY A O 1
ATOM 2394 N N . PRO A 1 316 ? 11.577 4.712 -1.719 1.00 94.94 316 PRO A N 1
ATOM 2395 C CA . PRO A 1 316 ? 11.471 3.353 -2.212 1.00 94.94 316 PRO A CA 1
ATOM 2396 C C . PRO A 1 316 ? 10.871 3.343 -3.615 1.00 94.94 316 PRO A C 1
ATOM 2398 O O . PRO A 1 316 ? 9.964 4.122 -3.915 1.00 94.94 316 PRO A O 1
ATOM 2401 N N . THR A 1 317 ? 11.391 2.457 -4.448 1.00 94.50 317 THR A N 1
ATOM 2402 C CA . THR A 1 317 ? 10.993 2.275 -5.839 1.00 94.50 317 THR A CA 1
ATOM 2403 C C . THR A 1 317 ? 10.731 0.787 -6.092 1.00 94.50 317 THR A C 1
ATOM 2405 O O . THR A 1 317 ? 9.867 0.218 -5.421 1.00 94.50 317 THR A O 1
ATOM 2408 N N . GLY A 1 318 ? 11.437 0.160 -7.034 1.00 95.12 318 GLY A N 1
ATOM 2409 C CA . GLY A 1 318 ? 11.190 -1.207 -7.470 1.00 95.12 318 GLY A CA 1
ATOM 2410 C C . GLY A 1 318 ? 11.307 -2.278 -6.391 1.00 95.12 318 GLY A C 1
ATOM 2411 O O . GLY A 1 318 ? 12.162 -2.201 -5.494 1.00 95.12 318 GLY A O 1
ATOM 2412 N N . VAL A 1 319 ? 10.451 -3.297 -6.486 1.00 97.56 319 VAL A N 1
ATOM 2413 C CA . VAL A 1 319 ? 10.456 -4.454 -5.585 1.00 97.56 319 VAL A CA 1
ATOM 2414 C C . VAL A 1 319 ? 10.313 -5.763 -6.350 1.00 97.56 319 VAL A C 1
ATOM 2416 O O . VAL A 1 319 ? 9.482 -5.905 -7.236 1.00 97.56 319 VAL A O 1
ATOM 2419 N N . THR A 1 320 ? 11.055 -6.790 -5.938 1.00 97.75 320 THR A N 1
ATOM 2420 C CA . THR A 1 320 ? 10.931 -8.124 -6.542 1.00 97.75 320 THR A CA 1
ATOM 2421 C C . THR A 1 320 ? 11.202 -9.236 -5.536 1.00 97.75 320 THR A C 1
ATOM 2423 O O . THR A 1 320 ? 11.940 -9.054 -4.565 1.00 97.75 320 THR A O 1
ATOM 2426 N N . MET A 1 321 ? 10.605 -10.410 -5.746 1.00 96.75 321 MET A N 1
ATOM 2427 C CA . MET A 1 321 ? 10.883 -11.598 -4.937 1.00 96.75 321 MET A CA 1
ATOM 2428 C C . MET A 1 321 ? 12.048 -12.388 -5.531 1.00 96.75 321 MET A C 1
ATOM 2430 O O . MET A 1 321 ? 12.032 -12.769 -6.697 1.00 96.75 321 MET A O 1
ATOM 2434 N N . TYR A 1 322 ? 13.040 -12.725 -4.706 1.00 96.88 322 TYR A N 1
ATOM 2435 C CA . TYR A 1 322 ? 14.108 -13.632 -5.114 1.00 96.88 322 TYR A CA 1
ATOM 2436 C C . TYR A 1 322 ? 13.726 -15.086 -4.808 1.00 96.88 322 TYR A C 1
ATOM 2438 O O . TYR A 1 322 ? 13.825 -15.533 -3.666 1.00 96.88 322 TYR A O 1
ATOM 2446 N N . GLU A 1 323 ? 13.323 -15.863 -5.816 1.00 92.81 323 GLU A N 1
ATOM 2447 C CA . GLU A 1 323 ? 12.919 -17.274 -5.654 1.00 92.81 323 GLU A CA 1
ATOM 2448 C C . GLU A 1 323 ? 13.777 -18.268 -6.453 1.00 92.81 323 GLU A C 1
ATOM 2450 O O . GLU A 1 323 ? 13.320 -19.342 -6.840 1.00 92.81 323 GLU A O 1
ATOM 2455 N N . HIS A 1 324 ? 15.061 -17.958 -6.641 1.00 92.31 324 HIS A N 1
ATOM 2456 C CA . HIS A 1 324 ? 15.999 -18.822 -7.359 1.00 92.31 324 HIS A CA 1
ATOM 2457 C C . HIS A 1 324 ? 16.974 -19.559 -6.416 1.00 92.31 324 HIS A C 1
ATOM 2459 O O . HIS A 1 324 ? 17.239 -19.131 -5.289 1.00 92.31 324 HIS A O 1
ATOM 2465 N N . ASP A 1 325 ? 17.499 -20.714 -6.836 1.00 88.88 325 ASP A N 1
ATOM 2466 C CA . ASP A 1 325 ? 18.424 -21.522 -6.019 1.00 88.88 325 ASP A CA 1
ATOM 2467 C C . ASP A 1 325 ? 19.902 -21.116 -6.185 1.00 88.88 325 ASP A C 1
ATOM 2469 O O . ASP A 1 325 ? 20.724 -21.458 -5.333 1.00 88.88 325 ASP A O 1
ATOM 2473 N N . SER A 1 326 ? 20.257 -20.375 -7.245 1.00 90.12 326 SER A N 1
ATOM 2474 C CA . SER A 1 326 ? 21.651 -19.966 -7.510 1.00 90.12 326 SER A CA 1
ATOM 2475 C C . SER A 1 326 ? 22.228 -19.108 -6.384 1.00 90.12 326 SER A C 1
ATOM 2477 O O . SER A 1 326 ? 23.351 -19.361 -5.950 1.00 90.12 326 SER A O 1
ATOM 2479 N N . PHE A 1 327 ? 21.447 -18.175 -5.834 1.00 91.69 327 PHE A N 1
ATOM 2480 C CA . PHE A 1 327 ? 21.774 -17.451 -4.608 1.00 91.69 327 PHE A CA 1
ATOM 2481 C C . PHE A 1 327 ? 20.906 -17.939 -3.437 1.00 91.69 327 PHE A C 1
ATOM 2483 O O . PHE A 1 327 ? 20.119 -17.198 -2.853 1.00 91.69 327 PHE A O 1
ATOM 2490 N N . ALA A 1 328 ? 21.077 -19.206 -3.051 1.00 88.81 328 ALA A N 1
ATOM 2491 C CA . ALA A 1 328 ? 20.239 -19.898 -2.064 1.00 88.81 328 ALA A CA 1
ATOM 2492 C C . ALA A 1 328 ? 20.000 -19.159 -0.726 1.00 88.81 328 ALA A C 1
ATOM 2494 O O . ALA A 1 328 ? 18.978 -19.398 -0.082 1.00 88.81 328 ALA A O 1
ATOM 2495 N N . ALA A 1 329 ? 20.912 -18.283 -0.284 1.00 89.44 329 ALA A N 1
ATOM 2496 C CA . ALA A 1 329 ? 20.723 -17.488 0.934 1.00 89.44 329 ALA A CA 1
ATOM 2497 C C . ALA A 1 329 ? 19.685 -16.365 0.824 1.00 89.44 329 ALA A C 1
ATOM 2499 O O . ALA A 1 329 ? 19.212 -15.908 1.859 1.00 89.44 329 ALA A O 1
ATOM 2500 N N . LEU A 1 330 ? 19.348 -15.932 -0.390 1.00 92.25 330 LEU A N 1
ATOM 2501 C CA . LEU A 1 330 ? 18.315 -14.931 -0.650 1.00 92.25 330 LEU A CA 1
ATOM 2502 C C . LEU A 1 330 ? 16.980 -15.562 -1.057 1.00 92.25 330 LEU A C 1
ATOM 2504 O O . LEU A 1 330 ? 16.007 -14.842 -1.235 1.00 92.25 330 LEU A O 1
ATOM 2508 N N . ASN A 1 331 ? 16.894 -16.888 -1.210 1.00 91.56 331 ASN A N 1
ATOM 2509 C CA . ASN A 1 331 ? 15.651 -17.529 -1.639 1.00 91.56 331 ASN A CA 1
ATOM 2510 C C . ASN A 1 331 ? 14.509 -17.238 -0.644 1.00 91.56 331 ASN A C 1
ATOM 2512 O O . ASN A 1 331 ? 14.614 -17.554 0.545 1.00 91.56 331 ASN A O 1
ATOM 2516 N N . GLY A 1 332 ? 13.433 -16.629 -1.145 1.00 91.94 332 GLY A N 1
ATOM 2517 C CA . GLY A 1 332 ? 12.286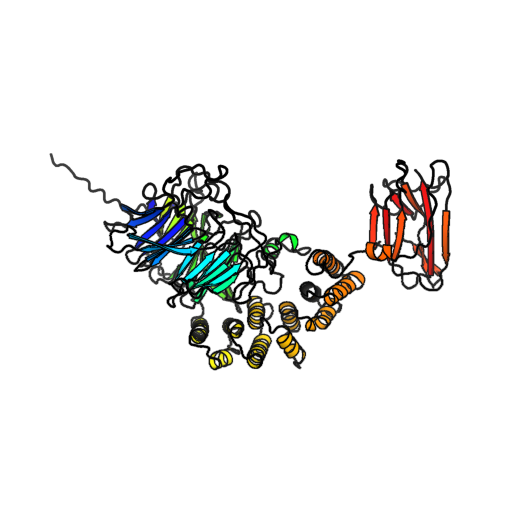 -16.149 -0.380 1.00 91.94 332 GLY A CA 1
ATOM 2518 C C . GLY A 1 332 ? 12.450 -14.746 0.214 1.00 91.94 332 GLY A C 1
ATOM 2519 O O . GLY A 1 332 ? 11.631 -14.364 1.046 1.00 91.94 332 GLY A O 1
ATOM 2520 N N . TYR A 1 333 ? 13.490 -13.991 -0.153 1.00 95.94 333 TYR A N 1
ATOM 2521 C CA . TYR A 1 333 ? 13.638 -12.589 0.244 1.00 95.94 333 TYR A CA 1
ATOM 2522 C C . TYR A 1 333 ? 12.918 -11.671 -0.742 1.00 95.94 333 TYR A C 1
ATOM 2524 O O . TYR A 1 333 ? 12.939 -11.900 -1.950 1.00 95.94 333 TYR A O 1
ATOM 2532 N N . LEU A 1 334 ? 12.346 -10.599 -0.206 1.00 97.94 334 LEU A N 1
ATOM 2533 C CA . LEU A 1 334 ? 11.875 -9.456 -0.973 1.00 97.94 334 LEU A CA 1
ATOM 2534 C C . LEU A 1 334 ? 13.027 -8.462 -1.127 1.00 97.94 334 LEU A C 1
ATOM 2536 O O . LEU A 1 334 ? 13.574 -7.982 -0.131 1.00 97.94 334 LEU A O 1
ATOM 2540 N N . LEU A 1 335 ? 13.390 -8.143 -2.360 1.00 98.56 335 LEU A N 1
ATOM 2541 C CA . LEU A 1 335 ? 14.345 -7.093 -2.686 1.00 98.56 335 LEU A CA 1
ATOM 2542 C C . LEU A 1 335 ? 13.584 -5.780 -2.885 1.00 98.56 335 LEU A C 1
ATOM 2544 O O . LEU A 1 335 ? 12.497 -5.788 -3.453 1.00 98.56 335 LEU A O 1
ATOM 2548 N N . ASN A 1 336 ? 14.128 -4.674 -2.381 1.00 98.12 336 ASN A N 1
ATOM 2549 C CA . ASN A 1 336 ? 13.480 -3.361 -2.425 1.00 98.12 336 ASN A CA 1
ATOM 2550 C C . ASN A 1 336 ? 14.514 -2.262 -2.680 1.00 98.12 336 ASN A C 1
ATOM 2552 O O . ASN A 1 336 ? 15.371 -2.017 -1.825 1.00 98.12 336 ASN A O 1
ATOM 2556 N N . ALA A 1 337 ? 14.441 -1.618 -3.839 1.00 97.50 337 ALA A N 1
ATOM 2557 C CA . ALA A 1 337 ? 15.266 -0.472 -4.184 1.00 97.50 337 ALA A CA 1
ATOM 2558 C C . ALA A 1 337 ? 14.805 0.782 -3.423 1.00 97.50 337 ALA A C 1
ATOM 2560 O O . ALA A 1 337 ? 13.623 1.099 -3.368 1.00 97.50 337 ALA A O 1
ATOM 2561 N N . ASP A 1 338 ? 15.743 1.515 -2.824 1.00 94.75 338 ASP A N 1
ATOM 2562 C CA . ASP A 1 338 ? 15.485 2.805 -2.183 1.00 94.75 338 ASP A CA 1
ATOM 2563 C C . ASP A 1 338 ? 16.495 3.839 -2.690 1.00 94.75 338 ASP A C 1
ATOM 2565 O O . ASP A 1 338 ? 17.632 3.958 -2.200 1.00 94.75 338 ASP A O 1
ATOM 2569 N N . ALA A 1 339 ? 16.061 4.598 -3.698 1.00 91.25 339 ALA A N 1
ATOM 2570 C CA . ALA A 1 339 ? 16.858 5.631 -4.346 1.00 91.25 339 ALA A CA 1
ATOM 2571 C C . ALA A 1 339 ? 17.283 6.716 -3.346 1.00 91.25 339 ALA A C 1
ATOM 2573 O O . ALA A 1 339 ? 18.449 7.122 -3.319 1.00 91.25 339 ALA A O 1
ATOM 2574 N N . GLY A 1 340 ? 16.369 7.137 -2.462 1.00 88.69 340 GLY A N 1
ATOM 2575 C CA . GLY A 1 340 ? 16.637 8.136 -1.422 1.00 88.69 340 GLY A CA 1
ATOM 2576 C C . GLY A 1 340 ? 17.703 7.700 -0.419 1.00 88.69 340 GLY A C 1
ATOM 2577 O O . GLY A 1 340 ? 18.417 8.536 0.142 1.00 88.69 340 GLY A O 1
ATOM 2578 N N . ARG A 1 341 ? 17.857 6.389 -0.219 1.00 88.88 341 ARG A N 1
ATOM 2579 C CA . ARG A 1 341 ? 18.847 5.808 0.691 1.00 88.88 341 ARG A CA 1
ATOM 2580 C C . ARG A 1 341 ? 20.137 5.356 0.052 1.00 88.88 341 ARG A C 1
ATOM 2582 O O . ARG A 1 341 ? 21.101 5.174 0.799 1.00 88.88 341 ARG A O 1
ATOM 2589 N N . SER A 1 342 ? 20.169 5.201 -1.271 1.00 91.38 342 SER A N 1
ATOM 2590 C CA . SER A 1 342 ? 21.297 4.564 -1.966 1.00 91.38 342 SER A CA 1
ATOM 2591 C C . SER A 1 342 ? 21.496 3.117 -1.503 1.00 91.38 342 SER A C 1
ATOM 2593 O O . SER A 1 342 ? 22.618 2.695 -1.208 1.00 91.38 342 SER A O 1
ATOM 2595 N N . ILE A 1 343 ? 20.397 2.381 -1.337 1.00 94.12 343 ILE A N 1
ATOM 2596 C CA . ILE A 1 343 ? 20.399 1.011 -0.817 1.00 94.12 343 ILE A CA 1
ATOM 2597 C C . ILE A 1 343 ? 19.384 0.189 -1.606 1.00 94.12 343 ILE A C 1
ATOM 2599 O O . ILE A 1 343 ? 18.304 0.678 -1.912 1.00 94.12 343 ILE A O 1
ATOM 2603 N N . VAL A 1 344 ? 19.710 -1.073 -1.878 1.00 98.19 344 VAL A N 1
ATOM 2604 C CA . VAL A 1 344 ? 18.695 -2.100 -2.134 1.00 98.19 344 VAL A CA 1
ATOM 2605 C C . VAL A 1 344 ? 18.610 -2.968 -0.885 1.00 98.19 344 VAL A C 1
ATOM 2607 O O . VAL A 1 344 ? 19.588 -3.607 -0.478 1.00 98.19 344 VAL A O 1
ATOM 2610 N N . TYR A 1 345 ? 17.455 -2.950 -0.232 1.00 98.25 345 TYR A N 1
ATOM 2611 C CA . TYR A 1 345 ? 17.170 -3.777 0.929 1.00 98.25 345 TYR A CA 1
ATOM 2612 C C . TYR A 1 345 ? 16.905 -5.222 0.509 1.00 98.25 345 TYR A C 1
ATOM 2614 O O . TYR A 1 345 ? 16.426 -5.490 -0.591 1.00 98.25 345 TYR A O 1
ATOM 2622 N N . ALA A 1 346 ? 17.191 -6.153 1.415 1.00 97.62 346 ALA A N 1
ATOM 2623 C CA . ALA A 1 346 ? 16.830 -7.557 1.296 1.00 97.62 346 ALA A CA 1
ATOM 2624 C C . ALA A 1 346 ? 15.987 -7.927 2.523 1.00 97.62 346 ALA A C 1
ATOM 2626 O O . ALA A 1 346 ? 16.508 -8.184 3.605 1.00 97.62 346 ALA A O 1
ATOM 2627 N N . HIS A 1 347 ? 14.667 -7.897 2.393 1.00 97.06 347 HIS A N 1
ATOM 2628 C CA . HIS A 1 347 ? 13.755 -8.197 3.486 1.00 97.06 347 HIS A CA 1
ATOM 2629 C C . HIS A 1 347 ? 13.459 -9.692 3.544 1.00 97.06 347 HIS A C 1
ATOM 2631 O O . HIS A 1 347 ? 12.972 -10.277 2.581 1.00 97.06 347 HIS A O 1
ATOM 2637 N N . ARG A 1 348 ? 13.687 -10.305 4.705 1.00 94.12 348 ARG A N 1
ATOM 2638 C CA . ARG A 1 348 ? 13.289 -11.683 4.989 1.00 94.12 348 ARG A CA 1
ATOM 2639 C C . ARG A 1 348 ? 11.890 -11.717 5.611 1.00 94.12 348 ARG A C 1
ATOM 2641 O O . ARG A 1 348 ? 11.754 -11.284 6.761 1.00 94.12 348 ARG A O 1
ATOM 2648 N N . PRO A 1 349 ? 10.875 -12.277 4.936 1.00 94.38 349 PRO A N 1
ATOM 2649 C CA . PRO A 1 349 ? 9.570 -12.502 5.543 1.00 94.38 349 PRO A CA 1
ATOM 2650 C C . PRO A 1 349 ? 9.661 -13.545 6.665 1.00 94.38 349 PRO A C 1
ATOM 2652 O O . PRO A 1 349 ? 10.299 -14.588 6.515 1.00 94.38 349 PRO A O 1
ATOM 2655 N N . VAL A 1 350 ? 9.023 -13.275 7.802 1.00 92.75 350 VAL A N 1
ATOM 2656 C CA . VAL A 1 350 ? 8.912 -14.196 8.943 1.00 92.75 350 VAL A CA 1
ATOM 2657 C C . VAL A 1 350 ? 7.487 -14.135 9.484 1.00 92.75 350 VAL A C 1
ATOM 2659 O O . VAL A 1 350 ? 6.952 -13.048 9.676 1.00 92.75 350 VAL A O 1
ATOM 2662 N N . ILE A 1 351 ? 6.871 -15.290 9.746 1.00 93.12 351 ILE A N 1
ATOM 2663 C CA . ILE A 1 351 ? 5.555 -15.333 10.395 1.00 93.12 351 ILE A CA 1
ATOM 2664 C C . ILE A 1 351 ? 5.720 -14.976 11.877 1.00 93.12 351 ILE A C 1
ATOM 2666 O O . ILE A 1 351 ? 6.391 -15.700 12.614 1.00 93.12 351 ILE A O 1
ATOM 2670 N N . GLU A 1 352 ? 5.070 -13.900 12.315 1.00 92.88 352 GLU A N 1
ATOM 2671 C CA . GLU A 1 352 ? 4.938 -13.514 13.724 1.00 92.88 352 GLU A CA 1
ATOM 2672 C C . GLU A 1 352 ? 3.453 -13.265 14.022 1.00 92.88 352 GLU A C 1
ATOM 2674 O O . GLU A 1 352 ? 2.840 -12.343 13.490 1.00 92.88 352 GLU A O 1
ATOM 2679 N N . GLY A 1 353 ? 2.844 -14.141 14.830 1.00 93.75 353 GLY A N 1
ATOM 2680 C CA . GLY A 1 353 ? 1.394 -14.132 15.037 1.00 93.75 353 GLY A CA 1
ATOM 2681 C C . GLY A 1 353 ? 0.649 -14.401 13.729 1.00 93.75 353 GLY A C 1
ATOM 2682 O O . GLY A 1 353 ? 0.748 -15.494 13.163 1.00 93.75 353 GLY A O 1
ATOM 2683 N N . SER A 1 354 ? -0.117 -13.414 13.271 1.00 95.25 354 SER A N 1
ATOM 2684 C CA . SER A 1 354 ? -0.874 -13.465 12.020 1.00 95.25 354 SER A CA 1
ATOM 2685 C C . SER A 1 354 ? -0.298 -12.630 10.875 1.00 95.25 354 SER A C 1
ATOM 2687 O O . SER A 1 354 ? -0.898 -12.576 9.797 1.00 95.25 354 SER A O 1
ATOM 2689 N N . GLU A 1 355 ? 0.875 -12.032 11.076 1.00 93.62 355 GLU A N 1
ATOM 2690 C CA . GLU A 1 355 ? 1.549 -11.178 10.104 1.00 93.62 355 GLU A CA 1
ATOM 2691 C C . GLU A 1 355 ? 2.785 -11.859 9.501 1.00 93.62 355 GLU A C 1
ATOM 2693 O O . GLU A 1 355 ? 3.475 -12.643 10.156 1.00 93.62 355 GLU A O 1
ATOM 2698 N N . LEU A 1 356 ? 3.078 -11.533 8.237 1.00 94.56 356 LEU A N 1
ATOM 2699 C CA . LEU A 1 356 ? 4.405 -11.724 7.655 1.00 94.56 356 LEU A CA 1
ATOM 2700 C C . LEU A 1 356 ? 5.225 -10.459 7.888 1.00 94.56 356 LEU A C 1
ATOM 2702 O O . LEU A 1 356 ? 5.108 -9.487 7.142 1.00 94.56 356 LEU A O 1
ATOM 2706 N N . VAL A 1 357 ? 6.051 -10.486 8.926 1.00 94.81 357 VAL A N 1
ATOM 2707 C CA . VAL A 1 357 ? 6.926 -9.376 9.294 1.00 94.81 357 VAL A CA 1
ATOM 2708 C C . VAL A 1 357 ? 8.187 -9.421 8.437 1.00 94.81 357 VAL A C 1
ATOM 2710 O O . VAL A 1 357 ? 8.866 -10.447 8.350 1.00 94.81 357 VAL A O 1
ATOM 2713 N N . LEU A 1 358 ? 8.528 -8.290 7.823 1.00 95.94 358 LEU A N 1
ATOM 2714 C CA . LEU A 1 358 ? 9.655 -8.155 6.905 1.00 95.94 358 LEU A CA 1
ATOM 2715 C C . LEU A 1 358 ? 10.931 -7.759 7.658 1.00 95.94 358 LEU A C 1
ATOM 2717 O O . LEU A 1 358 ? 11.199 -6.577 7.884 1.00 95.94 358 LEU A O 1
ATOM 2721 N N . LYS A 1 359 ? 11.747 -8.742 8.055 1.00 95.06 359 LYS A N 1
ATOM 2722 C CA . LYS A 1 359 ? 13.027 -8.484 8.734 1.00 95.06 359 LYS A CA 1
ATOM 2723 C C . LYS A 1 359 ? 14.031 -7.907 7.738 1.00 95.06 359 LYS A C 1
ATOM 2725 O O . LYS A 1 359 ? 14.412 -8.581 6.789 1.00 95.06 359 LYS A O 1
ATOM 2730 N N . GLN A 1 360 ? 14.438 -6.663 7.957 1.00 95.12 360 GLN A N 1
ATOM 2731 C CA . GLN A 1 360 ? 15.313 -5.924 7.050 1.00 95.12 360 GLN A CA 1
ATOM 2732 C C . GLN A 1 360 ? 16.761 -6.436 7.094 1.00 95.12 360 GLN A C 1
ATOM 2734 O O . GLN A 1 360 ? 17.353 -6.546 8.167 1.00 95.12 360 GLN A O 1
ATOM 2739 N N . ASP A 1 361 ? 17.328 -6.662 5.916 1.00 95.38 361 ASP A N 1
ATOM 2740 C CA . ASP A 1 361 ? 18.755 -6.822 5.641 1.00 95.38 361 ASP A CA 1
ATOM 2741 C C . ASP A 1 361 ? 19.126 -5.924 4.442 1.00 95.38 361 ASP A C 1
ATOM 2743 O O . ASP A 1 361 ? 18.285 -5.187 3.918 1.00 95.38 361 ASP A O 1
ATOM 2747 N N . THR A 1 362 ? 20.382 -5.934 4.012 1.00 96.69 362 THR A N 1
ATOM 2748 C CA . THR A 1 362 ? 20.876 -5.127 2.887 1.00 96.69 362 THR A CA 1
ATOM 2749 C C . THR A 1 362 ? 21.431 -6.032 1.800 1.00 96.69 362 THR A C 1
ATOM 2751 O O . THR A 1 362 ? 22.360 -6.790 2.062 1.00 96.69 362 THR A O 1
ATOM 2754 N N . LEU A 1 363 ? 20.895 -5.930 0.578 1.00 97.88 363 LEU A N 1
ATOM 2755 C CA . LEU A 1 363 ? 21.467 -6.594 -0.595 1.00 97.88 363 LEU A CA 1
ATOM 2756 C C . LEU A 1 363 ? 22.748 -5.886 -1.033 1.00 97.88 363 LEU A C 1
ATOM 2758 O O . LEU A 1 363 ? 23.790 -6.520 -1.185 1.00 97.88 363 LEU A O 1
ATOM 2762 N N . ILE A 1 364 ? 22.644 -4.577 -1.255 1.00 96.62 364 ILE A N 1
ATOM 2763 C CA . ILE A 1 364 ? 23.729 -3.730 -1.744 1.00 96.62 364 ILE A CA 1
ATOM 2764 C C . ILE A 1 364 ? 23.554 -2.304 -1.218 1.00 96.62 364 ILE A C 1
ATOM 2766 O O . ILE A 1 364 ? 22.461 -1.738 -1.261 1.00 96.62 364 ILE A O 1
ATOM 2770 N N . ALA A 1 365 ? 24.639 -1.718 -0.725 1.00 94.19 365 ALA A N 1
ATOM 2771 C CA . ALA A 1 365 ? 24.710 -0.322 -0.316 1.00 94.19 365 ALA A CA 1
ATOM 2772 C C . ALA A 1 365 ? 26.025 0.293 -0.798 1.00 94.19 365 ALA A C 1
ATOM 2774 O O . ALA A 1 365 ? 27.072 -0.356 -0.773 1.00 94.19 365 ALA A O 1
ATOM 2775 N N . ALA A 1 366 ? 25.989 1.551 -1.233 1.00 87.50 366 ALA A N 1
ATOM 2776 C CA . ALA A 1 366 ? 27.209 2.249 -1.627 1.00 87.50 366 ALA A CA 1
ATOM 2777 C C . ALA A 1 366 ? 28.097 2.540 -0.409 1.00 87.50 366 ALA A C 1
ATOM 2779 O O . ALA A 1 366 ? 27.625 3.052 0.613 1.00 87.50 366 ALA A O 1
ATOM 2780 N N . LYS A 1 367 ? 29.402 2.278 -0.537 1.00 85.00 367 LYS A N 1
ATOM 2781 C CA . LYS A 1 367 ? 30.392 2.715 0.451 1.00 85.00 367 LYS A CA 1
ATOM 2782 C C . LYS A 1 367 ? 30.512 4.233 0.383 1.00 85.00 367 LYS A C 1
ATOM 2784 O O . LYS A 1 367 ? 30.675 4.812 -0.689 1.00 85.00 367 LYS A O 1
ATOM 2789 N N . ARG A 1 368 ? 30.446 4.898 1.536 1.00 69.56 368 ARG A N 1
ATOM 2790 C CA . ARG A 1 368 ? 30.383 6.369 1.629 1.00 69.56 368 ARG A CA 1
ATOM 2791 C C . ARG A 1 368 ? 31.749 7.068 1.543 1.00 69.56 368 ARG A C 1
ATOM 2793 O O . ARG A 1 368 ? 31.884 8.194 2.018 1.00 69.56 368 ARG A O 1
ATOM 2800 N N . ASP A 1 369 ? 32.744 6.435 0.927 1.00 59.44 369 ASP A N 1
ATOM 2801 C CA . ASP A 1 369 ? 34.099 6.979 0.818 1.00 59.44 369 ASP A CA 1
ATOM 2802 C C . ASP A 1 369 ? 34.309 7.708 -0.528 1.00 59.44 369 ASP A C 1
ATOM 2804 O O . ASP A 1 369 ? 34.100 7.149 -1.604 1.00 59.44 369 ASP A O 1
ATOM 2808 N N . GLY A 1 370 ? 34.760 8.970 -0.473 1.00 52.22 370 GLY A N 1
ATOM 2809 C CA . GLY A 1 370 ? 35.094 9.799 -1.646 1.00 52.22 370 GLY A CA 1
ATOM 2810 C C . GLY A 1 370 ? 33.906 10.498 -2.336 1.00 52.22 370 GLY A C 1
ATOM 2811 O O . GLY A 1 370 ? 32.748 10.280 -1.995 1.00 52.22 370 GLY A O 1
ATOM 2812 N N . GLU A 1 371 ? 34.187 11.351 -3.335 1.00 51.88 371 GLU A N 1
ATOM 2813 C CA . GLU A 1 371 ? 33.168 12.150 -4.060 1.00 51.88 371 GLU A CA 1
ATOM 2814 C C . GLU A 1 371 ? 32.092 11.288 -4.757 1.00 51.88 371 GLU A C 1
ATOM 2816 O O . GLU A 1 371 ? 30.951 11.723 -4.912 1.00 51.88 371 GLU A O 1
ATOM 2821 N N . ARG A 1 372 ? 32.428 10.040 -5.125 1.00 48.66 372 ARG A N 1
ATOM 2822 C CA . ARG A 1 372 ? 31.537 9.091 -5.820 1.00 48.66 372 ARG A CA 1
ATOM 2823 C C . ARG A 1 372 ? 30.739 8.157 -4.902 1.00 48.66 372 ARG A C 1
ATOM 2825 O O . ARG A 1 372 ? 29.837 7.488 -5.393 1.00 48.66 372 ARG A O 1
ATOM 2832 N N . GLY A 1 373 ? 30.970 8.161 -3.584 1.00 47.69 373 GLY A N 1
ATOM 2833 C CA . GLY A 1 373 ? 30.148 7.417 -2.608 1.00 47.69 373 GLY A CA 1
ATOM 2834 C C . GLY A 1 373 ? 28.687 7.897 -2.509 1.00 47.69 373 GLY A C 1
ATOM 2835 O O . GLY A 1 373 ? 27.913 7.392 -1.701 1.00 47.69 373 GLY A O 1
ATOM 2836 N N . SER A 1 374 ? 28.310 8.888 -3.326 1.00 57.91 374 SER A N 1
ATOM 2837 C CA . SER A 1 374 ? 26.985 9.500 -3.445 1.00 57.91 374 SER A CA 1
ATOM 2838 C C . SER A 1 374 ? 26.239 9.136 -4.743 1.00 57.91 374 SER A C 1
ATOM 2840 O O . SER A 1 374 ? 25.122 9.606 -4.939 1.00 57.91 374 SER A O 1
ATOM 2842 N N . TRP A 1 375 ? 26.840 8.329 -5.631 1.00 78.25 375 TRP A N 1
ATOM 2843 C CA . TRP A 1 375 ? 26.360 8.101 -7.006 1.00 78.25 375 TRP A CA 1
ATOM 2844 C C . TRP A 1 375 ? 25.331 6.982 -7.180 1.00 78.25 375 TRP A C 1
ATOM 2846 O O . TRP A 1 375 ? 24.800 6.841 -8.272 1.00 78.25 375 TRP A O 1
ATOM 2856 N N . PHE A 1 376 ? 25.060 6.191 -6.144 1.00 89.25 376 PHE A N 1
ATOM 2857 C CA . PHE A 1 376 ? 24.118 5.078 -6.233 1.00 89.25 376 PHE A CA 1
ATOM 2858 C C . PHE A 1 376 ? 22.698 5.528 -5.876 1.00 89.25 376 PHE A C 1
ATOM 2860 O O . PHE A 1 376 ? 22.439 6.067 -4.794 1.00 89.25 376 PHE A O 1
ATOM 2867 N N . ARG A 1 377 ? 21.780 5.317 -6.805 1.00 92.12 377 ARG A N 1
ATOM 2868 C CA . ARG A 1 377 ? 20.369 5.686 -6.773 1.00 92.12 377 ARG A CA 1
ATOM 2869 C C . ARG A 1 377 ? 19.606 4.552 -7.459 1.00 92.12 377 ARG A C 1
ATOM 2871 O O . ARG A 1 377 ? 19.227 4.686 -8.622 1.00 92.12 377 ARG A O 1
ATOM 2878 N N . PRO A 1 378 ? 19.442 3.413 -6.763 1.00 95.12 378 PRO A N 1
ATOM 2879 C CA . PRO A 1 378 ? 18.743 2.283 -7.342 1.00 95.12 378 PRO A CA 1
ATOM 2880 C C . PRO A 1 378 ? 17.300 2.699 -7.624 1.00 95.12 378 PRO A C 1
ATOM 2882 O O . PRO A 1 378 ? 16.571 3.036 -6.694 1.00 95.12 378 PRO A O 1
ATOM 2885 N N . SER A 1 379 ? 16.929 2.745 -8.898 1.00 94.50 379 SER A N 1
ATOM 2886 C CA . SER A 1 379 ? 15.574 3.053 -9.348 1.00 94.50 379 SER A CA 1
ATOM 2887 C C . SER A 1 379 ? 14.734 1.789 -9.445 1.00 94.50 379 SER A C 1
ATOM 2889 O O . SER A 1 379 ? 13.542 1.858 -9.174 1.00 94.50 379 SER A O 1
ATOM 2891 N N . ASP A 1 380 ? 15.344 0.637 -9.719 1.00 97.75 380 ASP A N 1
ATOM 2892 C CA . ASP A 1 380 ? 14.628 -0.632 -9.821 1.00 97.75 380 ASP A CA 1
ATOM 2893 C C . ASP A 1 380 ? 15.557 -1.849 -9.622 1.00 97.75 380 ASP A C 1
ATOM 2895 O O . ASP A 1 380 ? 16.788 -1.729 -9.692 1.00 97.75 380 ASP A O 1
ATOM 2899 N N . VAL A 1 381 ? 14.981 -3.020 -9.341 1.00 98.56 381 VAL A N 1
ATOM 2900 C CA . VAL A 1 381 ? 15.664 -4.299 -9.141 1.00 98.56 381 VAL A CA 1
ATOM 2901 C C . VAL A 1 381 ? 14.868 -5.461 -9.748 1.00 98.56 381 VAL A C 1
ATOM 2903 O O . VAL A 1 381 ? 13.734 -5.718 -9.365 1.00 98.56 381 VAL A O 1
ATOM 2906 N N . ALA A 1 382 ? 15.512 -6.248 -10.613 1.00 98.31 382 ALA A N 1
ATOM 2907 C CA . ALA A 1 382 ? 14.920 -7.415 -11.272 1.00 98.31 382 ALA A CA 1
ATOM 2908 C C . ALA A 1 382 ? 15.790 -8.673 -11.106 1.00 98.31 382 ALA A C 1
ATOM 2910 O O . ALA A 1 382 ? 16.993 -8.593 -10.834 1.00 98.31 382 ALA A O 1
ATOM 2911 N N . VAL A 1 383 ? 15.193 -9.856 -11.273 1.00 98.06 383 VAL A N 1
ATOM 2912 C CA . VAL A 1 383 ? 15.894 -11.149 -11.206 1.00 98.06 383 VAL A CA 1
ATOM 2913 C C . VAL A 1 383 ? 15.905 -11.784 -12.590 1.00 98.06 383 VAL A C 1
ATOM 2915 O O . VAL A 1 383 ? 14.855 -12.050 -13.158 1.00 98.06 383 VAL A O 1
ATOM 2918 N N . GLY A 1 384 ? 17.096 -12.055 -13.119 1.00 96.69 384 GLY A N 1
ATOM 2919 C CA . GLY A 1 384 ? 17.263 -12.726 -14.402 1.00 96.69 384 GLY A CA 1
ATOM 2920 C C . GLY A 1 384 ? 17.006 -14.239 -14.338 1.00 96.69 384 GLY A C 1
ATOM 2921 O O . GLY A 1 384 ? 17.011 -14.840 -13.257 1.00 96.69 384 GLY A O 1
ATOM 2922 N N . PRO A 1 385 ? 16.880 -14.903 -15.499 1.00 95.00 385 PRO A N 1
ATOM 2923 C CA . PRO A 1 385 ? 16.465 -16.306 -15.604 1.00 95.00 385 PRO A CA 1
ATOM 2924 C C . PRO A 1 385 ? 17.451 -17.311 -14.989 1.00 95.00 385 PRO A C 1
ATOM 2926 O O . PRO A 1 385 ? 17.073 -18.443 -14.689 1.00 95.00 385 PRO A O 1
ATOM 2929 N N . ARG A 1 386 ? 18.718 -16.927 -14.761 1.00 93.50 386 ARG A N 1
ATOM 2930 C CA . ARG A 1 386 ? 19.726 -17.772 -14.080 1.00 93.50 386 ARG A CA 1
ATOM 2931 C C . ARG A 1 386 ? 19.937 -17.357 -12.614 1.00 93.50 386 ARG A C 1
ATOM 2933 O O . ARG A 1 386 ? 20.851 -17.839 -11.932 1.00 93.50 386 ARG A O 1
ATOM 2940 N N . GLY A 1 387 ? 19.061 -16.490 -12.107 1.00 94.88 387 GLY A N 1
ATOM 2941 C CA . GLY A 1 387 ? 19.039 -15.981 -10.742 1.00 94.88 387 GLY A CA 1
ATOM 2942 C C . GLY A 1 387 ? 20.110 -14.943 -10.436 1.00 94.88 387 GLY A C 1
ATOM 2943 O O . GLY A 1 387 ? 20.437 -14.760 -9.261 1.00 94.88 387 GLY A O 1
ATOM 2944 N N . GLU A 1 388 ? 20.684 -14.302 -11.454 1.00 95.94 388 GLU A N 1
ATOM 2945 C CA . GLU A 1 388 ? 21.429 -13.059 -11.258 1.00 95.94 388 GLU A CA 1
ATOM 2946 C C . GLU A 1 388 ? 20.452 -11.922 -10.953 1.00 95.94 388 GLU A C 1
ATOM 2948 O O . GLU A 1 388 ? 19.313 -11.935 -11.411 1.00 95.94 388 GLU A O 1
ATOM 2953 N N . ILE A 1 389 ? 20.885 -10.946 -10.166 1.00 98.56 389 ILE A N 1
ATOM 2954 C CA . ILE A 1 389 ? 20.062 -9.791 -9.805 1.00 98.56 389 ILE A CA 1
ATOM 2955 C C . ILE A 1 389 ? 20.584 -8.595 -10.595 1.00 98.56 389 ILE A C 1
ATOM 2957 O O . ILE A 1 389 ? 21.782 -8.313 -10.563 1.00 98.56 389 ILE A O 1
ATOM 2961 N N . TYR A 1 390 ? 19.693 -7.890 -11.276 1.00 98.62 390 TYR A N 1
ATOM 2962 C CA . TYR A 1 390 ? 19.990 -6.661 -11.996 1.00 98.62 390 TYR A CA 1
ATOM 2963 C C . TYR A 1 390 ? 19.441 -5.471 -11.214 1.00 98.62 390 TYR A C 1
ATOM 2965 O O . TYR A 1 390 ? 18.320 -5.520 -10.721 1.00 98.62 390 TYR A O 1
ATOM 2973 N N . VAL A 1 391 ? 20.237 -4.412 -11.074 1.00 98.56 391 VAL A N 1
ATOM 2974 C CA . VAL A 1 391 ? 19.826 -3.164 -10.416 1.00 98.56 391 VAL A CA 1
ATOM 2975 C C . VAL A 1 391 ? 19.966 -2.026 -11.412 1.00 98.56 391 VAL A C 1
ATOM 2977 O O . VAL A 1 391 ? 21.070 -1.769 -11.902 1.00 98.56 391 VAL A O 1
ATOM 2980 N N . ALA A 1 392 ? 18.860 -1.342 -11.688 1.00 97.69 392 ALA A N 1
ATOM 2981 C CA . ALA A 1 392 ? 18.865 -0.082 -12.408 1.00 97.69 392 ALA A CA 1
ATOM 2982 C C . ALA A 1 392 ? 19.324 1.035 -11.472 1.00 97.69 392 ALA A C 1
ATOM 2984 O O . ALA A 1 392 ? 18.803 1.185 -10.371 1.00 97.69 392 ALA A O 1
ATOM 2985 N N . ASP A 1 393 ? 20.320 1.801 -11.898 1.00 94.12 393 ASP A N 1
ATOM 2986 C CA . ASP A 1 393 ? 20.935 2.870 -11.121 1.00 94.12 393 ASP A CA 1
ATOM 2987 C C . ASP A 1 393 ? 20.905 4.170 -11.928 1.00 94.12 393 ASP A C 1
ATOM 2989 O O . ASP A 1 393 ? 21.609 4.307 -12.934 1.00 94.12 393 ASP A O 1
ATOM 2993 N N . TRP A 1 394 ? 20.070 5.119 -11.502 1.00 87.75 394 TRP A N 1
ATOM 2994 C CA . TRP A 1 394 ? 19.884 6.405 -12.171 1.00 87.75 394 TRP A CA 1
ATOM 2995 C C . TRP A 1 394 ? 20.565 7.532 -11.395 1.00 87.75 394 TRP A C 1
ATOM 2997 O O . TRP A 1 394 ? 20.098 7.950 -10.337 1.00 87.75 394 TRP A O 1
ATOM 3007 N N . TYR A 1 395 ? 21.636 8.100 -11.948 1.00 82.00 395 TYR A N 1
ATOM 3008 C CA . TYR A 1 395 ? 22.322 9.202 -11.288 1.00 82.00 395 TYR A CA 1
ATOM 3009 C C . TYR A 1 395 ? 21.459 10.474 -11.246 1.00 82.00 395 TYR A C 1
ATOM 3011 O O . TYR A 1 395 ? 21.262 11.144 -12.254 1.00 82.00 395 TYR A O 1
ATOM 3019 N N . ASP A 1 396 ? 21.022 10.855 -10.044 1.00 77.00 396 ASP A N 1
ATOM 3020 C CA . ASP A 1 396 ? 20.493 12.188 -9.769 1.00 77.00 396 ASP A CA 1
ATOM 3021 C C . ASP A 1 396 ? 20.796 12.634 -8.321 1.00 77.00 396 ASP A C 1
ATOM 3023 O O . ASP A 1 396 ? 20.482 11.916 -7.360 1.00 77.00 396 ASP A O 1
ATOM 3027 N N . PRO A 1 397 ? 21.395 13.825 -8.104 1.00 73.00 397 PRO A N 1
ATOM 3028 C CA . PRO A 1 397 ? 21.717 14.298 -6.757 1.00 73.00 397 PRO A CA 1
ATOM 3029 C C . PRO A 1 397 ? 20.491 14.560 -5.864 1.00 73.00 397 PRO A C 1
ATOM 3031 O O . PRO A 1 397 ? 20.642 14.508 -4.642 1.00 73.00 397 PRO A O 1
ATOM 3034 N N . GLY A 1 398 ? 19.310 14.837 -6.434 1.00 66.88 398 GLY A N 1
ATOM 3035 C CA . GLY A 1 398 ? 18.095 15.242 -5.711 1.00 66.88 398 GLY A CA 1
ATOM 3036 C C . GLY A 1 398 ? 16.985 14.189 -5.629 1.00 66.88 398 GLY A C 1
ATOM 3037 O O . GLY A 1 398 ? 15.968 14.464 -5.000 1.00 66.88 398 GLY A O 1
ATOM 3038 N N . VAL A 1 399 ? 17.183 13.010 -6.232 1.00 68.38 399 VAL A N 1
ATOM 3039 C CA . VAL A 1 399 ? 16.147 11.989 -6.470 1.00 68.38 399 VAL A CA 1
ATOM 3040 C C . VAL A 1 399 ? 14.958 12.580 -7.233 1.00 68.38 399 VAL A C 1
ATOM 3042 O O . VAL A 1 399 ? 13.912 12.805 -6.641 1.00 68.38 399 VAL A O 1
ATOM 3045 N N . GLY A 1 400 ? 15.148 12.862 -8.527 1.00 58.94 400 GLY A N 1
ATOM 3046 C CA . GLY A 1 400 ? 14.225 12.937 -9.677 1.00 58.94 400 GLY A CA 1
ATOM 3047 C C . GLY A 1 400 ? 12.855 13.626 -9.561 1.00 58.94 400 GLY A C 1
ATOM 3048 O O . GLY A 1 400 ? 12.403 14.270 -10.505 1.00 58.94 400 GLY A O 1
ATOM 3049 N N . GLY A 1 401 ? 12.152 13.482 -8.442 1.00 63.25 401 GLY A N 1
ATOM 3050 C CA . GLY A 1 401 ? 10.813 13.985 -8.183 1.00 63.25 401 GLY A CA 1
ATOM 3051 C C . GLY A 1 401 ? 10.742 15.508 -8.200 1.00 63.25 401 GLY A C 1
ATOM 3052 O O . GLY A 1 401 ? 10.050 16.085 -9.037 1.00 63.25 401 GLY A O 1
ATOM 3053 N N . HIS A 1 402 ? 11.410 16.211 -7.289 1.00 66.00 402 HIS A N 1
ATOM 3054 C CA . HIS A 1 402 ? 11.160 17.652 -7.117 1.00 66.00 402 HIS A CA 1
ATOM 3055 C C . HIS A 1 402 ? 12.046 18.551 -7.989 1.00 66.00 402 HIS A C 1
ATOM 3057 O O . HIS A 1 402 ? 11.576 19.594 -8.453 1.00 66.00 402 HIS A O 1
ATOM 3063 N N . ALA A 1 403 ? 13.283 18.131 -8.251 1.00 74.50 403 ALA A N 1
ATOM 3064 C CA . ALA A 1 403 ? 14.195 18.764 -9.196 1.00 74.50 403 ALA A CA 1
ATOM 3065 C C . ALA A 1 403 ? 15.305 17.779 -9.587 1.00 74.50 403 ALA A C 1
ATOM 3067 O O . ALA A 1 403 ? 16.031 17.312 -8.711 1.00 74.50 403 ALA A O 1
ATOM 3068 N N . ALA A 1 404 ? 15.458 17.511 -10.882 1.00 80.19 404 ALA A N 1
ATOM 3069 C CA . ALA A 1 404 ? 16.587 16.754 -11.402 1.00 80.19 404 ALA A CA 1
ATOM 3070 C C . ALA A 1 404 ? 17.809 17.677 -11.526 1.00 80.19 404 ALA A C 1
ATOM 3072 O O . ALA A 1 404 ? 17.764 18.752 -12.141 1.00 80.19 404 ALA A O 1
ATOM 3073 N N . GLY A 1 405 ? 18.906 17.269 -10.899 1.00 79.38 405 GLY A N 1
ATOM 3074 C CA . GLY A 1 405 ? 20.201 17.925 -10.994 1.00 79.38 405 GLY A CA 1
ATOM 3075 C C . GLY A 1 405 ? 21.055 17.385 -12.135 1.00 79.38 405 GLY A C 1
ATOM 3076 O O . GLY A 1 405 ? 21.822 18.160 -12.711 1.00 79.38 405 GLY A O 1
ATOM 3077 N N . ASP A 1 406 ? 20.911 16.104 -12.484 1.00 82.56 406 ASP A N 1
ATOM 3078 C CA . ASP A 1 406 ? 21.629 15.532 -13.622 1.00 82.56 406 ASP A CA 1
ATOM 3079 C C . ASP A 1 406 ? 21.029 15.994 -14.957 1.00 82.56 406 ASP A C 1
ATOM 3081 O O . ASP A 1 406 ? 19.823 15.937 -15.187 1.00 82.56 406 ASP A O 1
ATOM 3085 N N . ARG A 1 407 ? 21.894 16.481 -15.850 1.00 85.75 407 ARG A N 1
ATOM 3086 C CA . ARG A 1 407 ? 21.507 16.974 -17.178 1.00 85.75 407 ARG A CA 1
ATOM 3087 C C . ARG A 1 407 ? 21.739 15.953 -18.272 1.00 85.75 407 ARG A C 1
ATOM 3089 O O . ARG A 1 407 ? 21.078 16.033 -19.304 1.00 85.75 407 ARG A O 1
ATOM 3096 N N . GLU A 1 408 ? 22.637 15.002 -18.042 1.00 87.88 408 GLU A N 1
ATOM 3097 C CA . GLU A 1 408 ? 22.963 13.975 -19.026 1.00 87.88 408 GLU A CA 1
ATOM 3098 C C . GLU A 1 408 ? 21.995 12.795 -18.973 1.00 87.88 408 GLU A C 1
ATOM 3100 O O . GLU A 1 408 ? 21.893 12.064 -19.962 1.00 87.88 408 GLU A O 1
ATOM 3105 N N . ALA A 1 409 ? 21.258 12.668 -17.864 1.00 89.50 409 ALA A N 1
ATOM 3106 C CA . ALA A 1 409 ? 20.357 11.567 -17.559 1.00 89.50 409 ALA A CA 1
ATOM 3107 C C . ALA A 1 409 ? 21.101 10.219 -17.541 1.00 89.50 409 ALA A C 1
ATOM 3109 O O . ALA A 1 409 ? 20.655 9.222 -18.107 1.00 89.50 409 ALA A O 1
ATOM 3110 N N . TYR A 1 410 ? 22.287 10.222 -16.936 1.00 91.69 410 TYR A N 1
ATOM 3111 C CA . TYR A 1 410 ? 23.207 9.098 -16.901 1.00 91.69 410 TYR A CA 1
ATOM 3112 C C . TYR A 1 410 ? 22.631 7.939 -16.075 1.00 91.69 410 TYR A C 1
ATOM 3114 O O . TYR A 1 410 ? 22.120 8.126 -14.968 1.00 91.69 410 TYR A O 1
ATOM 3122 N N . GLY A 1 411 ? 22.743 6.725 -16.611 1.00 93.38 411 GLY A N 1
ATOM 3123 C CA . GLY A 1 411 ? 22.261 5.505 -15.975 1.00 93.38 411 GLY A CA 1
ATOM 3124 C C . GLY A 1 411 ? 23.248 4.349 -16.090 1.00 93.38 411 GLY A C 1
ATOM 3125 O O . GLY A 1 411 ? 24.087 4.313 -16.996 1.00 93.38 411 GLY A O 1
ATOM 3126 N N . ARG A 1 412 ? 23.135 3.394 -15.164 1.00 95.06 412 ARG A N 1
ATOM 3127 C CA . ARG A 1 412 ? 23.891 2.135 -15.141 1.00 95.06 412 ARG A CA 1
ATOM 3128 C C . ARG A 1 412 ? 22.973 0.964 -14.819 1.00 95.06 412 ARG A C 1
ATOM 3130 O O . ARG A 1 412 ? 22.015 1.120 -14.072 1.00 95.06 412 ARG A O 1
ATOM 3137 N N . ILE A 1 413 ? 23.308 -0.207 -15.348 1.00 98.00 413 ILE A N 1
ATOM 3138 C CA . ILE A 1 413 ? 22.770 -1.489 -14.901 1.00 98.00 413 ILE A CA 1
ATOM 3139 C C . ILE A 1 413 ? 23.896 -2.234 -14.195 1.00 98.00 413 ILE A C 1
ATOM 3141 O O . ILE A 1 413 ? 24.962 -2.476 -14.771 1.00 98.00 413 ILE A O 1
ATOM 3145 N N . LEU A 1 414 ? 23.662 -2.584 -12.935 1.00 97.62 414 LEU A N 1
ATOM 3146 C CA . LEU A 1 414 ? 24.567 -3.408 -12.143 1.00 97.62 414 LEU A CA 1
ATOM 3147 C C . LEU A 1 414 ? 24.071 -4.850 -12.170 1.00 97.62 414 LEU A C 1
ATOM 3149 O O . LEU A 1 414 ? 22.874 -5.083 -12.032 1.00 97.62 414 LEU A O 1
ATOM 3153 N N . LYS A 1 415 ? 24.987 -5.809 -12.287 1.00 97.62 415 LYS A N 1
ATOM 3154 C CA . LYS A 1 415 ? 24.702 -7.238 -12.152 1.00 97.62 415 LYS A CA 1
ATOM 3155 C C . LYS A 1 415 ? 25.307 -7.756 -10.851 1.00 97.62 415 LYS A C 1
ATOM 3157 O O . LYS A 1 415 ? 26.493 -7.560 -10.594 1.00 97.62 415 LYS A O 1
ATOM 3162 N N . ILE A 1 416 ? 24.497 -8.423 -10.035 1.00 97.44 416 ILE A N 1
ATOM 3163 C CA . ILE A 1 416 ? 24.899 -9.061 -8.780 1.00 97.44 416 ILE A CA 1
ATOM 3164 C C . ILE A 1 416 ? 24.727 -10.570 -8.933 1.00 97.44 416 ILE A C 1
ATOM 3166 O O . ILE A 1 416 ? 23.630 -11.066 -9.197 1.00 97.44 416 ILE A O 1
ATOM 3170 N N . SER A 1 417 ? 25.818 -11.307 -8.741 1.00 94.06 417 SER A N 1
ATOM 3171 C CA . SER A 1 417 ? 25.833 -12.770 -8.853 1.00 94.06 417 SER A CA 1
ATOM 3172 C C . SER A 1 417 ? 26.000 -13.432 -7.484 1.00 94.06 417 SER A C 1
ATOM 3174 O O . SER A 1 417 ? 26.454 -12.812 -6.523 1.00 94.06 417 SER A O 1
ATOM 3176 N N . ALA A 1 418 ? 25.655 -14.715 -7.376 1.00 91.38 418 ALA A N 1
ATOM 3177 C CA . ALA A 1 418 ? 25.886 -15.469 -6.147 1.00 91.38 418 ALA A CA 1
ATOM 3178 C C . ALA A 1 418 ? 27.397 -15.572 -5.824 1.00 91.38 418 ALA A C 1
ATOM 3180 O O . ALA A 1 418 ? 28.210 -15.793 -6.728 1.00 91.38 418 ALA A O 1
ATOM 3181 N N . PRO A 1 419 ? 27.811 -15.454 -4.548 1.00 86.69 419 PRO A N 1
ATOM 3182 C CA . PRO A 1 419 ? 29.215 -15.566 -4.167 1.00 86.69 419 PRO A CA 1
ATOM 3183 C C . PRO A 1 419 ? 29.733 -17.001 -4.361 1.00 86.69 419 PRO A C 1
ATOM 3185 O O . PRO A 1 419 ? 29.119 -17.970 -3.920 1.00 86.69 419 PRO A O 1
ATOM 3188 N N . THR A 1 420 ? 30.920 -17.147 -4.955 1.00 75.44 420 THR A N 1
ATOM 3189 C CA . THR A 1 420 ? 31.514 -18.452 -5.313 1.00 75.44 420 THR A CA 1
ATOM 3190 C C . THR A 1 420 ? 31.986 -19.299 -4.123 1.00 75.44 420 THR A C 1
ATOM 3192 O O . THR A 1 420 ? 32.219 -20.495 -4.290 1.00 75.44 420 THR A O 1
ATOM 3195 N N . GLN A 1 421 ? 32.152 -18.717 -2.927 1.00 58.28 421 GLN A N 1
ATOM 3196 C CA . GLN A 1 421 ? 32.821 -19.377 -1.789 1.00 58.28 421 GLN A CA 1
ATOM 3197 C C . GLN A 1 421 ? 31.985 -19.521 -0.510 1.00 58.28 421 GLN A C 1
ATOM 3199 O O . GLN A 1 421 ? 32.497 -20.016 0.494 1.00 58.28 421 GLN A O 1
ATOM 3204 N N . ILE A 1 422 ? 30.706 -19.139 -0.509 1.00 59.28 422 ILE A N 1
ATOM 3205 C CA . ILE A 1 422 ? 29.891 -19.185 0.711 1.00 59.28 422 ILE A CA 1
ATOM 3206 C C . ILE A 1 422 ? 28.773 -20.210 0.543 1.00 59.28 422 ILE A C 1
ATOM 3208 O O . ILE A 1 422 ? 27.696 -19.909 0.031 1.00 59.28 422 ILE A O 1
ATOM 3212 N N . ALA A 1 423 ? 29.019 -21.425 1.045 1.00 53.03 423 ALA A N 1
ATOM 3213 C CA . ALA A 1 423 ? 27.964 -22.384 1.360 1.00 53.03 423 ALA A CA 1
ATOM 3214 C C . ALA A 1 423 ? 27.139 -21.826 2.529 1.00 53.03 423 ALA A C 1
ATOM 3216 O O . ALA A 1 423 ? 27.347 -22.154 3.697 1.00 53.03 423 ALA A O 1
ATOM 3217 N N . SER A 1 424 ? 26.246 -20.896 2.221 1.00 55.12 424 SER A N 1
ATOM 3218 C CA . SER A 1 424 ? 25.330 -20.325 3.193 1.00 55.12 424 SER A CA 1
ATOM 3219 C C . SER A 1 424 ? 24.203 -21.326 3.445 1.00 55.12 424 SER A C 1
ATOM 3221 O O . SER A 1 424 ? 23.665 -21.946 2.526 1.00 55.12 424 SER A O 1
ATOM 3223 N N . LYS A 1 425 ? 23.856 -21.534 4.721 1.00 55.84 425 LYS A N 1
ATOM 3224 C CA . LYS A 1 425 ? 22.618 -22.244 5.057 1.00 55.84 425 LYS A CA 1
ATOM 3225 C C . LYS A 1 425 ? 21.466 -21.453 4.449 1.00 55.84 425 LYS A C 1
ATOM 3227 O O . LYS A 1 425 ? 21.430 -20.237 4.636 1.00 55.84 425 LYS A O 1
ATOM 3232 N N . LYS A 1 426 ? 20.526 -22.140 3.783 1.00 57.31 426 LYS A N 1
ATOM 3233 C CA . LYS A 1 426 ? 19.239 -21.527 3.434 1.00 57.31 426 LYS A CA 1
ATOM 3234 C C . LYS A 1 426 ? 18.711 -20.840 4.706 1.00 57.31 426 LYS A C 1
ATOM 3236 O O . LYS A 1 426 ? 18.740 -21.483 5.766 1.00 57.31 426 LYS A O 1
ATOM 3241 N N . PRO A 1 427 ? 18.326 -19.555 4.651 1.00 55.72 427 PRO A N 1
ATOM 3242 C CA . PRO A 1 427 ? 17.706 -18.882 5.786 1.00 55.72 427 PRO A CA 1
ATOM 3243 C C . PRO A 1 427 ? 16.543 -19.744 6.280 1.00 55.72 427 PRO A C 1
ATOM 3245 O O . PRO A 1 427 ? 15.992 -20.526 5.502 1.00 55.72 427 PRO A O 1
ATOM 3248 N N . ASN A 1 428 ? 16.182 -19.645 7.566 1.00 54.56 428 ASN A N 1
ATOM 3249 C CA . ASN A 1 428 ? 14.983 -20.321 8.067 1.00 54.56 428 ASN A CA 1
ATOM 3250 C C . ASN A 1 428 ? 13.823 -19.940 7.146 1.00 54.56 428 ASN A C 1
ATOM 3252 O O . ASN A 1 428 ? 13.382 -18.789 7.175 1.00 54.56 428 ASN A O 1
ATOM 3256 N N . ALA A 1 429 ? 13.410 -20.885 6.301 1.00 59.25 429 ALA A N 1
ATOM 3257 C CA . ALA A 1 429 ? 12.309 -20.689 5.388 1.00 59.25 429 ALA A CA 1
ATOM 3258 C C . ALA A 1 429 ? 11.081 -20.354 6.225 1.00 59.25 429 ALA A C 1
ATOM 3260 O O . ALA A 1 429 ? 10.902 -20.889 7.327 1.00 59.25 429 ALA A O 1
ATOM 3261 N N . VAL A 1 430 ? 10.244 -19.469 5.695 1.00 72.62 430 VAL A N 1
ATOM 3262 C CA . VAL A 1 430 ? 8.887 -19.298 6.202 1.00 72.62 430 VAL A CA 1
ATOM 3263 C C . VAL A 1 430 ? 8.264 -20.686 6.367 1.00 72.62 430 VAL A C 1
ATOM 3265 O O . VAL A 1 430 ? 8.494 -21.548 5.516 1.00 72.62 430 VAL A O 1
ATOM 3268 N N . ASP A 1 431 ? 7.546 -20.926 7.470 1.00 83.12 431 ASP A N 1
ATOM 3269 C CA . ASP A 1 431 ? 7.017 -22.253 7.803 1.00 83.12 431 ASP A CA 1
ATOM 3270 C C . ASP A 1 431 ? 6.236 -22.832 6.611 1.00 83.12 431 ASP A C 1
ATOM 3272 O O . ASP A 1 431 ? 5.117 -22.415 6.301 1.00 83.12 431 ASP A O 1
ATOM 3276 N N . ALA A 1 432 ? 6.863 -23.786 5.918 1.00 84.75 432 ALA A N 1
ATOM 3277 C CA . ALA A 1 432 ? 6.355 -24.323 4.665 1.00 84.75 432 ALA A CA 1
ATOM 3278 C C . ALA A 1 432 ? 5.034 -25.074 4.869 1.00 84.75 432 ALA A C 1
ATOM 3280 O O . ALA A 1 432 ? 4.202 -25.111 3.964 1.00 84.75 432 ALA A O 1
ATOM 3281 N N . ALA A 1 433 ? 4.811 -25.644 6.059 1.00 90.25 433 ALA A N 1
ATOM 3282 C CA . ALA A 1 433 ? 3.566 -26.326 6.375 1.00 90.25 433 ALA A CA 1
ATOM 3283 C C . ALA A 1 433 ? 2.428 -25.320 6.574 1.00 90.25 433 ALA A C 1
ATOM 3285 O O . ALA A 1 433 ? 1.315 -25.570 6.111 1.00 90.25 433 ALA A O 1
ATOM 3286 N N . VAL A 1 434 ? 2.692 -24.188 7.235 1.00 94.00 434 VAL A N 1
ATOM 3287 C CA . VAL A 1 434 ? 1.728 -23.081 7.342 1.00 94.00 434 VAL A CA 1
ATOM 3288 C C . VAL A 1 434 ? 1.428 -22.499 5.960 1.00 94.00 434 VAL A C 1
ATOM 3290 O O . VAL A 1 434 ? 0.260 -22.369 5.589 1.00 94.00 434 VAL A O 1
ATOM 3293 N N . MET A 1 435 ? 2.461 -22.225 5.160 1.00 92.00 435 MET A N 1
ATOM 3294 C CA . MET A 1 435 ? 2.295 -21.647 3.824 1.00 92.00 435 MET A CA 1
ATOM 3295 C C . MET A 1 435 ? 1.564 -22.567 2.851 1.00 92.00 435 MET A C 1
ATOM 3297 O O . MET A 1 435 ? 0.718 -22.096 2.097 1.00 92.00 435 MET A O 1
ATOM 3301 N N . ALA A 1 436 ? 1.786 -23.881 2.920 1.00 91.19 436 ALA A N 1
ATOM 3302 C CA . ALA A 1 436 ? 1.030 -24.841 2.122 1.00 91.19 436 ALA A CA 1
ATOM 3303 C C . ALA A 1 436 ? -0.479 -24.793 2.424 1.00 91.19 436 ALA A C 1
ATOM 3305 O O . ALA A 1 436 ? -1.294 -24.881 1.506 1.00 91.19 436 ALA A O 1
ATOM 3306 N N . ARG A 1 437 ? -0.873 -24.611 3.695 1.00 94.31 437 ARG A N 1
ATOM 3307 C CA . ARG A 1 437 ? -2.291 -24.474 4.079 1.00 94.31 437 ARG A CA 1
ATOM 3308 C C . ARG A 1 437 ? -2.893 -23.165 3.570 1.00 94.31 437 ARG A C 1
ATOM 3310 O O . ARG A 1 437 ? -4.021 -23.168 3.087 1.00 94.31 437 ARG A O 1
ATOM 3317 N N . VAL A 1 438 ? -2.136 -22.068 3.621 1.00 93.12 438 VAL A N 1
ATOM 3318 C CA . VAL A 1 438 ? -2.561 -20.766 3.079 1.00 93.12 438 VAL A CA 1
ATOM 3319 C C . VAL A 1 438 ? -2.694 -20.797 1.559 1.00 93.12 438 VAL A C 1
ATOM 3321 O O . VAL A 1 438 ? -3.705 -20.335 1.031 1.00 93.12 438 VAL A O 1
ATOM 3324 N N . ALA A 1 439 ? -1.731 -21.390 0.855 1.00 90.38 439 ALA A N 1
ATOM 3325 C CA . ALA A 1 439 ? -1.803 -21.575 -0.589 1.00 90.38 439 ALA A CA 1
ATOM 3326 C C . ALA A 1 439 ? -3.011 -22.443 -0.980 1.00 90.38 439 ALA A C 1
ATOM 3328 O O . ALA A 1 439 ? -3.752 -22.080 -1.890 1.00 90.38 439 ALA A O 1
ATOM 3329 N N . ALA A 1 440 ? -3.277 -23.530 -0.242 1.00 90.12 440 ALA A N 1
ATOM 3330 C CA . ALA A 1 440 ? -4.456 -24.370 -0.458 1.00 90.12 440 ALA A CA 1
ATOM 3331 C C . ALA A 1 440 ? -5.771 -23.600 -0.248 1.00 90.12 440 ALA A C 1
ATOM 3333 O O . ALA A 1 440 ? -6.680 -23.716 -1.064 1.00 90.12 440 ALA A O 1
ATOM 3334 N N . LEU A 1 441 ? -5.859 -22.778 0.805 1.00 90.94 441 LEU A N 1
ATOM 3335 C CA . LEU A 1 441 ? -7.006 -21.899 1.041 1.00 90.94 441 LEU A CA 1
ATOM 3336 C C . LEU A 1 441 ? -7.215 -20.918 -0.120 1.00 90.94 441 LEU A C 1
ATOM 3338 O O . LEU A 1 441 ? -8.322 -20.816 -0.634 1.00 90.94 441 LEU A O 1
ATOM 3342 N N . ARG A 1 442 ? -6.163 -20.224 -0.571 1.00 87.69 442 ARG A N 1
ATOM 3343 C CA . ARG A 1 442 ? -6.243 -19.279 -1.701 1.00 87.69 442 ARG A CA 1
ATOM 3344 C C . ARG A 1 442 ? -6.641 -19.967 -3.005 1.00 87.69 442 ARG A C 1
ATOM 3346 O O . ARG A 1 442 ? -7.467 -19.433 -3.739 1.00 87.69 442 ARG A O 1
ATOM 3353 N N . GLN A 1 443 ? -6.091 -21.148 -3.275 1.00 84.75 443 GLN A N 1
ATOM 3354 C CA . GLN A 1 443 ? -6.431 -21.918 -4.468 1.00 84.75 443 GLN A CA 1
ATOM 3355 C C . GLN A 1 443 ? -7.899 -22.354 -4.448 1.00 84.75 443 GLN A C 1
ATOM 3357 O O . GLN A 1 443 ? -8.625 -22.112 -5.406 1.00 84.75 443 GLN A O 1
ATOM 3362 N N . ALA A 1 444 ? -8.374 -22.890 -3.323 1.00 82.94 444 ALA A N 1
ATOM 3363 C CA . ALA A 1 444 ? -9.762 -23.316 -3.183 1.00 82.94 444 ALA A CA 1
ATOM 3364 C C . ALA A 1 444 ? -10.771 -22.163 -3.350 1.00 82.94 444 ALA A C 1
ATOM 3366 O O . ALA A 1 444 ? -11.912 -22.369 -3.757 1.00 82.94 444 ALA A O 1
ATOM 3367 N N . MET A 1 445 ? -10.349 -20.933 -3.060 1.00 79.06 445 MET A N 1
ATOM 3368 C CA . MET A 1 445 ? -11.149 -19.731 -3.295 1.00 79.06 445 MET A CA 1
ATOM 3369 C C . MET A 1 445 ? -11.238 -19.346 -4.769 1.00 79.06 445 MET A C 1
ATOM 3371 O O . MET A 1 445 ? -12.248 -18.778 -5.176 1.00 79.06 445 MET A O 1
ATOM 3375 N N . ARG A 1 446 ? -10.205 -19.649 -5.563 1.00 77.00 446 ARG A N 1
ATOM 3376 C CA . ARG A 1 446 ? -10.221 -19.463 -7.020 1.00 77.00 446 ARG A CA 1
ATOM 3377 C C . ARG A 1 446 ? -11.072 -20.527 -7.712 1.00 77.00 446 ARG A C 1
ATOM 3379 O O . ARG A 1 446 ? -11.821 -20.199 -8.624 1.00 77.00 446 ARG A O 1
ATOM 3386 N N . ASP A 1 447 ? -11.044 -21.761 -7.214 1.00 78.31 447 ASP A N 1
ATOM 3387 C CA . ASP A 1 447 ? -11.709 -22.919 -7.834 1.00 78.31 447 ASP A CA 1
ATOM 3388 C C . ASP A 1 447 ? -13.221 -23.031 -7.526 1.00 78.31 447 ASP A C 1
ATOM 3390 O O . ASP A 1 447 ? -13.810 -24.105 -7.652 1.00 78.31 447 ASP A O 1
ATOM 3394 N N . GLY A 1 448 ? -13.879 -21.935 -7.131 1.00 70.75 448 GLY A N 1
ATOM 3395 C CA . GLY A 1 448 ? -15.325 -21.917 -6.866 1.00 70.75 448 GLY A CA 1
ATOM 3396 C C . GLY A 1 448 ? -15.734 -22.029 -5.394 1.00 70.75 448 GLY A C 1
ATOM 3397 O O . GLY A 1 448 ? -16.891 -22.342 -5.124 1.00 70.75 448 GLY A O 1
ATOM 3398 N N . PHE A 1 449 ? -14.823 -21.700 -4.471 1.00 75.31 449 PHE A N 1
ATOM 3399 C CA . PHE A 1 449 ? -15.039 -21.584 -3.022 1.00 75.31 449 PHE A CA 1
ATOM 3400 C C . PHE A 1 449 ? -15.269 -22.928 -2.293 1.00 75.31 449 PHE A C 1
ATOM 3402 O O . PHE A 1 449 ? -16.350 -23.511 -2.342 1.00 75.31 449 PHE A O 1
ATOM 3409 N N . ASP A 1 450 ? -14.278 -23.383 -1.512 1.00 81.62 450 ASP A N 1
ATOM 3410 C CA . ASP A 1 450 ? -14.389 -24.571 -0.641 1.00 81.62 450 ASP A CA 1
ATOM 3411 C C . ASP A 1 450 ? -14.704 -24.196 0.819 1.00 81.62 450 ASP A C 1
ATOM 3413 O O . ASP A 1 450 ? -13.840 -23.804 1.615 1.00 81.62 450 ASP A O 1
ATOM 3417 N N . TYR A 1 451 ? -15.975 -24.356 1.186 1.00 81.69 451 TYR A N 1
ATOM 3418 C CA . TYR A 1 451 ? -16.473 -24.100 2.538 1.00 81.69 451 TYR A CA 1
ATOM 3419 C C . TYR A 1 451 ? -15.902 -25.048 3.595 1.00 81.69 451 TYR A C 1
ATOM 3421 O O . TYR A 1 451 ? -15.635 -24.627 4.727 1.00 81.69 451 TYR A O 1
ATOM 3429 N N . ASP A 1 452 ? -15.722 -26.321 3.251 1.00 87.62 452 ASP A N 1
ATOM 3430 C CA . ASP A 1 452 ? -15.272 -27.334 4.201 1.00 87.62 452 ASP A CA 1
ATOM 3431 C C . ASP A 1 452 ? -13.814 -27.087 4.591 1.00 87.62 452 ASP A C 1
ATOM 3433 O O . ASP A 1 452 ? -13.443 -27.255 5.759 1.00 87.62 452 ASP A O 1
ATOM 3437 N N . LEU A 1 453 ? -13.005 -26.597 3.649 1.00 89.75 453 LEU A N 1
ATOM 3438 C CA . LEU A 1 453 ? -11.618 -26.233 3.907 1.00 89.75 453 LEU A CA 1
ATOM 3439 C C . LEU A 1 453 ? -11.493 -25.048 4.874 1.00 89.75 453 LEU A C 1
ATOM 3441 O O . LEU A 1 453 ? -10.729 -25.127 5.840 1.00 89.75 453 LEU A O 1
ATOM 3445 N N . ILE A 1 454 ? -12.276 -23.981 4.684 1.00 89.19 454 ILE A N 1
ATOM 3446 C CA . ILE A 1 454 ? -12.284 -22.839 5.617 1.00 89.19 454 ILE A CA 1
ATOM 3447 C C . ILE A 1 454 ? -12.775 -23.281 6.993 1.00 89.19 454 ILE A C 1
ATOM 3449 O O . ILE A 1 454 ? -12.166 -22.952 8.011 1.00 89.19 454 ILE A O 1
ATOM 3453 N N . LYS A 1 455 ? -13.851 -24.071 7.052 1.00 90.75 455 LYS A N 1
ATOM 3454 C CA . LYS A 1 455 ? -14.388 -24.578 8.320 1.00 90.75 455 LYS A CA 1
ATOM 3455 C C . LYS A 1 455 ? -13.382 -25.449 9.070 1.00 90.75 455 LYS A C 1
ATOM 3457 O O . LYS A 1 455 ? -13.355 -25.408 10.303 1.00 90.75 455 LYS A O 1
ATOM 3462 N N . LYS A 1 456 ? -12.577 -26.227 8.342 1.00 91.94 456 LYS A N 1
ATOM 3463 C CA . LYS A 1 456 ? -11.484 -27.039 8.886 1.00 91.94 456 LYS A CA 1
ATOM 3464 C C . LYS A 1 456 ? -10.363 -26.171 9.457 1.00 91.94 456 LYS A C 1
ATOM 3466 O O . LYS A 1 456 ? -9.871 -26.477 10.537 1.00 91.94 456 LYS A O 1
ATOM 3471 N N . PHE A 1 457 ? -9.966 -25.112 8.754 1.00 95.31 457 PHE A N 1
ATOM 3472 C CA . PHE A 1 45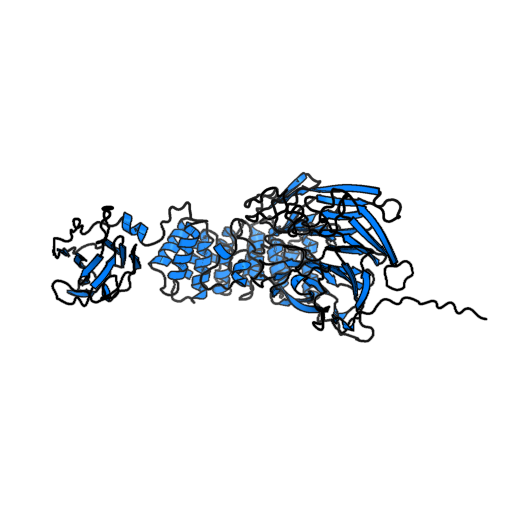7 ? -8.841 -24.260 9.151 1.00 95.31 457 PHE A CA 1
ATOM 3473 C C . PHE A 1 457 ? -9.218 -23.067 10.045 1.00 95.31 457 PHE A C 1
ATOM 3475 O O . PHE A 1 457 ? -8.337 -22.373 10.548 1.00 95.31 457 PHE A O 1
ATOM 3482 N N . ALA A 1 458 ? -10.504 -22.872 10.340 1.00 94.19 458 ALA A N 1
ATOM 3483 C CA . ALA A 1 458 ? -10.971 -21.868 11.298 1.00 94.19 458 ALA A CA 1
ATOM 3484 C C . ALA A 1 458 ? -10.440 -22.075 12.737 1.00 94.19 458 ALA A C 1
ATOM 3486 O O . ALA A 1 458 ? -10.392 -21.108 13.494 1.00 94.19 458 ALA A O 1
ATOM 3487 N N . ASP A 1 459 ? -10.018 -23.291 13.112 1.00 93.75 459 ASP A N 1
ATOM 3488 C CA . ASP A 1 459 ? -9.306 -23.586 14.374 1.00 93.75 459 ASP A CA 1
ATOM 3489 C C . ASP A 1 459 ? -7.870 -24.075 14.149 1.00 93.75 459 ASP A C 1
ATOM 3491 O O . ASP A 1 459 ? -7.324 -24.788 14.992 1.00 93.75 459 ASP A O 1
ATOM 3495 N N . ASP A 1 460 ? -7.255 -23.743 13.009 1.00 97.19 460 ASP A N 1
ATOM 3496 C CA . ASP A 1 460 ? -5.846 -24.074 12.782 1.00 97.19 460 ASP A CA 1
ATOM 3497 C C . ASP A 1 460 ? -4.987 -23.536 13.933 1.00 97.19 460 ASP A C 1
ATOM 3499 O O . ASP A 1 460 ? -5.264 -22.465 14.472 1.00 97.19 460 ASP A O 1
ATOM 3503 N N . GLU A 1 461 ? -3.938 -24.259 14.316 1.00 96.19 461 GLU A N 1
ATOM 3504 C CA . GLU A 1 461 ? -3.038 -23.842 15.396 1.00 96.19 461 GLU A CA 1
ATOM 3505 C C . GLU A 1 461 ? -2.360 -22.495 15.098 1.00 96.19 461 GLU A C 1
ATOM 3507 O O . GLU A 1 461 ? -2.147 -21.686 16.005 1.00 96.19 461 GLU A O 1
ATOM 3512 N N . SER A 1 462 ? -2.098 -22.211 13.818 1.00 96.81 462 SER A N 1
ATOM 3513 C CA . SER A 1 462 ? -1.434 -20.991 13.371 1.00 96.81 462 SER A CA 1
ATOM 3514 C C . SER A 1 462 ? -2.414 -19.812 13.285 1.00 96.81 462 SER A C 1
ATOM 3516 O O . SER A 1 462 ? -3.371 -19.865 12.501 1.00 96.81 462 SER A O 1
ATOM 3518 N N . PRO A 1 463 ? -2.169 -18.698 14.009 1.00 97.00 463 PRO A N 1
ATOM 3519 C CA . PRO A 1 463 ? -2.969 -17.484 13.860 1.00 97.00 463 PRO A CA 1
ATOM 3520 C C . PRO A 1 463 ? -2.950 -16.934 12.428 1.00 97.00 463 PRO A C 1
ATOM 3522 O O . PRO A 1 463 ? -3.961 -16.415 11.964 1.00 97.00 463 PRO A O 1
ATOM 3525 N N . PHE A 1 464 ? -1.847 -17.118 11.695 1.00 96.81 464 PHE A N 1
ATOM 3526 C CA . PHE A 1 464 ? -1.714 -16.732 10.287 1.00 96.81 464 PHE A CA 1
ATOM 3527 C C . PHE A 1 464 ? -2.736 -17.437 9.379 1.00 96.81 464 PHE A C 1
ATOM 3529 O O . PHE A 1 464 ? -3.364 -16.810 8.518 1.00 96.81 464 PHE A O 1
ATOM 3536 N N . VAL A 1 465 ? -2.969 -18.736 9.600 1.00 97.25 465 VAL A N 1
ATOM 3537 C CA . VAL A 1 465 ? -3.960 -19.519 8.843 1.00 97.25 465 VAL A CA 1
ATOM 3538 C C . VAL A 1 46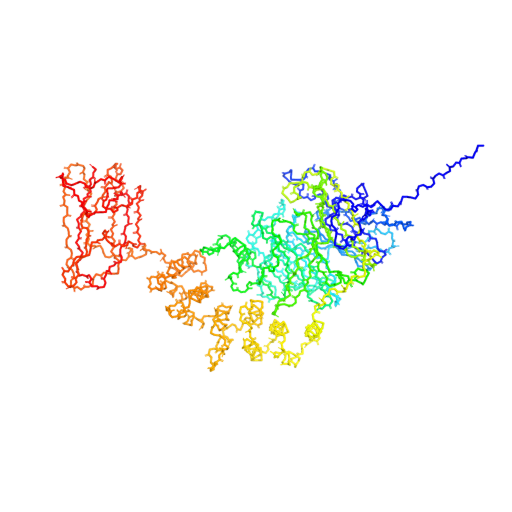5 ? -5.382 -19.090 9.208 1.00 97.25 465 VAL A C 1
ATOM 3540 O O . VAL A 1 465 ? -6.203 -18.866 8.315 1.00 97.25 465 VAL A O 1
ATOM 3543 N N . ARG A 1 466 ? -5.676 -18.902 10.501 1.00 97.69 466 ARG A N 1
ATOM 3544 C CA . ARG A 1 466 ? -7.005 -18.452 10.953 1.00 97.69 466 ARG A CA 1
ATOM 3545 C C . ARG A 1 466 ? -7.344 -17.043 10.452 1.00 97.69 466 ARG A C 1
ATOM 3547 O O . ARG A 1 466 ? -8.456 -16.816 9.980 1.00 97.69 466 ARG A O 1
ATOM 3554 N N . ALA A 1 467 ? -6.384 -16.117 10.468 1.00 97.25 467 ALA A N 1
ATOM 3555 C CA . ALA A 1 467 ? -6.548 -14.779 9.899 1.00 97.25 467 ALA A CA 1
ATOM 3556 C C . ALA A 1 467 ? -6.752 -14.820 8.375 1.00 97.25 467 ALA A C 1
ATOM 3558 O O . ALA A 1 467 ? -7.581 -14.088 7.838 1.00 97.25 467 ALA A O 1
ATOM 3559 N N . THR A 1 468 ? -6.065 -15.729 7.671 1.00 95.75 468 THR A N 1
ATOM 3560 C CA . THR A 1 468 ? -6.322 -15.979 6.241 1.00 95.75 468 THR A CA 1
ATOM 3561 C C . THR A 1 468 ? -7.758 -16.437 6.013 1.00 95.75 468 THR A C 1
ATOM 3563 O O . THR A 1 468 ? -8.432 -15.885 5.146 1.00 95.75 468 THR A O 1
ATOM 3566 N N . CYS A 1 469 ? -8.262 -17.373 6.823 1.00 95.69 469 CYS A N 1
ATOM 3567 C CA . CYS A 1 469 ? -9.664 -17.788 6.763 1.00 95.69 469 CYS A CA 1
ATOM 3568 C C . CYS A 1 469 ? -10.608 -16.592 6.945 1.00 95.69 469 CYS A C 1
ATOM 3570 O O . CYS A 1 469 ? -11.521 -16.427 6.143 1.00 95.69 469 CYS A O 1
ATOM 3572 N N . ALA A 1 470 ? -10.360 -15.728 7.938 1.00 96.44 470 ALA A N 1
ATOM 3573 C CA . ALA A 1 470 ? -11.186 -14.543 8.184 1.00 96.44 470 ALA A CA 1
ATOM 3574 C C . ALA A 1 470 ? -11.295 -13.638 6.950 1.00 96.44 470 ALA A C 1
ATOM 3576 O O . ALA A 1 470 ? -12.400 -13.287 6.551 1.00 96.44 470 ALA A O 1
ATOM 3577 N N . ARG A 1 471 ? -10.172 -13.327 6.291 1.00 94.69 471 ARG A N 1
ATOM 3578 C CA . ARG A 1 471 ? -10.167 -12.474 5.089 1.00 94.69 471 ARG A CA 1
ATOM 3579 C C . ARG A 1 471 ? -10.935 -13.104 3.931 1.00 94.69 471 ARG A C 1
ATOM 3581 O O . ARG A 1 471 ? -11.704 -12.426 3.256 1.00 94.69 471 ARG A O 1
ATOM 3588 N N . LEU A 1 472 ? -10.757 -14.408 3.717 1.00 91.94 472 LEU A N 1
ATOM 3589 C CA . LEU A 1 472 ? -11.428 -15.139 2.640 1.00 91.94 472 LEU A CA 1
ATOM 3590 C C . LEU A 1 472 ? -12.945 -15.224 2.846 1.00 91.94 472 LEU A C 1
ATOM 3592 O O . LEU A 1 472 ? -13.696 -15.233 1.869 1.00 91.94 472 LEU A O 1
ATOM 3596 N N . LEU A 1 473 ? -13.412 -15.199 4.100 1.00 92.38 473 LEU A N 1
ATOM 3597 C CA . LEU A 1 473 ? -14.840 -15.178 4.408 1.00 92.38 473 LEU A CA 1
ATOM 3598 C C . LEU A 1 473 ? -15.569 -13.967 3.810 1.00 92.38 473 LEU A C 1
ATOM 3600 O O . LEU A 1 473 ? -16.772 -14.068 3.602 1.00 92.38 473 LEU A O 1
ATOM 3604 N N . ARG A 1 474 ? -14.888 -12.870 3.444 1.00 90.44 474 ARG A N 1
ATOM 3605 C CA . ARG A 1 474 ? -15.535 -11.729 2.768 1.00 90.44 474 ARG A CA 1
ATOM 3606 C C . ARG A 1 474 ? -16.221 -12.105 1.448 1.00 90.44 474 ARG A C 1
ATOM 3608 O O . ARG A 1 474 ? -17.161 -11.438 1.040 1.00 90.44 474 ARG A O 1
ATOM 3615 N N . LYS A 1 475 ? -15.744 -13.161 0.771 1.00 84.50 475 LYS A N 1
ATOM 3616 C CA . LYS A 1 475 ? -16.313 -13.642 -0.501 1.00 84.50 475 LYS A CA 1
ATOM 3617 C C . LYS A 1 475 ? -17.513 -14.583 -0.280 1.00 84.50 475 LYS A C 1
ATOM 3619 O O . LYS A 1 475 ? -18.152 -14.998 -1.244 1.00 84.50 475 LYS A O 1
ATOM 3624 N N . VAL A 1 476 ? -17.837 -14.921 0.974 1.00 85.94 476 VAL A N 1
ATOM 3625 C CA . VAL A 1 476 ? -18.988 -15.761 1.339 1.00 85.94 476 VAL A CA 1
ATOM 3626 C C . VAL A 1 476 ? -20.271 -14.945 1.351 1.00 85.94 476 VAL A C 1
ATOM 3628 O O . VAL A 1 476 ? -20.396 -13.991 2.114 1.00 85.94 476 VAL A O 1
ATOM 3631 N N . GLN A 1 477 ? -21.257 -15.400 0.579 1.00 86.50 477 GLN A N 1
ATOM 3632 C CA . GLN A 1 477 ? -22.592 -14.795 0.534 1.00 86.50 477 GLN A CA 1
ATOM 3633 C C . GLN A 1 477 ? -23.524 -15.286 1.660 1.00 86.50 477 GLN A C 1
ATOM 3635 O O . GLN A 1 477 ? -24.435 -14.568 2.063 1.00 86.50 477 GLN A O 1
ATOM 3640 N N . ASP A 1 478 ? -23.314 -16.495 2.199 1.00 90.88 478 ASP A N 1
ATOM 3641 C CA . ASP A 1 478 ? -24.096 -16.999 3.340 1.00 90.88 478 ASP A CA 1
ATOM 3642 C C . ASP A 1 478 ? -23.713 -16.261 4.633 1.00 90.88 478 ASP A C 1
ATOM 3644 O O . ASP A 1 478 ? -22.692 -16.547 5.267 1.00 90.88 478 ASP A O 1
ATOM 3648 N N . VAL A 1 479 ? -24.571 -15.319 5.025 1.00 93.88 479 VAL A N 1
ATOM 3649 C CA . VAL A 1 479 ? -24.406 -14.463 6.207 1.00 93.88 479 VAL A CA 1
ATOM 3650 C C . VAL A 1 479 ? -24.282 -15.270 7.499 1.00 93.88 479 VAL A C 1
ATOM 3652 O O . VAL A 1 479 ? -23.379 -15.019 8.296 1.00 93.88 479 VAL A O 1
ATOM 3655 N N . ASN A 1 480 ? -25.146 -16.266 7.716 1.00 93.12 480 ASN A N 1
ATOM 3656 C CA . ASN A 1 480 ? -25.166 -17.026 8.969 1.00 93.12 480 ASN A CA 1
ATOM 3657 C C . ASN A 1 480 ? -23.874 -17.819 9.151 1.00 93.12 480 ASN A C 1
ATOM 3659 O O . ASN A 1 480 ? -23.290 -17.846 10.238 1.00 93.12 480 ASN A O 1
ATOM 3663 N N . MET A 1 481 ? -23.412 -18.458 8.079 1.00 91.19 481 MET A N 1
ATOM 3664 C CA . MET A 1 481 ? -22.161 -19.198 8.092 1.00 91.19 481 MET A CA 1
ATOM 3665 C C . MET A 1 481 ? -20.960 -18.264 8.241 1.00 91.19 481 MET A C 1
ATOM 3667 O O . MET A 1 481 ? -20.071 -18.553 9.046 1.00 91.19 481 MET A O 1
ATOM 3671 N N . ARG A 1 482 ? -20.941 -17.142 7.510 1.00 94.12 482 ARG A N 1
ATOM 3672 C CA . ARG A 1 482 ? -19.879 -16.132 7.590 1.00 94.12 482 ARG A CA 1
ATOM 3673 C C . ARG A 1 482 ? -19.736 -15.606 9.017 1.00 94.12 482 ARG A C 1
ATOM 3675 O O . ARG A 1 482 ? -18.653 -15.717 9.588 1.00 94.12 482 ARG A O 1
ATOM 3682 N N . VAL A 1 483 ? -20.829 -15.157 9.638 1.00 96.25 483 VAL A N 1
ATOM 3683 C CA . VAL A 1 483 ? -20.839 -14.715 11.044 1.00 96.25 483 VAL A CA 1
ATOM 3684 C C . VAL A 1 483 ? -20.405 -15.850 11.973 1.00 96.25 483 VAL A C 1
ATOM 3686 O O . VAL A 1 483 ? -19.523 -15.653 12.804 1.00 96.25 483 VAL A O 1
ATOM 3689 N N . SER A 1 484 ? -20.947 -17.063 11.821 1.00 94.50 484 SER A N 1
ATOM 3690 C CA . SER A 1 484 ? -20.595 -18.199 12.686 1.00 94.50 484 SER A CA 1
ATOM 3691 C C . SER A 1 484 ? -19.092 -18.516 12.674 1.00 94.50 484 SER A C 1
ATOM 3693 O O . SER A 1 484 ? -18.487 -18.701 13.735 1.00 94.50 484 SER A O 1
ATOM 3695 N N . LEU A 1 485 ? -18.471 -18.537 11.492 1.00 95.38 485 LEU A N 1
ATOM 3696 C CA . LEU A 1 485 ? -17.041 -18.800 11.343 1.00 95.38 485 LEU A CA 1
ATOM 3697 C C . LEU A 1 485 ? -16.183 -17.621 11.819 1.00 95.38 485 LEU A C 1
ATOM 3699 O O . LEU A 1 485 ? -15.179 -17.852 12.491 1.00 95.38 485 LEU A O 1
ATOM 3703 N N . LEU A 1 486 ? -16.590 -16.373 11.570 1.00 96.81 486 LEU A N 1
ATOM 3704 C CA . LEU A 1 486 ? -15.888 -15.197 12.097 1.00 96.81 486 LEU A CA 1
ATOM 3705 C C . LEU A 1 486 ? -15.890 -15.171 13.622 1.00 96.81 486 LEU A C 1
ATOM 3707 O O . LEU A 1 486 ? -14.852 -14.929 14.226 1.00 96.81 486 LEU A O 1
ATOM 3711 N N . ILE A 1 487 ? -17.019 -15.485 14.261 1.00 95.44 487 ILE A N 1
ATOM 3712 C CA . ILE A 1 487 ? -17.112 -15.578 15.725 1.00 95.44 487 ILE A CA 1
ATOM 3713 C C . ILE A 1 487 ? -16.175 -16.663 16.255 1.00 95.44 487 ILE A C 1
ATOM 3715 O O . ILE A 1 487 ? -15.483 -16.457 17.254 1.00 95.44 487 ILE A O 1
ATOM 3719 N N . ARG A 1 488 ? -16.126 -17.817 15.583 1.00 94.12 488 ARG A N 1
ATOM 3720 C CA . ARG A 1 488 ? -15.214 -18.910 15.933 1.00 94.12 488 ARG A CA 1
ATOM 3721 C C . ARG A 1 488 ? -13.753 -18.460 15.884 1.00 94.12 488 ARG A C 1
ATOM 3723 O O . ARG A 1 488 ? -13.025 -18.667 16.851 1.00 94.12 488 ARG A O 1
ATOM 3730 N N . ILE A 1 489 ? -13.361 -17.783 14.808 1.00 95.94 489 ILE A N 1
ATOM 3731 C CA . ILE A 1 489 ? -12.010 -17.251 14.604 1.00 95.94 489 ILE A CA 1
ATOM 3732 C C . ILE A 1 489 ? -11.690 -16.148 15.625 1.00 95.94 489 ILE A C 1
ATOM 3734 O O . ILE A 1 489 ? -10.628 -16.182 16.250 1.00 95.94 489 ILE A O 1
ATOM 3738 N N . ALA A 1 490 ? -12.613 -15.214 15.858 1.00 95.44 490 ALA A N 1
ATOM 3739 C CA . ALA A 1 490 ? -12.452 -14.080 16.768 1.00 95.44 490 ALA A CA 1
ATOM 3740 C C . ALA A 1 490 ? -12.190 -14.507 18.218 1.00 95.44 490 ALA A C 1
ATOM 3742 O O . ALA A 1 490 ? -11.379 -13.898 18.913 1.00 95.44 490 ALA A O 1
ATOM 3743 N N . ARG A 1 491 ? -12.809 -15.604 18.669 1.00 92.69 491 ARG A N 1
ATOM 3744 C CA . ARG A 1 491 ? -12.596 -16.161 20.019 1.00 92.69 491 ARG A CA 1
ATOM 3745 C C . ARG A 1 491 ? -11.173 -16.667 20.269 1.00 92.69 491 ARG A C 1
ATOM 3747 O O . ARG A 1 491 ? -10.826 -16.907 21.422 1.00 92.69 491 ARG A O 1
ATOM 3754 N N . THR A 1 492 ? -10.381 -16.847 19.215 1.00 92.75 492 THR A N 1
ATOM 3755 C CA . THR A 1 492 ? -8.997 -17.347 19.273 1.00 92.75 492 THR A CA 1
ATOM 3756 C C . THR A 1 492 ? -7.974 -16.293 18.843 1.00 92.75 492 THR A C 1
ATOM 3758 O O . THR A 1 492 ? -6.825 -16.634 18.551 1.00 92.75 492 THR A O 1
ATOM 3761 N N . MET A 1 493 ? -8.387 -15.021 18.778 1.00 94.38 493 MET A N 1
ATOM 3762 C CA . MET A 1 493 ? -7.493 -13.906 18.478 1.00 94.38 493 MET A CA 1
ATOM 3763 C C . MET A 1 493 ? -6.408 -13.798 19.564 1.00 94.38 493 MET A C 1
ATOM 3765 O O . MET A 1 493 ? -6.761 -13.715 20.745 1.00 94.38 493 MET A O 1
ATOM 3769 N N . PRO A 1 494 ? -5.114 -13.816 19.194 1.00 94.31 494 PRO A N 1
ATOM 3770 C CA . PRO A 1 494 ? -4.034 -13.523 20.130 1.00 94.31 494 PRO A CA 1
ATOM 3771 C C . PRO A 1 494 ? -4.102 -12.071 20.623 1.00 94.31 494 PRO A C 1
ATOM 3773 O O . PRO A 1 494 ? -4.458 -11.170 19.862 1.00 94.31 494 PRO A O 1
ATOM 3776 N N . ASP A 1 495 ? -3.740 -11.837 21.884 1.00 91.31 495 ASP A N 1
ATOM 3777 C CA . ASP A 1 495 ? -3.724 -10.489 22.460 1.00 91.31 495 ASP A CA 1
ATOM 3778 C C . ASP A 1 495 ? -2.738 -9.584 21.703 1.00 91.31 495 ASP A C 1
ATOM 3780 O O . ASP A 1 495 ? -1.592 -9.961 21.455 1.00 91.31 495 ASP A O 1
ATOM 3784 N N . GLY A 1 496 ? -3.191 -8.385 21.333 1.00 87.94 496 GLY A N 1
ATOM 3785 C CA . GLY A 1 496 ? -2.371 -7.387 20.637 1.00 87.94 496 GLY A CA 1
ATOM 3786 C C . GLY A 1 496 ? -2.099 -7.657 19.148 1.00 87.94 496 GLY A C 1
ATOM 3787 O O . GLY A 1 496 ? -1.425 -6.847 18.516 1.00 87.94 496 GLY A O 1
ATOM 3788 N N . ASP A 1 497 ? -2.625 -8.737 18.557 1.00 95.44 497 ASP A N 1
ATOM 3789 C CA . ASP A 1 497 ? -2.407 -9.057 17.138 1.00 95.44 497 ASP A CA 1
ATOM 3790 C C . ASP A 1 497 ? -3.291 -8.188 16.223 1.00 95.44 497 ASP A C 1
ATOM 3792 O O . ASP A 1 497 ? -4.453 -8.497 15.932 1.00 95.44 497 ASP A O 1
ATOM 3796 N N . ARG A 1 498 ? -2.726 -7.059 15.779 1.00 95.81 498 ARG A N 1
ATOM 3797 C CA . ARG A 1 498 ? -3.408 -6.079 14.926 1.00 95.81 498 ARG A CA 1
ATOM 3798 C C . ARG A 1 498 ? -3.792 -6.654 13.563 1.00 95.81 498 ARG A C 1
ATOM 3800 O O . ARG A 1 498 ? -4.917 -6.445 13.121 1.00 95.81 498 ARG A O 1
ATOM 3807 N N . MET A 1 499 ? -2.898 -7.393 12.910 1.00 97.12 499 MET A N 1
ATOM 3808 C CA . MET A 1 499 ? -3.177 -8.011 11.610 1.00 97.12 499 MET A CA 1
ATOM 3809 C C . MET A 1 499 ? -4.364 -8.988 11.700 1.00 97.12 499 MET A C 1
ATOM 3811 O O . MET A 1 499 ? -5.202 -9.040 10.795 1.00 97.12 499 MET A O 1
ATOM 3815 N N . TYR A 1 500 ? -4.501 -9.709 12.817 1.00 97.94 500 TYR A N 1
ATOM 3816 C CA . TYR A 1 500 ? -5.611 -10.634 13.045 1.00 97.94 500 TYR A CA 1
ATOM 3817 C C . TYR A 1 500 ? -6.926 -9.877 13.240 1.00 97.94 500 TYR A C 1
ATOM 3819 O O . TYR A 1 500 ? -7.943 -10.247 12.650 1.00 97.94 500 TYR A O 1
ATOM 3827 N N . LEU A 1 501 ? -6.901 -8.797 14.028 1.00 97.94 501 LEU A N 1
ATOM 3828 C CA . LEU A 1 501 ? -8.052 -7.920 14.243 1.00 97.94 501 LEU A CA 1
ATOM 3829 C C . LEU A 1 501 ? -8.574 -7.342 12.922 1.00 97.94 501 LEU A C 1
ATOM 3831 O O . LEU A 1 501 ? -9.768 -7.428 12.636 1.00 97.94 501 LEU A O 1
ATOM 3835 N N . GLU A 1 502 ? -7.680 -6.810 12.092 1.00 98.19 502 GLU A N 1
ATOM 3836 C CA . GLU A 1 502 ? -8.061 -6.250 10.795 1.00 98.19 502 GLU A CA 1
ATOM 3837 C C . GLU A 1 502 ? -8.554 -7.330 9.827 1.00 98.19 502 GLU A C 1
ATOM 3839 O O . GLU A 1 502 ? -9.502 -7.106 9.077 1.00 98.19 502 GLU A O 1
ATOM 3844 N N . SER A 1 503 ? -8.006 -8.544 9.912 1.00 98.19 503 SER A N 1
ATOM 3845 C CA . SER A 1 503 ? -8.481 -9.695 9.137 1.00 98.19 503 SER A CA 1
ATOM 3846 C C . SER A 1 503 ? -9.908 -10.108 9.499 1.00 98.19 503 SER A C 1
ATOM 3848 O O . SER A 1 503 ? -10.682 -10.468 8.611 1.00 98.19 503 SER A O 1
ATOM 3850 N N . ILE A 1 504 ? -10.274 -10.031 10.784 1.00 98.06 504 ILE A N 1
ATOM 3851 C CA . ILE A 1 504 ? -11.665 -10.191 11.230 1.00 98.06 504 ILE A CA 1
ATOM 3852 C C . ILE A 1 504 ? -12.531 -9.080 10.635 1.00 98.06 504 ILE A C 1
ATOM 3854 O O . ILE A 1 504 ? -13.597 -9.377 10.109 1.00 98.06 504 ILE A O 1
ATOM 3858 N N . GLY A 1 505 ? -12.069 -7.829 10.686 1.00 98.00 505 GLY A N 1
ATOM 3859 C CA . GLY A 1 505 ? -12.785 -6.678 10.137 1.00 98.00 505 GLY A CA 1
ATOM 3860 C C . GLY A 1 505 ? -13.063 -6.792 8.635 1.00 98.00 505 GLY A C 1
ATOM 3861 O O . GLY A 1 505 ? -14.204 -6.626 8.220 1.00 98.00 505 GLY A O 1
ATOM 3862 N N . ILE A 1 506 ? -12.061 -7.165 7.830 1.00 97.50 506 ILE A N 1
ATOM 3863 C CA . ILE A 1 506 ? -12.221 -7.467 6.391 1.00 97.50 506 ILE A CA 1
ATOM 3864 C C . ILE A 1 506 ? -13.217 -8.613 6.198 1.00 97.50 506 ILE A C 1
ATOM 3866 O O . ILE A 1 506 ? -14.106 -8.576 5.350 1.00 97.50 506 ILE A O 1
ATOM 3870 N N . GLY A 1 507 ? -13.080 -9.657 7.014 1.00 96.75 507 GLY A N 1
ATOM 3871 C CA . GLY A 1 507 ? -14.005 -10.773 7.019 1.00 96.75 507 GLY A CA 1
ATOM 3872 C C . GLY A 1 507 ? -15.432 -10.367 7.370 1.00 96.75 507 GLY A C 1
ATOM 3873 O O . GLY A 1 507 ? -16.350 -11.014 6.885 1.00 96.75 507 GLY A O 1
ATOM 3874 N N . ALA A 1 508 ? -15.635 -9.298 8.137 1.00 97.38 508 ALA A N 1
ATOM 3875 C CA . ALA A 1 508 ? -16.922 -8.817 8.630 1.00 97.38 508 ALA A CA 1
ATOM 3876 C C . ALA A 1 508 ? -17.531 -7.670 7.812 1.00 97.38 508 ALA A C 1
ATOM 3878 O O . ALA A 1 508 ? -18.616 -7.232 8.170 1.00 97.38 508 ALA A O 1
ATOM 3879 N N . THR A 1 509 ? -16.892 -7.216 6.725 1.00 93.94 509 THR A N 1
ATOM 3880 C CA . THR A 1 509 ? -17.405 -6.128 5.875 1.00 93.94 509 THR A CA 1
ATOM 3881 C C . THR A 1 509 ? -18.885 -6.314 5.526 1.00 93.94 509 THR A C 1
ATOM 3883 O O . THR A 1 509 ? -19.261 -7.366 4.989 1.00 93.94 509 THR A O 1
ATOM 3886 N N . SER A 1 510 ? -19.691 -5.292 5.826 1.00 92.62 510 SER A N 1
ATOM 3887 C CA . SER A 1 510 ? -21.157 -5.249 5.674 1.00 92.62 510 SER A CA 1
ATOM 3888 C C . SER A 1 510 ? -21.957 -6.130 6.645 1.00 92.62 510 SER A C 1
ATOM 3890 O O . SER A 1 510 ? -23.164 -6.277 6.469 1.00 92.62 510 SER A O 1
ATOM 3892 N N . LEU A 1 511 ? -21.311 -6.734 7.645 1.00 96.44 511 LEU A N 1
ATOM 3893 C CA . LEU A 1 511 ? -21.898 -7.597 8.681 1.00 96.44 511 LEU A CA 1
ATOM 3894 C C . LEU A 1 511 ? -21.478 -7.169 10.098 1.00 96.44 511 LEU A C 1
ATOM 3896 O O . LEU A 1 511 ? -21.529 -7.965 11.041 1.00 96.44 511 LEU A O 1
ATOM 3900 N N . GLU A 1 512 ? -21.035 -5.925 10.264 1.00 96.94 512 GLU A N 1
ATOM 3901 C CA . GLU A 1 512 ? -20.494 -5.389 11.511 1.00 96.94 512 GLU A CA 1
ATOM 3902 C C . GLU A 1 512 ? -21.514 -5.509 12.656 1.00 96.94 512 GLU A C 1
ATOM 3904 O O . GLU A 1 512 ? -21.187 -6.025 13.731 1.00 96.94 512 GLU A O 1
ATOM 3909 N N . ALA A 1 513 ? -22.770 -5.123 12.401 1.00 96.88 513 ALA A N 1
ATOM 3910 C CA . ALA A 1 513 ? -23.871 -5.205 13.362 1.00 96.88 513 ALA A CA 1
ATOM 3911 C C . ALA A 1 513 ? -24.224 -6.658 13.734 1.00 96.88 513 ALA A C 1
ATOM 3913 O O . ALA A 1 513 ? -24.293 -7.000 14.919 1.00 96.88 513 ALA A O 1
ATOM 3914 N N . ASP A 1 514 ? -24.377 -7.546 12.744 1.00 96.56 514 ASP A N 1
ATOM 3915 C CA . ASP A 1 514 ? -24.690 -8.968 12.963 1.00 96.56 514 ASP A CA 1
ATOM 3916 C C . ASP A 1 514 ? -23.602 -9.677 13.781 1.00 96.56 514 ASP A C 1
ATOM 3918 O O . ASP A 1 514 ? -23.880 -10.452 14.713 1.00 96.56 514 ASP A O 1
ATOM 3922 N N . MET A 1 515 ? -22.340 -9.383 13.462 1.00 96.00 515 MET A N 1
ATOM 3923 C CA . MET A 1 515 ? -21.196 -9.911 14.189 1.00 96.00 515 MET A CA 1
ATOM 3924 C C . MET A 1 515 ? -21.178 -9.393 15.629 1.00 96.00 515 MET A C 1
ATOM 3926 O O . MET A 1 515 ? -21.076 -10.195 16.563 1.00 96.00 515 MET A O 1
ATOM 3930 N N . PHE A 1 516 ? -21.331 -8.083 15.837 1.00 96.38 516 PHE A N 1
ATOM 3931 C CA . PHE A 1 516 ? -21.334 -7.496 17.175 1.00 96.38 516 PHE A CA 1
ATOM 3932 C C . PHE A 1 516 ? -22.488 -8.020 18.042 1.00 96.38 516 PHE A C 1
ATOM 3934 O O . PHE A 1 516 ? -22.283 -8.414 19.196 1.00 96.38 516 PHE A O 1
ATOM 3941 N N . HIS A 1 517 ? -23.695 -8.125 17.482 1.00 95.12 517 HIS A N 1
ATOM 3942 C CA . HIS A 1 517 ? -24.846 -8.717 18.160 1.00 95.12 517 HIS A CA 1
ATOM 3943 C C . HIS A 1 517 ? -24.593 -10.149 18.623 1.00 95.12 517 HIS A C 1
ATOM 3945 O O . HIS A 1 517 ? -24.975 -10.518 19.740 1.00 95.12 517 HIS A O 1
ATOM 3951 N N . THR A 1 518 ? -23.942 -10.950 17.783 1.00 94.88 518 THR A N 1
ATOM 3952 C CA . THR A 1 518 ? -23.598 -12.330 18.121 1.00 94.88 518 THR A CA 1
ATOM 3953 C C . THR A 1 518 ? -22.536 -12.378 19.219 1.00 94.88 518 THR A C 1
ATOM 3955 O O . THR A 1 518 ? -22.701 -13.130 20.180 1.00 94.88 518 THR A O 1
ATOM 3958 N N . LEU A 1 519 ? -21.501 -11.531 19.143 1.00 93.06 519 LEU A N 1
ATOM 3959 C CA . LEU A 1 519 ? -20.457 -11.417 20.170 1.00 93.06 519 LEU A CA 1
ATOM 3960 C C . LEU A 1 519 ? -21.033 -11.062 21.544 1.00 93.06 519 LEU A C 1
ATOM 3962 O O . LEU A 1 519 ? -20.702 -11.716 22.532 1.00 93.06 519 LEU A O 1
ATOM 3966 N N . ARG A 1 520 ? -21.936 -10.076 21.610 1.00 91.69 520 ARG A N 1
ATOM 3967 C CA . ARG A 1 520 ? -22.529 -9.597 22.872 1.00 91.69 520 ARG A CA 1
ATOM 3968 C C . ARG A 1 520 ? -23.372 -10.658 23.590 1.00 91.69 520 ARG A C 1
ATOM 3970 O O . ARG A 1 520 ? -23.584 -10.563 24.794 1.00 91.69 520 ARG A O 1
ATOM 3977 N N . ARG A 1 521 ? -23.877 -11.663 22.865 1.00 90.56 521 ARG A N 1
ATOM 3978 C CA . ARG A 1 521 ? -24.696 -12.759 23.421 1.00 90.56 521 ARG A CA 1
ATOM 3979 C C . ARG A 1 521 ? -23.872 -13.946 23.916 1.00 90.56 521 ARG A C 1
ATOM 3981 O O . ARG A 1 521 ? -24.441 -14.879 24.484 1.00 90.56 521 ARG A O 1
ATOM 3988 N N . LEU A 1 522 ? -22.559 -13.948 23.694 1.00 88.19 522 LEU A N 1
ATOM 3989 C CA . LEU A 1 522 ? -21.698 -15.013 24.189 1.00 88.19 522 LEU A CA 1
ATOM 3990 C C . LEU A 1 522 ? -21.618 -14.948 25.716 1.00 88.19 522 LEU A C 1
ATOM 3992 O O . LEU A 1 522 ? -21.368 -13.897 26.296 1.00 88.19 522 LEU A O 1
ATOM 3996 N N . SER A 1 523 ? -21.773 -16.099 26.374 1.00 77.25 523 SER A N 1
ATOM 3997 C CA . SER A 1 523 ? -21.611 -16.207 27.831 1.00 77.25 523 SER A CA 1
ATOM 3998 C C . SER A 1 523 ? -20.184 -15.893 28.294 1.00 77.25 523 SER A C 1
ATOM 4000 O O . SER A 1 523 ? -19.969 -15.562 29.455 1.00 77.25 523 SER A O 1
ATOM 4002 N N . SER A 1 524 ? -19.206 -16.039 27.396 1.00 79.19 524 SER A N 1
ATOM 4003 C CA . SER A 1 524 ? -17.820 -15.627 27.587 1.00 79.19 524 SER A CA 1
ATOM 4004 C C . SER A 1 524 ? -17.139 -15.377 26.238 1.00 79.19 524 SER A C 1
ATOM 4006 O O . SER A 1 524 ? -17.348 -16.111 25.267 1.00 79.19 524 SER A O 1
ATOM 4008 N N . PHE A 1 525 ? -16.294 -14.350 26.189 1.00 80.19 525 PHE A N 1
ATOM 4009 C CA . PHE A 1 525 ? -15.436 -14.032 25.054 1.00 80.19 525 PHE A CA 1
ATOM 4010 C C . PHE A 1 525 ? -14.024 -13.782 25.574 1.00 80.19 525 PHE A C 1
ATOM 4012 O O . PHE A 1 525 ? -13.884 -12.987 26.495 1.00 80.19 525 PHE A O 1
ATOM 4019 N N . GLY A 1 526 ? -13.034 -14.472 24.989 1.00 77.62 526 GLY A N 1
ATOM 4020 C CA . GLY A 1 526 ? -11.627 -14.558 25.413 1.00 77.62 526 GLY A CA 1
ATOM 4021 C C . GLY A 1 526 ? -11.143 -13.479 26.388 1.00 77.62 526 GLY A C 1
ATOM 4022 O O . GLY A 1 526 ? -11.425 -13.549 27.582 1.00 77.62 526 GLY A O 1
ATOM 4023 N N . SER A 1 527 ? -10.373 -12.516 25.885 1.00 85.69 527 SER A N 1
ATOM 4024 C CA . SER A 1 527 ? -9.924 -11.352 26.654 1.00 85.69 527 SER A CA 1
ATOM 4025 C C . SER A 1 527 ? -10.945 -10.211 26.559 1.00 85.69 527 SER A C 1
ATOM 4027 O O . SER A 1 527 ? -11.496 -9.946 25.486 1.00 85.69 527 SER A O 1
ATOM 4029 N N . ARG A 1 528 ? -11.160 -9.495 27.674 1.00 86.50 528 ARG A N 1
ATOM 4030 C CA . ARG A 1 528 ? -11.981 -8.269 27.730 1.00 86.50 528 ARG A CA 1
ATOM 4031 C C . ARG A 1 528 ? -11.444 -7.196 26.778 1.00 86.50 528 ARG A C 1
ATOM 4033 O O . ARG A 1 528 ? -12.220 -6.505 26.126 1.00 86.50 528 ARG A O 1
ATOM 4040 N N . GLU A 1 529 ? -10.123 -7.102 26.665 1.00 91.62 529 GLU A N 1
ATOM 4041 C CA . GLU A 1 529 ? -9.462 -6.191 25.733 1.00 91.62 529 GLU A CA 1
ATOM 4042 C C . GLU A 1 529 ? -9.714 -6.600 24.279 1.00 91.62 529 GLU A C 1
ATOM 4044 O O . GLU A 1 529 ? -10.059 -5.755 23.461 1.00 91.62 529 GLU A O 1
ATOM 4049 N N . ASN A 1 530 ? -9.633 -7.892 23.956 1.00 93.62 530 ASN A N 1
ATOM 4050 C CA . ASN A 1 530 ? -9.918 -8.375 22.602 1.00 93.62 530 ASN A CA 1
ATOM 4051 C C . ASN A 1 530 ? -11.373 -8.136 22.199 1.00 93.62 530 ASN A C 1
ATOM 4053 O O . ASN A 1 530 ? -11.637 -7.763 21.058 1.00 93.62 530 ASN A O 1
ATOM 4057 N N . PHE A 1 531 ? -12.311 -8.305 23.135 1.00 93.94 531 PHE A N 1
ATOM 4058 C CA . PHE A 1 531 ? -13.706 -7.935 22.908 1.00 93.94 531 PHE A CA 1
ATOM 4059 C C . PHE A 1 531 ? -13.832 -6.448 22.558 1.00 93.94 531 PHE A C 1
ATOM 4061 O O . PHE A 1 531 ? -14.460 -6.111 21.556 1.00 93.94 531 PHE A O 1
ATOM 4068 N N . LEU A 1 532 ? -13.199 -5.568 23.344 1.00 95.62 532 LEU A N 1
ATOM 4069 C CA . LEU A 1 532 ? -13.217 -4.129 23.091 1.00 95.62 532 LEU A CA 1
ATOM 4070 C C . LEU A 1 532 ? -12.553 -3.770 21.756 1.00 95.62 532 LEU A C 1
ATOM 4072 O O . LEU A 1 532 ? -13.097 -2.961 21.017 1.00 95.62 532 LEU A O 1
ATOM 4076 N N . ARG A 1 533 ? -11.423 -4.392 21.407 1.00 96.88 533 ARG A N 1
ATOM 4077 C CA . ARG A 1 533 ? -10.741 -4.189 20.119 1.00 96.88 533 ARG A CA 1
ATOM 4078 C C . ARG A 1 533 ? -11.624 -4.574 18.939 1.00 96.88 533 ARG A C 1
ATOM 4080 O O . ARG A 1 533 ? -11.653 -3.853 17.951 1.00 96.88 533 ARG A O 1
ATOM 4087 N N . ILE A 1 534 ? -12.378 -5.665 19.041 1.00 96.81 534 ILE A N 1
ATOM 4088 C CA . ILE A 1 534 ? -13.328 -6.050 17.990 1.00 96.81 534 ILE A CA 1
ATOM 4089 C C . ILE A 1 534 ? -14.510 -5.079 17.948 1.00 96.81 534 ILE A C 1
ATOM 4091 O O . ILE A 1 534 ? -14.896 -4.657 16.864 1.00 96.81 534 ILE A O 1
ATOM 4095 N N . ALA A 1 535 ? -15.045 -4.663 19.099 1.00 96.94 535 ALA A N 1
ATOM 4096 C CA . ALA A 1 535 ? -16.088 -3.638 19.154 1.00 96.94 535 ALA A CA 1
ATOM 4097 C C . ALA A 1 535 ? -15.623 -2.311 18.532 1.00 96.94 535 ALA A C 1
ATOM 4099 O O . ALA A 1 535 ? -16.369 -1.701 17.782 1.00 96.94 535 ALA A O 1
ATOM 4100 N N . TRP A 1 536 ? -14.379 -1.907 18.786 1.00 97.81 536 TRP A N 1
ATOM 4101 C CA . TRP A 1 536 ? -13.724 -0.746 18.184 1.00 97.81 536 TRP A CA 1
ATOM 4102 C C . TRP A 1 536 ? -13.525 -0.913 16.670 1.00 97.81 536 TRP A C 1
ATOM 4104 O O . TRP A 1 536 ? -13.816 -0.004 15.896 1.00 97.81 536 TRP A O 1
ATOM 4114 N N . ARG A 1 537 ? -13.081 -2.091 16.219 1.00 97.75 537 ARG A N 1
ATOM 4115 C CA . ARG A 1 537 ? -12.853 -2.359 14.794 1.00 97.75 537 ARG A CA 1
ATOM 4116 C C . ARG A 1 537 ? -14.150 -2.366 13.987 1.00 97.75 537 ARG A C 1
ATOM 4118 O O . ARG A 1 537 ? -14.148 -1.894 12.853 1.00 97.75 537 ARG A O 1
ATOM 4125 N N . LEU A 1 538 ? -15.213 -2.943 14.538 1.00 97.69 538 LEU A N 1
ATOM 4126 C CA . LEU A 1 538 ? -16.515 -3.026 13.877 1.00 97.69 538 LEU A CA 1
ATOM 4127 C C . LEU A 1 538 ? -17.313 -1.725 14.031 1.00 97.69 538 LEU A C 1
ATOM 4129 O O . LEU A 1 538 ? -18.015 -1.350 13.103 1.00 97.69 538 LEU A O 1
ATOM 4133 N N . HIS A 1 539 ? -17.247 -1.112 15.221 1.00 97.69 539 HIS A N 1
ATOM 4134 C CA . HIS A 1 539 ? -17.956 0.100 15.659 1.00 97.69 539 HIS A CA 1
ATOM 4135 C C . HIS A 1 539 ? -19.374 0.290 15.079 1.00 97.69 539 HIS A C 1
ATOM 4137 O O . HIS A 1 539 ? -19.726 1.410 14.704 1.00 97.69 539 HIS A O 1
ATOM 4143 N N . PRO A 1 540 ? -20.231 -0.753 15.023 1.00 97.31 540 PRO A N 1
ATOM 4144 C CA . PRO A 1 540 ? -21.587 -0.559 14.538 1.00 97.31 540 PRO A CA 1
ATOM 4145 C C . PRO A 1 540 ? -22.380 0.269 15.565 1.00 97.31 540 PRO A C 1
ATOM 4147 O O . PRO A 1 540 ? -22.017 0.270 16.749 1.00 97.31 540 PRO A O 1
ATOM 4150 N N . PRO A 1 541 ? -23.487 0.926 15.178 1.00 95.81 541 PRO A N 1
ATOM 4151 C CA . PRO A 1 541 ? -24.315 1.706 16.103 1.00 95.81 541 PRO A CA 1
ATOM 4152 C C . PRO A 1 541 ? -24.707 0.946 17.382 1.00 95.81 541 PRO A C 1
ATOM 4154 O O . PRO A 1 541 ? -24.787 1.518 18.465 1.00 95.81 541 PRO A O 1
ATOM 4157 N N . GLU A 1 542 ? -24.882 -0.373 17.305 1.00 95.38 542 GLU A N 1
ATOM 4158 C CA . GLU A 1 542 ? -25.250 -1.222 18.439 1.00 95.38 542 GLU A CA 1
ATOM 4159 C C . GLU A 1 542 ? -24.125 -1.408 19.469 1.00 95.38 542 GLU A C 1
ATOM 4161 O O . GLU A 1 542 ? -24.384 -1.870 20.585 1.00 95.38 542 GLU A O 1
ATOM 4166 N N . ALA A 1 543 ? -22.889 -1.029 19.132 1.00 97.44 543 ALA A N 1
ATOM 4167 C CA . ALA A 1 543 ? -21.760 -0.999 20.055 1.00 97.44 543 ALA A CA 1
ATOM 4168 C C . ALA A 1 543 ? -21.707 0.270 20.920 1.00 97.44 543 ALA A C 1
ATOM 4170 O O . ALA A 1 543 ? -20.924 0.291 21.873 1.00 97.44 543 ALA A O 1
ATOM 4171 N N . LEU A 1 544 ? -22.551 1.278 20.655 1.00 97.75 544 LEU A N 1
ATOM 4172 C CA . LEU A 1 544 ? -22.574 2.571 21.350 1.00 97.75 544 LEU A CA 1
ATOM 4173 C C . LEU A 1 544 ? -22.540 2.426 22.879 1.00 97.75 544 LEU A C 1
ATOM 4175 O O . LEU A 1 544 ? -21.599 2.882 23.524 1.00 97.75 544 LEU A O 1
ATOM 4179 N N . GLU A 1 545 ? -23.523 1.727 23.459 1.00 96.38 545 GLU A N 1
ATOM 4180 C CA . GLU A 1 545 ? -23.628 1.543 24.918 1.00 96.38 545 GLU A CA 1
ATOM 4181 C C . GLU A 1 545 ? -22.397 0.839 25.501 1.00 96.38 545 GLU A C 1
ATOM 4183 O O . GLU A 1 545 ? -21.945 1.138 26.606 1.00 96.38 545 GLU A O 1
ATOM 4188 N N . THR A 1 546 ? -21.846 -0.115 24.747 1.00 96.00 546 THR A N 1
ATOM 4189 C CA . THR A 1 546 ? -20.674 -0.882 25.173 1.00 96.00 546 THR A CA 1
ATOM 4190 C C . THR A 1 546 ? -19.447 0.018 25.215 1.00 96.00 546 THR A C 1
ATOM 4192 O O . THR A 1 546 ? -18.753 0.048 26.230 1.00 96.00 546 THR A O 1
ATOM 4195 N N . LEU A 1 547 ? -19.189 0.776 24.148 1.00 98.06 547 LEU A N 1
ATOM 4196 C CA . LEU A 1 547 ? -18.042 1.677 24.069 1.00 98.06 547 LEU A CA 1
ATOM 4197 C C . LEU A 1 547 ? -18.160 2.828 25.081 1.00 98.06 547 LEU A C 1
ATOM 4199 O O . LEU A 1 547 ? -17.198 3.092 25.801 1.00 98.06 547 LEU A O 1
ATOM 4203 N N . ALA A 1 548 ? -19.341 3.429 25.246 1.00 97.38 548 ALA A N 1
ATOM 4204 C CA . ALA A 1 548 ? -19.584 4.467 26.253 1.00 97.38 548 ALA A CA 1
ATOM 4205 C C . ALA A 1 548 ? -19.311 3.977 27.687 1.00 97.38 548 ALA A C 1
ATOM 4207 O O . ALA A 1 548 ? -18.671 4.671 28.483 1.00 97.38 548 ALA A O 1
ATOM 4208 N N . TRP A 1 549 ? -19.730 2.749 28.015 1.00 95.88 549 TRP A N 1
ATOM 4209 C CA . TRP A 1 549 ? -19.432 2.142 29.312 1.00 95.88 549 TRP A CA 1
ATOM 4210 C C . TRP A 1 549 ? -17.931 1.915 29.522 1.00 95.88 549 TRP A C 1
ATOM 4212 O O . TRP A 1 549 ? -17.404 2.262 30.583 1.00 95.88 549 TRP A O 1
ATOM 4222 N N . TYR A 1 550 ? -17.223 1.388 28.514 1.00 97.00 550 TYR A N 1
ATOM 4223 C CA . TYR A 1 550 ? -15.768 1.235 28.600 1.00 97.00 550 TYR A CA 1
ATOM 4224 C C . TYR A 1 550 ? -15.062 2.574 28.802 1.00 97.00 550 TYR A C 1
ATOM 4226 O O . TYR A 1 550 ? -14.148 2.639 29.620 1.00 97.00 550 TYR A O 1
ATOM 4234 N N . ALA A 1 551 ? -15.505 3.628 28.112 1.00 97.12 551 ALA A N 1
ATOM 4235 C CA . ALA A 1 551 ? -14.939 4.969 28.212 1.00 97.12 551 ALA A CA 1
ATOM 4236 C C . ALA A 1 551 ? -15.206 5.652 29.568 1.00 97.12 551 ALA A C 1
ATOM 4238 O O . ALA A 1 551 ? -14.392 6.460 30.008 1.00 97.12 551 ALA A O 1
ATOM 4239 N N . THR A 1 552 ? -16.308 5.319 30.249 1.00 92.94 552 THR A N 1
ATOM 4240 C CA . THR A 1 552 ? -16.733 5.989 31.492 1.00 92.94 552 THR A CA 1
ATOM 4241 C C . THR A 1 552 ? -16.217 5.303 32.760 1.00 92.94 552 THR A C 1
ATOM 4243 O O . THR A 1 552 ? -15.910 5.973 33.744 1.00 92.94 552 THR A O 1
ATOM 4246 N N . ASP A 1 553 ? -16.131 3.971 32.785 1.00 91.19 553 ASP A N 1
ATOM 4247 C CA . ASP A 1 553 ? -15.782 3.232 34.004 1.00 91.19 553 ASP A CA 1
ATOM 4248 C C . ASP A 1 553 ? -14.302 3.451 34.394 1.00 91.19 553 ASP A C 1
ATOM 4250 O O . ASP A 1 553 ? -13.360 3.064 33.688 1.00 91.19 553 ASP A O 1
ATOM 4254 N N . SER A 1 554 ? -14.096 4.089 35.551 1.00 84.12 554 SER A N 1
ATOM 4255 C CA . SER A 1 554 ? -12.777 4.399 36.116 1.00 84.12 554 SER A CA 1
ATOM 4256 C C . SER A 1 554 ? -11.999 3.154 36.557 1.00 84.12 554 SER A C 1
ATOM 4258 O O . SER A 1 554 ? -10.787 3.235 36.753 1.00 84.12 554 SER A O 1
ATOM 4260 N N . GLY A 1 555 ? -12.657 1.993 36.650 1.00 87.12 555 GLY A N 1
ATOM 4261 C CA . GLY A 1 555 ? -12.029 0.694 36.872 1.00 87.12 555 GLY A CA 1
ATOM 4262 C C . GLY A 1 555 ? -11.278 0.140 35.655 1.00 87.12 555 GLY A C 1
ATOM 4263 O O . GLY A 1 555 ? -10.499 -0.804 35.803 1.00 87.12 555 GLY A O 1
ATOM 4264 N N . HIS A 1 556 ? -11.474 0.702 34.456 1.00 92.94 556 HIS A N 1
ATOM 4265 C CA . HIS A 1 556 ? -10.662 0.373 33.282 1.00 92.94 556 HIS A CA 1
ATOM 4266 C C . HIS A 1 556 ? -9.286 1.044 33.315 1.00 92.94 556 HIS A C 1
ATOM 4268 O O . HIS A 1 556 ? -9.054 2.017 34.033 1.00 92.94 556 HIS A O 1
ATOM 4274 N N . THR A 1 557 ? -8.356 0.548 32.501 1.00 93.69 557 THR A N 1
ATOM 4275 C CA . THR A 1 557 ? -7.098 1.260 32.261 1.00 93.69 557 THR A CA 1
ATOM 4276 C C . THR A 1 557 ? -7.343 2.487 31.382 1.00 93.69 557 THR A C 1
ATOM 4278 O O . THR A 1 557 ? -8.313 2.545 30.622 1.00 93.69 557 THR A O 1
ATOM 4281 N N . PHE A 1 558 ? -6.430 3.453 31.465 1.00 93.44 558 PHE A N 1
ATOM 4282 C CA . PHE A 1 558 ? -6.414 4.632 30.601 1.00 93.44 558 PHE A CA 1
ATOM 4283 C C . PHE A 1 558 ? -6.477 4.260 29.108 1.00 93.44 558 PHE A C 1
ATOM 4285 O O . PHE A 1 558 ? -7.300 4.799 28.371 1.00 93.44 558 PHE A O 1
ATOM 4292 N N . ASP A 1 559 ? -5.690 3.269 28.678 1.00 92.56 559 ASP A N 1
ATOM 4293 C CA . ASP A 1 559 ? -5.641 2.844 27.273 1.00 92.56 559 ASP A CA 1
ATOM 4294 C C . ASP A 1 559 ? -6.953 2.211 26.790 1.00 92.56 559 ASP A C 1
ATOM 4296 O O . ASP A 1 559 ? -7.376 2.465 25.663 1.00 92.56 559 ASP A O 1
ATOM 4300 N N . LEU A 1 560 ? -7.639 1.431 27.636 1.00 94.50 560 LEU A N 1
ATOM 4301 C CA . LEU A 1 560 ? -8.942 0.856 27.281 1.00 94.50 560 LEU A CA 1
ATOM 4302 C C . LEU A 1 560 ? -10.018 1.941 27.164 1.00 94.50 560 LEU A C 1
ATOM 4304 O O . LEU A 1 560 ? -10.825 1.890 26.237 1.00 94.50 560 LEU A O 1
ATOM 4308 N N . ARG A 1 561 ? -10.010 2.946 28.052 1.00 96.56 561 ARG A N 1
ATOM 4309 C CA . ARG A 1 561 ? -10.914 4.101 27.929 1.00 96.56 561 ARG A CA 1
ATOM 4310 C C . ARG A 1 561 ? -10.676 4.858 26.627 1.00 96.56 561 ARG A C 1
ATOM 4312 O O . ARG A 1 561 ? -11.632 5.131 25.907 1.00 96.56 561 ARG A O 1
ATOM 4319 N N . LYS A 1 562 ? -9.412 5.137 26.292 1.00 95.94 562 LYS A N 1
ATOM 4320 C CA . LYS A 1 562 ? -9.054 5.809 25.035 1.00 95.94 562 LYS A CA 1
ATOM 4321 C C . LYS A 1 562 ? -9.458 5.006 23.805 1.00 95.94 562 LYS A C 1
ATOM 4323 O O . LYS A 1 562 ? -10.033 5.578 22.891 1.00 95.94 562 LYS A O 1
ATOM 4328 N N . LEU A 1 563 ? -9.220 3.694 23.794 1.00 96.31 563 LEU A N 1
ATOM 4329 C CA . LEU A 1 563 ? -9.647 2.826 22.694 1.00 96.31 563 LEU A CA 1
ATOM 4330 C C . LEU A 1 563 ? -11.171 2.861 22.507 1.00 96.31 563 LEU A C 1
ATOM 4332 O O . LEU A 1 563 ? -11.661 2.877 21.381 1.00 96.31 563 LEU A O 1
ATOM 4336 N N . ALA A 1 564 ? -11.930 2.896 23.602 1.00 98.06 564 ALA A N 1
ATOM 4337 C CA . ALA A 1 564 ? -13.380 3.002 23.536 1.00 98.06 564 ALA A CA 1
ATOM 4338 C C . ALA A 1 564 ? -13.850 4.370 23.009 1.00 98.06 564 ALA A C 1
ATOM 4340 O O . ALA A 1 564 ? -14.753 4.415 22.175 1.00 98.06 564 ALA A O 1
ATOM 4341 N N . MET A 1 565 ? -13.203 5.462 23.435 1.00 98.12 565 MET A N 1
ATOM 4342 C CA . MET A 1 565 ? -13.437 6.810 22.901 1.00 98.12 565 MET A CA 1
ATOM 4343 C C . MET A 1 565 ? -13.119 6.895 21.409 1.00 98.12 565 MET A C 1
ATOM 4345 O O . MET A 1 565 ? -13.924 7.431 20.656 1.00 98.12 565 MET A O 1
ATOM 4349 N N . ASP A 1 566 ? -12.006 6.307 20.965 1.00 97.06 566 ASP A N 1
ATOM 4350 C CA . ASP A 1 566 ? -11.696 6.200 19.540 1.00 97.06 566 ASP A CA 1
ATOM 4351 C C . ASP A 1 566 ? -12.849 5.486 18.823 1.00 97.06 566 ASP A C 1
ATOM 4353 O O . ASP A 1 566 ? -13.366 5.998 17.842 1.00 97.06 566 ASP A O 1
ATOM 4357 N N . GLY A 1 567 ? -13.342 4.366 19.358 1.00 97.69 567 GLY A N 1
ATOM 4358 C CA . GLY A 1 567 ? -14.463 3.627 18.767 1.00 97.69 567 GLY A CA 1
ATOM 4359 C C . GLY A 1 567 ? -15.733 4.469 18.608 1.00 97.69 567 GLY A C 1
ATOM 4360 O O . GLY A 1 567 ? -16.365 4.417 17.557 1.00 97.69 567 GLY A O 1
ATOM 4361 N N . LEU A 1 568 ? -16.074 5.284 19.612 1.00 98.12 568 LEU A N 1
ATOM 4362 C CA . LEU A 1 568 ? -17.178 6.248 19.526 1.00 98.12 568 LEU A CA 1
ATOM 4363 C C . LEU A 1 568 ? -16.916 7.313 18.456 1.00 98.12 568 LEU A C 1
ATOM 4365 O O . LEU A 1 568 ? -17.812 7.644 17.689 1.00 98.12 568 LEU A O 1
ATOM 4369 N N . ALA A 1 569 ? -15.688 7.827 18.368 1.00 97.00 569 ALA A N 1
ATOM 4370 C CA . ALA A 1 569 ? -15.324 8.880 17.428 1.00 97.00 569 ALA A CA 1
ATOM 4371 C C . ALA A 1 569 ? -15.382 8.450 15.952 1.00 97.00 569 ALA A C 1
ATOM 4373 O O . ALA A 1 569 ? -15.440 9.316 15.082 1.00 97.00 569 ALA A O 1
ATOM 4374 N N . PHE A 1 570 ? -15.344 7.149 15.648 1.00 96.81 570 PHE A N 1
ATOM 4375 C CA . PHE A 1 570 ? -15.531 6.619 14.288 1.00 96.81 570 PHE A CA 1
ATOM 4376 C C . PHE A 1 570 ? -16.989 6.252 13.971 1.00 96.81 570 PHE A C 1
ATOM 4378 O O . PHE A 1 570 ? -17.290 5.893 12.837 1.00 96.81 570 PHE A O 1
ATOM 4385 N N . MET A 1 571 ? -17.914 6.381 14.927 1.00 96.06 571 MET A N 1
ATOM 4386 C CA . MET A 1 571 ? -19.341 6.224 14.653 1.00 96.06 571 MET A CA 1
ATOM 4387 C C . MET A 1 571 ? -19.917 7.508 14.058 1.00 96.06 571 MET A C 1
ATOM 4389 O O . MET A 1 571 ? -19.996 8.549 14.717 1.00 96.06 571 MET A O 1
ATOM 4393 N N . GLU A 1 572 ? -20.409 7.423 12.829 1.00 92.62 572 GLU A N 1
ATOM 4394 C CA . GLU A 1 572 ? -21.131 8.511 12.169 1.00 92.62 572 GLU A CA 1
ATOM 4395 C C . GLU A 1 572 ? -22.583 8.570 12.669 1.00 92.62 572 GLU A C 1
ATOM 4397 O O . GLU A 1 572 ? -23.523 8.221 11.962 1.00 92.62 572 GLU A O 1
ATOM 4402 N N . SER A 1 573 ? -22.781 8.984 13.926 1.00 93.38 573 SER A N 1
ATOM 4403 C CA . SER A 1 573 ? -24.119 9.156 14.507 1.00 93.38 573 SER A CA 1
ATOM 4404 C C . SER A 1 573 ? -24.173 10.273 15.547 1.00 93.38 573 SER A C 1
ATOM 4406 O O . SER A 1 573 ? -23.221 10.470 16.303 1.00 93.38 573 SER A O 1
ATOM 4408 N N . GLU A 1 574 ? -25.319 10.954 15.628 1.00 90.06 574 GLU A N 1
ATOM 4409 C CA . GLU A 1 574 ? -25.599 11.979 16.644 1.00 90.06 574 GLU A CA 1
ATOM 4410 C C . GLU A 1 574 ? -25.459 11.410 18.065 1.00 90.06 574 GLU A C 1
ATOM 4412 O O . GLU A 1 574 ? -24.825 12.019 18.921 1.00 90.06 574 GLU A O 1
ATOM 4417 N N . ALA A 1 575 ? -25.937 10.182 18.293 1.00 91.75 575 ALA A N 1
ATOM 4418 C CA . ALA A 1 575 ? -25.857 9.519 19.594 1.00 91.75 575 ALA A CA 1
ATOM 4419 C C . ALA A 1 575 ? -24.409 9.291 20.071 1.00 91.75 575 ALA A C 1
ATOM 4421 O O . ALA A 1 575 ? -24.105 9.502 21.244 1.00 91.75 575 ALA A O 1
ATOM 4422 N N . ALA A 1 576 ? -23.492 8.895 19.181 1.00 96.00 576 ALA A N 1
ATOM 4423 C CA . ALA A 1 576 ? -22.073 8.760 19.533 1.00 96.00 576 ALA A CA 1
ATOM 4424 C C . ALA A 1 576 ? -21.446 10.100 19.920 1.00 96.00 576 ALA A C 1
ATOM 4426 O O . ALA A 1 576 ? -20.620 10.178 20.832 1.00 96.00 576 ALA A O 1
ATOM 4427 N N . ALA A 1 577 ? -21.882 11.158 19.254 1.00 89.56 577 ALA A N 1
ATOM 4428 C CA . ALA A 1 577 ? -21.405 12.496 19.496 1.00 89.56 577 ALA A CA 1
ATOM 4429 C C . ALA A 1 577 ? -21.922 13.073 20.828 1.00 89.56 577 ALA A C 1
ATOM 4431 O O . ALA A 1 577 ? -21.156 13.679 21.581 1.00 89.56 577 ALA A O 1
ATOM 4432 N N . GLU A 1 578 ? -23.181 12.796 21.181 1.00 85.19 578 GLU A N 1
ATOM 4433 C CA . GLU A 1 578 ? -23.735 13.078 22.510 1.00 85.19 578 GLU A CA 1
ATOM 4434 C C . GLU A 1 578 ? -22.983 12.330 23.621 1.00 85.19 578 GLU A C 1
ATOM 4436 O O . GLU A 1 578 ? -22.691 12.911 24.669 1.00 85.19 578 GLU A O 1
ATOM 4441 N N . GLU A 1 579 ? -22.639 11.053 23.418 1.00 91.44 579 GLU A N 1
ATOM 4442 C CA . GLU A 1 579 ? -21.828 10.296 24.382 1.00 91.44 579 GLU A CA 1
ATOM 4443 C C . GLU A 1 579 ? -20.421 10.890 24.531 1.00 91.44 579 GLU A C 1
ATOM 4445 O O . GLU A 1 579 ? -19.934 11.056 25.652 1.00 91.44 579 GLU A O 1
ATOM 4450 N N . MET A 1 580 ? -19.786 11.295 23.427 1.00 94.38 580 MET A N 1
ATOM 4451 C CA . MET A 1 580 ? -18.493 11.981 23.477 1.00 94.38 580 MET A CA 1
ATOM 4452 C C . MET A 1 580 ? -18.578 13.312 24.237 1.00 94.38 580 MET A C 1
ATOM 4454 O O . MET A 1 580 ? -17.701 13.618 25.045 1.00 94.38 580 MET A O 1
ATOM 4458 N N . MET A 1 581 ? -19.663 14.072 24.064 1.00 85.00 581 MET A N 1
ATOM 4459 C CA . MET A 1 581 ? -19.917 15.296 24.829 1.00 85.00 581 MET A CA 1
ATOM 4460 C C . MET A 1 581 ? -20.069 15.019 26.331 1.00 85.00 581 MET A C 1
ATOM 4462 O O . MET A 1 581 ? -19.488 15.732 27.153 1.00 85.00 581 MET A O 1
ATOM 4466 N N . LYS A 1 582 ? -20.793 13.961 26.719 1.00 82.19 582 LYS A N 1
ATOM 4467 C CA . LYS A 1 582 ? -20.908 13.549 28.131 1.00 82.19 582 LYS A CA 1
ATOM 4468 C C . LYS A 1 582 ? -19.539 13.212 28.725 1.00 82.19 582 LYS A C 1
ATOM 4470 O O . LYS A 1 582 ? -19.252 13.624 29.849 1.00 82.19 582 LYS A O 1
ATOM 4475 N N . LEU A 1 583 ? -18.684 12.521 27.969 1.00 86.88 583 LEU A N 1
ATOM 4476 C CA . LEU A 1 583 ? -17.316 12.191 28.378 1.00 86.88 583 LEU A CA 1
ATOM 4477 C C . LEU A 1 583 ? -16.432 13.443 28.511 1.00 86.88 583 LEU A C 1
ATOM 4479 O O . LEU A 1 583 ? -15.688 13.560 29.485 1.00 86.88 583 LEU A O 1
ATOM 4483 N N . ALA A 1 584 ? -16.561 14.401 27.592 1.00 83.69 584 ALA A N 1
ATOM 4484 C CA . ALA A 1 584 ? -15.833 15.670 27.616 1.00 83.69 584 ALA A CA 1
ATOM 4485 C C . ALA A 1 584 ? -16.229 16.577 28.799 1.00 83.69 584 ALA A C 1
ATOM 4487 O O . ALA A 1 584 ? -15.396 17.307 29.329 1.00 83.69 584 ALA A O 1
ATOM 4488 N N . VAL A 1 585 ? -17.485 16.528 29.257 1.00 75.69 585 VAL A N 1
ATOM 4489 C CA . VAL A 1 585 ? -17.965 17.364 30.376 1.00 75.69 585 VAL A CA 1
ATOM 4490 C C . VAL A 1 585 ? -17.803 16.666 31.729 1.00 75.69 585 VAL A C 1
ATOM 4492 O O . VAL A 1 585 ? -17.296 17.254 32.684 1.00 75.69 585 VAL A O 1
ATOM 4495 N N . GLY A 1 586 ? -18.248 15.413 31.827 1.00 71.25 586 GLY A N 1
ATOM 4496 C CA . GLY A 1 586 ? -18.408 14.690 33.093 1.00 71.25 586 GLY A CA 1
ATOM 4497 C C . GLY A 1 586 ? -17.679 13.351 33.166 1.00 71.25 586 GLY A C 1
ATOM 4498 O O . GLY A 1 586 ? -17.840 12.635 34.152 1.00 71.25 586 GLY A O 1
ATOM 4499 N N . GLY A 1 587 ? -16.894 12.993 32.146 1.00 79.69 587 GLY A N 1
ATOM 4500 C CA . GLY A 1 587 ? -16.140 11.743 32.114 1.00 79.69 587 GLY A CA 1
ATOM 4501 C C . GLY A 1 587 ? -14.942 11.708 33.076 1.00 79.69 587 GLY A C 1
ATOM 4502 O O . GLY A 1 587 ? -14.641 12.704 33.760 1.00 79.69 587 GLY A O 1
ATOM 4503 N N . PRO A 1 588 ? -14.236 10.559 33.126 1.00 86.44 588 PRO A N 1
ATOM 4504 C CA . PRO A 1 588 ? -13.040 10.377 33.942 1.00 86.44 588 PRO A CA 1
ATOM 4505 C C . PRO A 1 588 ? -12.005 11.476 33.698 1.00 86.44 588 PRO A C 1
ATOM 4507 O O . PRO A 1 588 ? -11.690 11.811 32.556 1.00 86.44 588 PRO A O 1
ATOM 4510 N N . GLN A 1 589 ? -11.467 12.034 34.786 1.00 82.62 589 GLN A N 1
ATOM 4511 C CA . GLN A 1 589 ? -10.594 13.212 34.745 1.00 82.62 589 GLN A CA 1
ATOM 4512 C C . GLN A 1 589 ? -9.393 13.035 33.806 1.00 82.62 589 GLN A C 1
ATOM 4514 O O . GLN A 1 589 ? -9.018 13.969 33.109 1.00 82.62 589 GLN A O 1
ATOM 4519 N N . ASP A 1 590 ? -8.818 11.837 33.758 1.00 85.81 590 ASP A N 1
ATOM 4520 C CA . ASP A 1 590 ? -7.622 11.538 32.973 1.00 85.81 590 ASP A CA 1
ATOM 4521 C C . ASP A 1 590 ? -7.860 11.471 31.457 1.00 85.81 590 ASP A C 1
ATOM 4523 O O . ASP A 1 590 ? -6.911 11.571 30.689 1.00 85.81 590 ASP A O 1
ATOM 4527 N N . THR A 1 591 ? -9.109 11.315 31.012 1.00 91.69 591 THR A N 1
ATOM 4528 C CA . THR A 1 591 ? -9.470 11.167 29.589 1.00 91.69 591 THR A CA 1
ATOM 4529 C C . THR A 1 591 ? -10.402 12.264 29.082 1.00 91.69 591 THR A C 1
ATOM 4531 O O . THR A 1 591 ? -10.722 12.297 27.895 1.00 91.69 591 THR A O 1
ATOM 4534 N N . ARG A 1 592 ? -10.782 13.211 29.946 1.00 85.88 592 ARG A N 1
ATOM 4535 C CA . ARG A 1 592 ? -11.673 14.326 29.611 1.00 85.88 592 ARG A CA 1
ATOM 4536 C C . ARG A 1 592 ? -11.136 15.196 28.475 1.00 85.88 592 ARG A C 1
ATOM 4538 O O . ARG A 1 592 ? -11.855 15.451 27.520 1.00 85.88 592 ARG A O 1
ATOM 4545 N N . GLU A 1 593 ? -9.863 15.588 28.542 1.00 86.25 593 GLU A N 1
ATOM 4546 C CA . GLU A 1 593 ? -9.217 16.383 27.484 1.00 86.25 593 GLU A CA 1
ATOM 4547 C C . GLU A 1 593 ? -9.186 15.639 26.144 1.00 86.25 593 GLU A C 1
ATOM 4549 O O . GLU A 1 593 ? -9.382 16.233 25.086 1.00 86.25 593 GLU A O 1
ATOM 4554 N N . TYR A 1 594 ? -8.984 14.320 26.186 1.00 94.31 594 TYR A N 1
ATOM 4555 C CA . TYR A 1 594 ? -8.984 13.483 24.991 1.00 94.31 594 TYR A CA 1
ATOM 4556 C C . TYR A 1 594 ? -10.382 13.385 24.361 1.00 94.31 594 TYR A C 1
ATOM 4558 O O . TYR A 1 594 ? -10.509 13.445 23.139 1.00 94.31 594 TYR A O 1
ATOM 4566 N N . ALA A 1 595 ? -11.432 13.295 25.183 1.00 93.06 595 ALA A N 1
ATOM 4567 C CA . ALA A 1 595 ? -12.817 13.339 24.721 1.00 93.06 595 ALA A CA 1
ATOM 4568 C C . ALA A 1 595 ? -13.187 14.709 24.127 1.00 93.06 595 ALA A C 1
ATOM 4570 O O . ALA A 1 595 ? -13.797 14.761 23.059 1.00 93.06 595 ALA A O 1
ATOM 4571 N N . SER A 1 596 ? -12.770 15.813 24.764 1.00 87.44 596 SER A N 1
ATOM 4572 C CA . SER A 1 596 ? -12.958 17.167 24.223 1.00 87.44 596 SER A CA 1
ATOM 4573 C C . SER A 1 596 ? -12.304 17.318 22.855 1.00 87.44 596 SER A C 1
ATOM 4575 O O . SER A 1 596 ? -12.945 17.799 21.925 1.00 87.44 596 SER A O 1
ATOM 4577 N N . TRP A 1 597 ? -11.070 16.826 22.700 1.00 92.94 597 TRP A N 1
ATOM 4578 C CA . TRP A 1 597 ? -10.382 16.853 21.413 1.00 92.94 597 TRP A CA 1
ATOM 4579 C C . TRP A 1 597 ? -11.149 16.088 20.328 1.00 92.94 597 TRP A C 1
ATOM 4581 O O . TRP A 1 597 ? -11.324 16.607 19.230 1.00 92.94 597 TRP A O 1
ATOM 4591 N N . TRP A 1 598 ? -11.655 14.883 20.622 1.00 95.25 598 TRP A N 1
ATOM 4592 C CA . TRP A 1 598 ? -12.457 14.127 19.652 1.00 95.25 598 TRP A CA 1
ATOM 4593 C C . TRP A 1 598 ? -13.749 14.848 19.269 1.00 95.25 598 TRP A C 1
ATOM 4595 O O . TRP A 1 598 ? -14.108 14.857 18.092 1.00 95.25 598 TRP A O 1
ATOM 4605 N N . LEU A 1 599 ? -14.433 15.453 20.244 1.00 90.19 599 LEU A N 1
ATOM 4606 C CA . LEU A 1 599 ? -15.652 16.222 20.013 1.00 90.19 599 LEU A CA 1
ATOM 4607 C C . LEU A 1 599 ? -15.390 17.427 19.103 1.00 90.19 599 LEU A C 1
ATOM 4609 O O . LEU A 1 599 ? -16.093 17.602 18.110 1.00 90.19 599 LEU A O 1
ATOM 4613 N N . GLU A 1 600 ? -14.359 18.216 19.415 1.00 86.88 600 GLU A N 1
ATOM 4614 C CA . GLU A 1 600 ? -13.903 19.354 18.607 1.00 86.88 600 GLU A CA 1
ATOM 4615 C C . GLU A 1 600 ? -13.540 18.919 17.192 1.00 86.88 600 GLU A C 1
ATOM 4617 O O . GLU A 1 600 ? -14.024 19.490 16.213 1.00 86.88 600 GLU A O 1
ATOM 4622 N N . HIS A 1 601 ? -12.731 17.865 17.086 1.00 90.75 601 HIS A N 1
ATOM 4623 C CA . HIS A 1 601 ? -12.262 17.349 15.812 1.00 90.75 601 HIS A CA 1
ATOM 4624 C C . HIS A 1 601 ? -13.430 16.904 14.933 1.00 90.75 601 HIS A C 1
ATOM 4626 O O . HIS A 1 601 ? -13.596 17.397 13.816 1.00 90.75 601 HIS A O 1
ATOM 4632 N N . ARG A 1 602 ? -14.292 16.017 15.441 1.00 93.19 602 ARG A N 1
ATOM 4633 C CA . ARG A 1 602 ? -15.394 15.443 14.661 1.00 93.19 602 ARG A CA 1
ATOM 4634 C C . ARG A 1 602 ? -16.505 16.437 14.346 1.00 93.19 602 ARG A C 1
ATOM 4636 O O . ARG A 1 602 ? -17.093 16.326 13.270 1.00 93.19 602 ARG A O 1
ATOM 4643 N N . ALA A 1 603 ? -16.742 17.444 15.189 1.00 87.62 603 ALA A N 1
ATOM 4644 C CA . ALA A 1 603 ? -17.697 18.519 14.901 1.00 87.62 603 ALA A CA 1
ATOM 4645 C C . ALA A 1 603 ? -17.334 19.331 13.644 1.00 87.62 603 ALA A C 1
ATOM 4647 O O . ALA A 1 603 ? -18.200 19.957 13.042 1.00 87.62 603 ALA A O 1
ATOM 4648 N N . THR A 1 604 ? -16.072 19.299 13.205 1.00 83.88 604 THR A N 1
ATOM 4649 C CA . THR A 1 604 ? -15.640 19.934 11.946 1.00 83.88 604 THR A CA 1
ATOM 4650 C C . THR A 1 604 ? -15.656 18.990 10.737 1.00 83.88 604 THR A C 1
ATOM 4652 O O . THR A 1 604 ? -15.385 19.428 9.620 1.00 83.88 604 THR A O 1
ATOM 4655 N N . ASN A 1 605 ? -15.968 17.702 10.935 1.00 87.94 605 ASN A N 1
ATOM 4656 C CA . ASN A 1 605 ? -16.022 16.693 9.876 1.00 87.94 605 ASN A CA 1
ATOM 4657 C C . ASN A 1 605 ? -17.251 15.769 9.996 1.00 87.94 605 ASN A C 1
ATOM 4659 O O . ASN A 1 605 ? -18.359 16.206 9.693 1.00 87.94 605 ASN A O 1
ATOM 4663 N N . SER A 1 606 ? -17.088 14.514 10.414 1.00 89.31 606 SER A N 1
ATOM 4664 C CA . SER A 1 606 ? -18.115 13.464 10.434 1.00 89.31 606 SER A CA 1
ATOM 4665 C C . SER A 1 606 ? -19.361 13.816 11.252 1.00 89.31 606 SER A C 1
ATOM 4667 O O . SER A 1 606 ? -20.410 13.216 11.044 1.00 89.31 606 SER A O 1
ATOM 4669 N N . TRP A 1 607 ? -19.259 14.756 12.197 1.00 91.44 607 TRP A N 1
ATOM 4670 C CA . TRP A 1 607 ? -20.364 15.207 13.052 1.00 91.44 607 TRP A CA 1
ATOM 4671 C C . TRP A 1 607 ? -20.807 16.649 12.764 1.00 91.44 607 TRP A C 1
ATOM 4673 O O . TRP A 1 607 ? -21.581 17.220 13.533 1.00 91.44 607 TRP A O 1
ATOM 4683 N N . SER A 1 608 ? -20.327 17.249 11.672 1.00 85.50 608 SER A N 1
ATOM 4684 C CA . SER A 1 608 ? -20.622 18.649 11.324 1.00 85.50 608 SER A CA 1
ATOM 4685 C C . SER A 1 608 ? -22.115 18.940 11.139 1.00 85.50 608 SER A C 1
ATOM 4687 O O . SER A 1 608 ? -22.572 20.028 11.490 1.00 85.50 608 SER A O 1
ATOM 4689 N N . ASP A 1 609 ? -22.894 17.953 10.694 1.00 85.88 609 ASP A N 1
ATOM 4690 C CA . ASP A 1 609 ? -24.339 18.091 10.483 1.00 85.88 609 ASP A CA 1
ATOM 4691 C C . ASP A 1 609 ? -25.180 17.902 11.760 1.00 85.88 609 ASP A C 1
ATOM 4693 O O . ASP A 1 609 ? -26.372 18.210 11.764 1.00 85.88 609 ASP A O 1
ATOM 4697 N N . TYR A 1 610 ? -24.589 17.442 12.869 1.00 82.75 610 TYR A N 1
ATOM 4698 C CA . TYR A 1 610 ? -25.320 17.154 14.114 1.00 82.75 610 TYR A CA 1
ATOM 4699 C C . TYR A 1 610 ? -25.540 18.390 14.992 1.00 82.75 610 TYR A C 1
ATOM 4701 O O . TYR A 1 610 ? -26.038 18.289 16.108 1.00 82.75 610 TYR A O 1
ATOM 4709 N N . GLY A 1 611 ? -25.156 19.579 14.515 1.00 64.38 611 GLY A N 1
ATOM 4710 C CA . GLY A 1 611 ? -25.363 20.828 15.250 1.00 64.38 611 GLY A CA 1
ATOM 4711 C C . GLY A 1 611 ? -24.615 20.881 16.585 1.00 64.38 611 GLY A C 1
ATOM 4712 O O . GLY A 1 611 ? -24.993 21.653 17.468 1.00 64.38 611 GLY A O 1
ATOM 4713 N N . ILE A 1 612 ? -23.559 20.076 16.733 1.00 65.19 612 ILE A N 1
ATOM 4714 C CA . ILE A 1 612 ? -22.737 20.018 17.939 1.00 65.19 612 ILE A CA 1
ATOM 4715 C C . ILE A 1 612 ? -21.979 21.324 18.050 1.00 65.19 612 ILE A C 1
ATOM 4717 O O . ILE A 1 612 ? -21.049 21.610 17.295 1.00 65.19 612 ILE A O 1
ATOM 4721 N N . ARG A 1 613 ? -22.386 22.132 19.018 1.00 54.19 613 ARG A N 1
ATOM 4722 C CA . ARG A 1 613 ? -21.679 23.353 19.362 1.00 54.19 613 ARG A CA 1
ATOM 4723 C C . ARG A 1 613 ? -20.666 23.011 20.430 1.00 54.19 613 ARG A C 1
ATOM 4725 O O . ARG A 1 613 ? -21.024 22.610 21.535 1.00 54.19 613 ARG A O 1
ATOM 4732 N N . VAL A 1 614 ? -19.401 23.113 20.056 1.00 50.47 614 VAL A N 1
ATOM 4733 C CA . VAL A 1 614 ? -18.309 22.679 20.912 1.00 50.47 614 VAL A CA 1
ATOM 4734 C C . VAL A 1 614 ? -17.916 23.785 21.879 1.00 50.47 614 VAL A C 1
ATOM 4736 O O . VAL A 1 614 ? -17.826 24.958 21.514 1.00 50.47 614 VAL A O 1
ATOM 4739 N N . GLY A 1 615 ? -17.654 23.381 23.116 1.00 51.59 615 GLY A N 1
ATOM 4740 C CA . GLY A 1 615 ? -17.093 24.242 24.138 1.00 51.59 615 GLY A CA 1
ATOM 4741 C C . GLY A 1 615 ? -18.113 25.119 24.853 1.00 51.59 615 GLY A C 1
ATOM 4742 O O . GLY A 1 615 ? -19.298 25.199 24.530 1.00 51.59 615 GLY A O 1
ATOM 4743 N N . VAL A 1 616 ? -17.583 25.799 25.863 1.00 48.47 616 VAL A N 1
ATOM 4744 C CA . VAL A 1 616 ? -18.312 26.609 26.832 1.00 48.47 616 VAL A CA 1
ATOM 4745 C C . VAL A 1 616 ? -19.254 27.609 26.118 1.00 48.47 616 VAL A C 1
ATOM 4747 O O . VAL A 1 616 ? -20.375 27.820 26.550 1.00 48.47 616 VAL A O 1
ATOM 4750 N N . LYS A 1 617 ? -18.896 28.160 24.949 1.00 49.88 617 LYS A N 1
ATOM 4751 C CA . LYS A 1 617 ? -19.696 29.169 24.213 1.00 49.88 617 LYS A CA 1
ATOM 4752 C C . LYS A 1 617 ? -21.142 28.755 23.872 1.00 49.88 617 LYS A C 1
ATOM 4754 O O . LYS A 1 617 ? -22.006 29.626 23.824 1.00 49.88 617 LYS A O 1
ATOM 4759 N N . ALA A 1 618 ? -21.439 27.465 23.699 1.00 49.66 618 ALA A N 1
ATOM 4760 C CA . ALA A 1 618 ? -22.812 26.993 23.471 1.00 49.66 618 ALA A CA 1
ATOM 4761 C C . ALA A 1 618 ? -23.721 27.145 24.710 1.00 49.66 618 ALA A C 1
ATOM 4763 O O . ALA A 1 618 ? -24.915 27.428 24.582 1.00 49.66 618 ALA A O 1
ATOM 4764 N N . ASP A 1 619 ? -23.148 26.994 25.909 1.00 60.53 619 ASP A N 1
ATOM 4765 C CA . ASP A 1 619 ? -23.847 27.200 27.182 1.00 60.53 619 ASP A CA 1
ATOM 4766 C C . ASP A 1 619 ? -24.099 28.691 27.454 1.00 60.53 619 ASP A C 1
ATOM 4768 O O . ASP A 1 619 ? -25.083 29.026 28.114 1.00 60.53 619 ASP A O 1
ATOM 4772 N N . LEU A 1 620 ? -23.247 29.593 26.942 1.00 69.56 620 LEU A N 1
ATOM 4773 C CA . LEU A 1 620 ? -23.416 31.042 27.110 1.00 69.56 620 LEU A CA 1
ATOM 4774 C C . LEU A 1 620 ? -24.676 31.560 26.408 1.00 69.56 620 LEU A C 1
ATOM 4776 O O . LEU A 1 620 ? -25.415 32.346 26.991 1.00 69.56 620 LEU A O 1
ATOM 4780 N N . GLU A 1 621 ? -24.961 31.110 25.184 1.00 66.25 621 GLU A N 1
ATOM 4781 C CA . GLU A 1 621 ? -26.156 31.554 24.444 1.00 66.25 621 GLU A CA 1
ATOM 4782 C C . GLU A 1 621 ? -27.469 31.197 25.159 1.00 66.25 621 GLU A C 1
ATOM 4784 O O . GLU A 1 621 ? -28.478 31.885 25.006 1.00 66.25 621 GLU A O 1
ATOM 4789 N N . ASN A 1 622 ? -27.445 30.134 25.965 1.00 66.75 622 ASN A N 1
ATOM 4790 C CA . ASN A 1 622 ? -28.570 29.685 26.780 1.00 66.75 622 ASN A CA 1
ATOM 4791 C C . ASN A 1 622 ? -28.486 30.185 28.233 1.00 66.75 622 ASN A C 1
ATOM 4793 O O . ASN A 1 622 ? -29.338 29.837 29.059 1.00 66.75 622 ASN A O 1
ATOM 4797 N N . ALA A 1 623 ? -27.464 30.976 28.574 1.00 73.56 623 ALA A N 1
ATOM 4798 C CA . ALA A 1 623 ? -27.255 31.457 29.925 1.00 73.56 623 ALA A CA 1
ATOM 4799 C C . ALA A 1 623 ? -28.308 32.503 30.300 1.00 73.56 623 ALA A C 1
ATOM 4801 O O . ALA A 1 623 ? -28.668 33.402 29.539 1.00 73.56 623 ALA A O 1
ATOM 4802 N N . LYS A 1 624 ? -28.790 32.410 31.539 1.00 80.00 624 LYS A N 1
ATOM 4803 C CA . LYS A 1 624 ? -29.630 33.450 32.124 1.00 80.00 624 LYS A CA 1
ATOM 4804 C C . LYS A 1 624 ? -28.734 34.595 32.590 1.00 80.00 624 LYS A C 1
ATOM 4806 O O . LYS A 1 624 ? -27.928 34.401 33.497 1.00 80.00 624 LYS A O 1
ATOM 4811 N N . LEU A 1 625 ? -28.937 35.788 32.035 1.00 77.00 625 LEU A N 1
ATOM 4812 C CA . LEU A 1 625 ? -28.300 37.009 32.525 1.00 77.00 625 LEU A CA 1
ATOM 4813 C C . LEU A 1 625 ? -28.654 37.224 34.006 1.00 77.00 625 LEU A C 1
ATOM 4815 O O . LEU A 1 625 ? -29.831 37.337 34.363 1.00 77.00 625 LEU A O 1
ATOM 4819 N N . LEU A 1 626 ? -27.636 37.244 34.868 1.00 74.06 626 LEU A N 1
ATOM 4820 C CA . LEU A 1 626 ? -27.802 37.493 36.303 1.00 74.06 626 LEU A CA 1
ATOM 4821 C C . LEU A 1 626 ? -27.718 38.990 36.605 1.00 74.06 626 LEU A C 1
ATOM 4823 O O . LEU A 1 626 ? -28.590 39.537 37.280 1.00 74.06 626 LEU A O 1
ATOM 4827 N N . VAL A 1 627 ? -26.694 39.654 36.068 1.00 72.38 627 VAL A N 1
ATOM 4828 C CA . VAL A 1 627 ? -26.444 41.084 36.244 1.00 72.38 627 VAL A CA 1
ATOM 4829 C C . VAL A 1 627 ? -25.854 41.672 34.969 1.00 72.38 627 VAL A C 1
ATOM 4831 O O . VAL A 1 627 ? -25.044 41.031 34.308 1.00 72.38 627 VAL A O 1
ATOM 4834 N N . GLU A 1 628 ? -26.253 42.898 34.653 1.00 75.25 628 GLU A N 1
ATOM 4835 C CA . GLU A 1 628 ? -25.657 43.732 33.613 1.00 75.25 628 GLU A CA 1
ATOM 4836 C C . GLU A 1 628 ? -25.417 45.120 34.208 1.00 75.25 628 GLU A C 1
ATOM 4838 O O . GLU A 1 628 ? -26.235 45.633 34.979 1.00 75.25 628 GLU A O 1
ATOM 4843 N N . THR A 1 629 ? -24.279 45.717 33.877 1.00 68.50 629 THR A N 1
ATOM 4844 C CA . THR A 1 629 ? -23.913 47.076 34.276 1.00 68.50 629 THR A CA 1
ATOM 4845 C C . THR A 1 629 ? -23.927 47.989 33.051 1.00 68.50 629 THR A C 1
ATOM 4847 O O . THR A 1 629 ? -23.780 47.544 31.915 1.00 68.50 629 THR A O 1
ATOM 4850 N N . HIS A 1 630 ? -24.138 49.290 33.257 1.00 65.75 630 HIS A N 1
ATOM 4851 C CA . HIS A 1 630 ? -24.023 50.266 32.172 1.00 65.75 630 HIS A CA 1
ATOM 4852 C C . HIS A 1 630 ? -22.551 50.555 31.843 1.00 65.75 630 HIS A C 1
ATOM 4854 O O . HIS A 1 630 ? -21.667 50.314 32.660 1.00 65.75 630 HIS A O 1
ATOM 4860 N N . LEU A 1 631 ? -22.291 51.116 30.657 1.00 61.47 631 LEU A N 1
ATOM 4861 C CA . LEU A 1 631 ? -20.947 51.516 30.237 1.00 61.47 631 LEU A CA 1
ATOM 4862 C C . LEU A 1 631 ? -20.332 52.526 31.223 1.00 61.47 631 LEU A C 1
ATOM 4864 O O . LEU A 1 631 ? -20.910 53.585 31.471 1.00 61.47 631 LEU A O 1
ATOM 4868 N N . PHE A 1 632 ? -19.135 52.223 31.723 1.00 63.78 632 PHE A N 1
ATOM 4869 C CA . PHE A 1 632 ? -18.397 53.079 32.650 1.00 63.78 632 PHE A CA 1
ATOM 4870 C C . PHE A 1 632 ? -17.591 54.128 31.885 1.00 63.78 632 PHE A C 1
ATOM 4872 O O . PHE A 1 632 ? -16.930 53.814 30.893 1.00 63.78 632 PHE A O 1
ATOM 4879 N N . THR A 1 633 ? -17.616 55.382 32.344 1.00 57.81 633 THR A N 1
ATOM 4880 C CA . THR A 1 633 ? -16.728 56.428 31.820 1.00 57.81 633 THR A CA 1
ATOM 4881 C C . THR A 1 633 ? -15.600 56.733 32.807 1.00 57.81 633 THR A C 1
ATOM 4883 O O . THR A 1 633 ? -15.781 56.571 34.015 1.00 57.81 633 THR A O 1
ATOM 4886 N N . PRO A 1 634 ? -14.449 57.264 32.345 1.00 54.28 634 PRO A N 1
ATOM 4887 C CA . PRO A 1 634 ? -13.314 57.600 33.215 1.00 54.28 634 PRO A CA 1
ATOM 4888 C C . PRO A 1 634 ? -13.613 58.614 34.335 1.00 54.28 634 PRO A C 1
ATOM 4890 O O . PRO A 1 634 ? -12.734 58.901 35.142 1.00 54.28 634 PRO A O 1
ATOM 4893 N N . GLN A 1 635 ? -14.809 59.215 34.358 1.00 55.59 635 GLN A N 1
ATOM 4894 C CA . GLN A 1 635 ? -15.229 60.196 35.361 1.00 55.59 635 GLN A CA 1
ATOM 4895 C C . GLN A 1 635 ? -16.028 59.588 36.529 1.00 55.59 635 GLN A C 1
ATOM 4897 O O . GLN A 1 635 ? -16.375 60.325 37.452 1.00 55.59 635 GLN A O 1
ATOM 4902 N N . GLN A 1 636 ? -16.325 58.283 36.507 1.00 57.38 636 GLN A N 1
ATOM 4903 C CA . GLN A 1 636 ? -17.115 57.591 37.530 1.00 57.38 636 GLN A CA 1
ATOM 4904 C C . GLN A 1 636 ? -16.255 56.535 38.248 1.00 57.38 636 GLN A C 1
ATOM 4906 O O . GLN A 1 636 ? -15.891 55.527 37.655 1.00 57.38 636 GLN A O 1
ATOM 4911 N N . ASN A 1 637 ? -15.948 56.753 39.534 1.00 53.09 637 ASN A N 1
ATOM 4912 C CA . ASN A 1 637 ? -15.323 55.752 40.416 1.00 53.09 637 ASN A CA 1
ATOM 4913 C C . ASN A 1 637 ? -16.410 54.954 41.154 1.00 53.09 637 ASN A C 1
ATOM 4915 O O . ASN A 1 637 ? -16.470 54.955 42.387 1.00 53.09 637 ASN A O 1
ATOM 4919 N N . ASP A 1 638 ? -17.303 54.316 40.404 1.00 55.34 638 ASP A N 1
ATOM 4920 C CA . ASP A 1 638 ? -18.431 53.594 40.986 1.00 55.34 638 ASP A CA 1
ATOM 4921 C C . ASP A 1 638 ? -18.068 52.113 41.198 1.00 55.34 638 ASP A C 1
ATOM 4923 O O . ASP A 1 638 ? -17.747 51.388 40.258 1.00 55.34 638 ASP A O 1
ATOM 4927 N N . LEU A 1 639 ? -18.132 51.656 42.452 1.00 59.91 639 LEU A N 1
ATOM 4928 C CA . LEU A 1 639 ? -18.093 50.239 42.821 1.00 59.91 639 LEU A CA 1
ATOM 4929 C C . LEU A 1 639 ? -19.517 49.688 42.785 1.00 59.91 639 LEU A C 1
ATOM 4931 O O . LEU A 1 639 ? -20.354 50.101 43.590 1.00 59.91 639 LEU A O 1
ATOM 4935 N N . TYR A 1 640 ? -19.792 48.732 41.899 1.00 57.59 640 TYR A N 1
ATOM 4936 C CA . TYR A 1 640 ? -21.083 48.046 41.877 1.00 57.59 640 TYR A CA 1
ATOM 4937 C C . TYR A 1 640 ? -20.983 46.717 42.620 1.00 57.59 640 TYR A C 1
ATOM 4939 O O . TYR A 1 640 ? -20.286 45.798 42.192 1.00 57.59 640 TYR A O 1
ATOM 4947 N N . HIS A 1 641 ? -21.693 46.625 43.745 1.00 60.25 641 HIS A N 1
ATOM 4948 C CA . HIS A 1 641 ? -21.878 45.384 44.488 1.00 60.25 641 HIS A CA 1
ATOM 4949 C C . HIS A 1 641 ? -23.141 44.675 44.008 1.00 60.25 641 HIS A C 1
ATOM 4951 O O . HIS A 1 641 ? -24.221 45.270 44.007 1.00 60.25 641 HIS A O 1
ATOM 4957 N N . TYR A 1 642 ? -23.002 43.408 43.628 1.00 60.19 642 TYR A N 1
ATOM 4958 C CA . TYR A 1 642 ? -24.126 42.567 43.260 1.00 60.19 642 TYR A CA 1
ATOM 4959 C C . TYR A 1 642 ? -24.085 41.245 44.033 1.00 60.19 642 TYR A C 1
ATOM 4961 O O . TYR A 1 642 ? -23.089 40.520 44.035 1.00 60.19 642 TYR A O 1
ATOM 4969 N N . GLU A 1 643 ? -25.204 40.936 44.677 1.00 61.69 643 GLU A N 1
ATOM 4970 C CA . GLU A 1 643 ? -25.462 39.678 45.368 1.00 61.69 643 GLU A CA 1
ATOM 4971 C C . GLU A 1 643 ? -26.742 39.086 44.774 1.00 61.69 643 GLU A C 1
ATOM 4973 O O . GLU A 1 643 ? -27.800 39.722 44.797 1.00 61.69 643 GLU A O 1
ATOM 4978 N N . THR A 1 644 ? -26.654 37.879 44.210 1.00 59.47 644 THR A N 1
ATOM 4979 C CA . THR A 1 644 ? -27.836 37.152 43.731 1.00 59.47 644 THR A CA 1
ATOM 4980 C C . THR A 1 644 ? -28.151 35.990 44.651 1.00 59.47 644 THR A C 1
ATOM 4982 O O . THR A 1 644 ? -27.470 34.966 44.654 1.00 59.47 644 THR A O 1
ATOM 4985 N N . ALA A 1 645 ? -29.204 36.158 45.449 1.00 51.38 645 ALA A N 1
ATOM 4986 C CA . ALA A 1 645 ? -29.754 35.099 46.275 1.00 51.38 645 ALA A CA 1
ATOM 4987 C C . ALA A 1 645 ? -30.735 34.260 45.445 1.00 51.38 645 ALA A C 1
ATOM 4989 O O . ALA A 1 645 ? -31.835 34.718 45.127 1.00 51.38 645 ALA A O 1
ATOM 4990 N N . SER A 1 646 ? -30.367 33.020 45.116 1.00 52.09 646 SER A N 1
ATOM 4991 C CA . SER A 1 646 ? -31.328 32.035 44.617 1.00 52.09 646 SER A CA 1
ATOM 4992 C C . SER A 1 646 ? -31.189 30.734 45.394 1.00 52.09 646 SER A C 1
ATOM 4994 O O . SER A 1 646 ? -30.329 29.910 45.112 1.00 52.09 646 SER A O 1
ATOM 4996 N N . THR A 1 647 ? -32.098 30.502 46.339 1.00 50.88 647 THR A N 1
ATOM 4997 C CA . THR A 1 647 ? -32.169 29.254 47.116 1.00 50.88 647 THR A CA 1
ATOM 4998 C C . THR A 1 647 ? -32.685 28.053 46.311 1.00 50.88 647 THR A C 1
ATOM 5000 O O . THR A 1 647 ? -32.872 26.974 46.868 1.00 50.88 647 THR A O 1
ATOM 5003 N N . SER A 1 648 ? -32.903 28.195 44.998 1.00 51.97 648 SER A N 1
ATOM 5004 C CA . SER A 1 648 ? -33.217 27.067 44.119 1.00 51.97 648 SER A CA 1
ATOM 5005 C C . SER A 1 648 ? -32.844 27.380 42.666 1.00 51.97 648 SER A C 1
ATOM 5007 O O . SER A 1 648 ? -33.414 28.285 42.064 1.00 51.97 648 SER A O 1
ATOM 5009 N N . SER A 1 649 ? -31.892 26.601 42.138 1.00 57.56 649 SER A N 1
ATOM 5010 C CA . SER A 1 649 ? -31.362 26.547 40.763 1.00 57.56 649 SER A CA 1
ATOM 5011 C C . SER A 1 649 ? -30.459 27.701 40.298 1.00 57.56 649 SER A C 1
ATOM 5013 O O . SER A 1 649 ? -30.860 28.524 39.471 1.00 57.56 649 SER A O 1
ATOM 5015 N N . LEU A 1 650 ? -29.203 27.709 40.756 1.00 63.97 650 LEU A N 1
ATOM 5016 C CA . LEU A 1 650 ? -28.105 28.165 39.898 1.00 63.97 650 LEU A CA 1
ATOM 5017 C C . LEU A 1 650 ? -27.922 27.147 38.750 1.00 63.97 650 LEU A C 1
ATOM 5019 O O . LEU A 1 650 ? -28.259 25.971 38.902 1.00 63.97 650 LEU A O 1
ATOM 5023 N N . GLY A 1 651 ? -27.482 27.607 37.576 1.00 68.12 651 GLY A N 1
ATOM 5024 C CA . GLY A 1 651 ? -27.183 26.730 36.435 1.00 68.12 651 GLY A CA 1
ATOM 5025 C C . GLY A 1 651 ? -25.947 25.853 36.684 1.00 68.12 651 GLY A C 1
ATOM 5026 O O . GLY A 1 651 ? -25.456 25.765 37.803 1.00 68.12 651 GLY A O 1
ATOM 5027 N N . LYS A 1 652 ? -25.409 25.223 35.633 1.00 74.25 652 LYS A N 1
ATOM 5028 C CA . LYS A 1 652 ? -24.157 24.443 35.733 1.00 74.25 652 LYS A CA 1
ATOM 5029 C C . LYS A 1 652 ? -22.891 25.293 35.584 1.00 74.25 652 LYS A C 1
ATOM 5031 O O . LYS A 1 652 ? -21.847 24.924 36.112 1.00 74.25 652 LYS A O 1
ATOM 5036 N N . THR A 1 653 ? -23.002 26.433 34.905 1.00 77.31 653 THR A N 1
ATOM 5037 C CA . THR A 1 653 ? -21.865 27.274 34.513 1.00 77.31 653 THR A CA 1
ATOM 5038 C C . THR A 1 653 ? -22.136 28.728 34.885 1.00 77.31 653 THR A C 1
ATOM 5040 O O . THR A 1 653 ? -23.218 29.251 34.607 1.00 77.31 653 THR A O 1
ATOM 5043 N N . LEU A 1 654 ? -21.158 29.376 35.516 1.00 83.50 654 LEU A N 1
ATOM 5044 C CA . LEU A 1 654 ? -21.145 30.811 35.778 1.00 83.50 654 LEU A CA 1
ATOM 5045 C C . LEU A 1 654 ? -20.286 31.502 34.725 1.00 83.50 654 LEU A C 1
ATOM 5047 O O . LEU A 1 654 ? -19.143 31.104 34.507 1.00 83.50 654 LEU A O 1
ATOM 5051 N N . TRP A 1 655 ? -20.830 32.563 34.138 1.00 84.19 655 TRP A N 1
ATOM 5052 C CA . TRP A 1 655 ? -20.182 33.368 33.111 1.00 84.19 655 TRP A CA 1
ATOM 5053 C C . TRP A 1 655 ? -19.863 34.762 33.617 1.00 84.19 655 TRP A C 1
ATOM 5055 O O . TRP A 1 655 ? -20.733 35.436 34.170 1.00 84.19 655 TRP A O 1
ATOM 5065 N N . LEU A 1 656 ? -18.624 35.185 33.387 1.00 86.31 656 LEU A N 1
ATOM 5066 C CA . LEU A 1 656 ? -18.140 36.535 33.627 1.00 86.31 656 LEU A CA 1
ATOM 5067 C C . LEU A 1 656 ? -17.764 37.141 32.272 1.00 86.31 656 LEU A C 1
ATOM 5069 O O . LEU A 1 656 ? -16.767 36.743 31.668 1.00 86.31 656 LEU A O 1
ATOM 5073 N N . GLU A 1 657 ? -18.577 38.073 31.783 1.00 85.00 657 GLU A N 1
ATOM 5074 C CA . GLU A 1 657 ? -18.366 38.743 30.498 1.00 85.00 657 GLU A CA 1
ATOM 5075 C C . GLU A 1 657 ? -18.045 40.223 30.715 1.00 85.00 657 GLU A C 1
ATOM 5077 O O . GLU A 1 657 ? -18.691 40.906 31.513 1.00 85.00 657 GLU A O 1
ATOM 5082 N N . VAL A 1 658 ? -17.048 40.722 29.986 1.00 82.94 658 VAL A N 1
ATOM 5083 C CA . VAL A 1 658 ? -16.758 42.153 29.875 1.00 82.94 658 VAL A CA 1
ATOM 5084 C C . VAL A 1 658 ? -16.753 42.523 28.399 1.00 82.94 658 VAL A C 1
ATOM 5086 O O . VAL A 1 658 ? -15.968 41.961 27.638 1.00 82.94 658 VAL A O 1
ATOM 5089 N N . ASN A 1 659 ? -17.589 43.484 28.010 1.00 77.69 659 ASN A N 1
ATOM 5090 C CA . ASN A 1 659 ? -17.752 43.930 26.628 1.00 77.69 659 ASN A CA 1
ATOM 5091 C C . ASN A 1 659 ? -17.370 45.420 26.481 1.00 77.69 659 ASN A C 1
ATOM 5093 O O . ASN A 1 659 ? -17.647 46.219 27.375 1.00 77.69 659 ASN A O 1
ATOM 5097 N N . ASP A 1 660 ? -16.746 45.795 25.364 1.00 73.19 660 ASP A N 1
ATOM 5098 C CA . ASP A 1 660 ? -16.348 47.172 25.019 1.00 73.19 660 ASP A CA 1
ATOM 5099 C C . ASP A 1 660 ? -17.510 48.033 24.469 1.00 73.19 660 ASP A C 1
ATOM 5101 O O . ASP A 1 660 ? -17.387 49.247 24.266 1.00 73.19 660 ASP A O 1
ATOM 5105 N N . ASN A 1 661 ? -18.663 47.405 24.220 1.00 67.62 661 ASN A N 1
ATOM 5106 C CA . ASN A 1 661 ? -19.865 47.969 23.610 1.00 67.62 661 ASN A CA 1
ATOM 5107 C C . ASN A 1 661 ? -19.589 48.735 22.299 1.00 67.62 661 ASN A C 1
ATOM 5109 O O . ASN A 1 661 ? -20.290 49.693 21.963 1.00 67.62 661 ASN A O 1
ATOM 5113 N N . SER A 1 662 ? -18.537 48.346 21.568 1.00 61.41 662 SER A N 1
ATOM 5114 C CA . SER A 1 662 ? -18.132 48.907 20.272 1.00 61.41 662 SER A CA 1
ATOM 5115 C C . SER A 1 662 ? -17.937 50.435 20.253 1.00 61.41 662 SER A C 1
ATOM 5117 O O . SER A 1 662 ? -18.122 51.077 19.216 1.00 61.41 662 SER A O 1
ATOM 5119 N N . ASN A 1 663 ? -17.581 51.051 21.386 1.00 60.22 663 ASN A N 1
ATOM 5120 C CA . ASN A 1 663 ? -17.524 52.514 21.523 1.00 60.22 663 ASN A CA 1
ATOM 5121 C C . ASN A 1 663 ? -16.179 53.151 21.092 1.00 60.22 663 ASN A C 1
ATOM 5123 O O . ASN A 1 663 ? -16.098 54.375 20.977 1.00 60.22 663 ASN A O 1
ATOM 5127 N N . GLY A 1 664 ? -15.136 52.344 20.854 1.00 55.97 664 GLY A N 1
ATOM 5128 C CA . GLY A 1 664 ? -13.810 52.798 20.417 1.00 55.97 664 GLY A CA 1
ATOM 5129 C C . GLY A 1 664 ? -12.989 53.578 21.457 1.00 55.97 664 GLY A C 1
ATOM 5130 O O . GLY A 1 664 ? -12.031 54.253 21.075 1.00 55.97 664 GLY A O 1
ATOM 5131 N N . ASN A 1 665 ? -13.341 53.529 22.747 1.00 58.34 665 ASN A N 1
ATOM 5132 C CA . ASN A 1 665 ? -12.528 54.104 23.822 1.00 58.34 665 ASN A CA 1
ATOM 5133 C C . ASN A 1 665 ? -11.368 53.171 24.188 1.00 58.34 665 ASN A C 1
ATOM 5135 O O . ASN A 1 665 ? -11.532 51.971 24.264 1.00 58.34 665 ASN A O 1
ATOM 5139 N N . SER A 1 666 ? -10.193 53.727 24.487 1.00 55.03 666 SER A N 1
ATOM 5140 C CA . SER A 1 666 ? -8.995 52.956 24.859 1.00 55.03 666 SER A CA 1
ATOM 5141 C C . SER A 1 666 ? -8.923 52.583 26.353 1.00 55.03 666 SER A C 1
ATOM 5143 O O . SER A 1 666 ? -7.820 52.485 26.891 1.00 55.03 666 SER A O 1
ATOM 5145 N N . ASN A 1 667 ? -10.051 52.526 27.070 1.00 63.50 667 ASN A N 1
ATOM 5146 C CA . ASN A 1 667 ? -10.086 52.387 28.535 1.00 63.50 667 ASN A CA 1
ATOM 5147 C C . ASN A 1 667 ? -10.936 51.170 28.938 1.00 63.50 667 ASN A C 1
ATOM 5149 O O . ASN A 1 667 ? -11.973 51.321 29.576 1.00 63.50 667 ASN A O 1
ATOM 5153 N N . ASP A 1 668 ? -10.466 49.981 28.565 1.00 74.25 668 ASP A N 1
ATOM 5154 C CA . ASP A 1 668 ? -11.237 48.728 28.606 1.00 74.25 668 ASP A CA 1
ATOM 5155 C C . ASP A 1 668 ? -10.763 47.757 29.702 1.00 74.25 668 ASP A C 1
ATOM 5157 O O . ASP A 1 668 ? -10.920 46.540 29.602 1.00 74.25 668 ASP A O 1
ATOM 5161 N N . TRP A 1 669 ? -10.129 48.279 30.752 1.00 81.12 669 TRP A N 1
ATOM 5162 C CA . TRP A 1 669 ? -9.629 47.469 31.860 1.00 81.12 669 TRP A CA 1
ATOM 5163 C C . TRP A 1 669 ? -10.752 47.147 32.837 1.00 81.12 669 TRP A C 1
ATOM 5165 O O . TRP A 1 669 ? -11.497 48.028 33.273 1.00 81.12 669 TRP A O 1
ATOM 5175 N N . ALA A 1 670 ? -10.840 45.877 33.214 1.00 82.25 670 ALA A N 1
ATOM 5176 C CA . ALA A 1 670 ? -11.855 45.387 34.124 1.00 82.25 670 ALA A CA 1
ATOM 5177 C C . ALA A 1 670 ? -11.244 44.488 35.190 1.00 82.25 670 ALA A C 1
ATOM 5179 O O . ALA A 1 670 ? -10.267 43.772 34.965 1.00 82.25 670 ALA A O 1
ATOM 5180 N N . THR A 1 671 ? -11.831 44.518 36.378 1.00 85.38 671 THR A N 1
ATOM 5181 C CA . THR A 1 671 ? -11.476 43.610 37.459 1.00 85.38 671 THR A CA 1
ATOM 5182 C C . THR A 1 671 ? -12.724 43.124 38.177 1.00 85.38 671 THR A C 1
ATOM 5184 O O . THR A 1 671 ? -13.529 43.918 38.663 1.00 85.38 671 THR A O 1
ATOM 5187 N N . TRP A 1 672 ? -12.844 41.805 38.298 1.00 87.25 672 TRP A N 1
ATOM 5188 C CA . TRP A 1 672 ? -13.787 41.166 39.210 1.00 87.25 672 TRP A CA 1
ATOM 5189 C C . TRP A 1 672 ? -13.159 41.153 40.606 1.00 87.25 672 TRP A C 1
ATOM 5191 O O . TRP A 1 672 ? -12.071 40.616 40.787 1.00 87.25 672 TRP A O 1
ATOM 5201 N N . ILE A 1 673 ? -13.808 41.771 41.585 1.00 84.56 673 ILE A N 1
ATOM 5202 C CA . ILE A 1 673 ? -13.336 41.963 42.958 1.00 84.56 673 ILE A CA 1
ATOM 5203 C C . ILE A 1 673 ? -14.075 40.997 43.880 1.00 84.56 673 ILE A C 1
ATOM 5205 O O . ILE A 1 673 ? -15.306 40.982 43.923 1.00 84.56 673 ILE A O 1
ATOM 5209 N N . ASN A 1 674 ? -13.305 40.212 44.634 1.00 85.62 674 ASN A N 1
ATOM 5210 C CA . ASN A 1 674 ? -13.774 39.175 45.550 1.00 85.62 674 ASN A CA 1
ATOM 5211 C C . ASN A 1 674 ? -14.907 38.296 44.972 1.00 85.62 674 ASN A C 1
ATOM 5213 O O . ASN A 1 674 ? -15.918 38.110 45.657 1.00 85.62 674 ASN A O 1
ATOM 5217 N N . PRO A 1 675 ? -14.804 37.785 43.727 1.00 88.38 675 PRO A N 1
ATOM 5218 C CA . PRO A 1 675 ? -15.838 36.915 43.182 1.00 88.38 675 PRO A CA 1
ATOM 5219 C C . PRO A 1 675 ? -15.857 35.585 43.951 1.00 88.38 675 PRO A C 1
ATOM 5221 O O . PRO A 1 675 ? -14.828 34.915 44.049 1.00 88.38 675 PRO A O 1
ATOM 5224 N N . HIS A 1 676 ? -17.009 35.199 44.503 1.00 88.81 676 HIS A N 1
ATOM 5225 C CA . HIS A 1 676 ? -17.148 33.964 45.279 1.00 88.81 676 HIS A CA 1
ATOM 5226 C C . HIS A 1 676 ? -18.553 33.355 45.209 1.00 88.81 676 HIS A C 1
ATOM 5228 O O . HIS A 1 676 ? -19.551 34.030 44.938 1.00 88.81 676 HIS A O 1
ATOM 5234 N N . PHE A 1 677 ? -18.621 32.060 45.508 1.00 87.00 677 PHE A N 1
ATOM 5235 C CA . PHE A 1 677 ? -19.857 31.366 45.846 1.00 87.00 677 PHE A CA 1
ATOM 5236 C C . PHE A 1 677 ? -20.058 31.356 47.362 1.00 87.00 677 PHE A C 1
ATOM 5238 O O . PHE A 1 677 ? -19.094 31.190 48.110 1.00 87.00 677 PHE A O 1
ATOM 5245 N N . ILE A 1 678 ? -21.308 31.469 47.810 1.00 86.38 678 ILE A N 1
ATOM 5246 C CA . ILE A 1 678 ? -21.715 31.042 49.154 1.00 86.38 678 ILE A CA 1
ATOM 5247 C C . ILE A 1 678 ? -22.327 29.651 49.015 1.00 86.38 678 ILE A C 1
ATOM 5249 O O . ILE A 1 678 ? -23.214 29.441 48.180 1.00 86.38 678 ILE A O 1
ATOM 5253 N N . LEU A 1 679 ? -21.832 28.713 49.814 1.00 85.56 679 LEU A N 1
ATOM 5254 C CA . LEU A 1 679 ? -22.279 27.326 49.842 1.00 85.56 679 LEU A CA 1
ATOM 5255 C C . LEU A 1 679 ? -23.448 27.148 50.825 1.00 85.56 679 LEU A C 1
ATOM 5257 O O . LEU A 1 679 ? -23.712 28.006 51.669 1.00 85.56 679 LEU A O 1
ATOM 5261 N N . ASP A 1 680 ? -24.181 26.045 50.705 1.00 84.81 680 ASP A N 1
ATOM 5262 C CA . ASP A 1 680 ? -25.352 25.722 51.531 1.00 84.81 680 ASP A CA 1
ATOM 5263 C C . ASP A 1 680 ? -25.052 25.610 53.040 1.00 84.81 680 ASP A C 1
ATOM 5265 O O . ASP A 1 680 ? -25.935 25.850 53.867 1.00 84.81 680 ASP A O 1
ATOM 5269 N N . ASP A 1 681 ? -23.803 25.316 53.403 1.00 85.31 681 ASP A N 1
ATOM 5270 C CA . ASP A 1 681 ? -23.285 25.311 54.775 1.00 85.31 681 ASP A CA 1
ATOM 5271 C C . ASP A 1 681 ? -22.868 26.704 55.297 1.00 85.31 681 ASP A C 1
ATOM 5273 O O . ASP A 1 681 ? -22.485 26.848 56.462 1.00 85.31 681 ASP A O 1
ATOM 5277 N N . GLY A 1 682 ? -22.975 27.737 54.455 1.00 83.88 682 GLY A N 1
ATOM 5278 C CA . GLY A 1 682 ? -22.627 29.123 54.759 1.00 83.88 682 GLY A CA 1
ATOM 5279 C C . GLY A 1 682 ? -21.149 29.475 54.570 1.00 83.88 682 GLY A C 1
ATOM 5280 O O . GLY A 1 682 ? -20.766 30.610 54.863 1.00 83.88 682 GLY A O 1
ATOM 5281 N N . THR A 1 683 ? -20.310 28.548 54.099 1.00 90.19 683 THR A N 1
ATOM 5282 C CA . THR A 1 683 ? -18.911 28.836 53.753 1.00 90.19 683 THR A CA 1
ATOM 5283 C C . THR A 1 683 ? -18.790 29.523 52.390 1.00 90.19 683 THR A C 1
ATOM 5285 O O . THR A 1 683 ? -19.704 29.488 51.565 1.00 90.19 683 THR A O 1
ATOM 5288 N N . THR A 1 684 ? -17.657 30.190 52.158 1.00 89.62 684 THR A N 1
ATOM 5289 C CA . THR A 1 684 ? -17.365 30.894 50.903 1.00 89.62 684 THR A CA 1
ATOM 5290 C C . THR A 1 684 ? -16.303 30.157 50.101 1.00 89.62 684 THR A C 1
ATOM 5292 O O . THR A 1 684 ? -15.255 29.820 50.651 1.00 89.62 684 THR A O 1
ATOM 5295 N N . LEU A 1 685 ? -16.535 29.987 48.800 1.00 89.19 685 LEU A N 1
ATOM 5296 C CA . LEU A 1 685 ? -15.549 29.478 47.849 1.00 89.19 685 LEU A CA 1
ATOM 5297 C C . LEU A 1 685 ? -15.167 30.594 46.873 1.00 89.19 685 LEU A C 1
ATOM 5299 O O . LEU A 1 685 ? -15.991 31.016 46.058 1.00 89.19 685 LEU A O 1
ATOM 5303 N N . ASN A 1 686 ? -13.931 31.083 46.966 1.00 90.88 686 ASN A N 1
ATOM 5304 C CA . ASN A 1 686 ? -13.437 32.151 46.100 1.00 90.88 686 ASN A CA 1
ATOM 5305 C C . ASN A 1 686 ? -13.176 31.615 44.692 1.00 90.88 686 ASN A C 1
ATOM 5307 O O . ASN A 1 686 ? -12.501 30.602 44.527 1.00 90.88 686 ASN A O 1
ATOM 5311 N N . LEU A 1 687 ? -13.623 32.336 43.663 1.00 91.00 687 LEU A N 1
ATOM 5312 C CA . LEU A 1 687 ? -13.344 31.954 42.274 1.00 91.00 687 LEU A CA 1
ATOM 5313 C C . LEU A 1 687 ? -11.840 31.986 41.962 1.00 91.00 687 LEU A C 1
ATOM 5315 O O . LEU A 1 687 ? -11.378 31.239 41.113 1.00 91.00 687 LEU A O 1
ATOM 5319 N N . THR A 1 688 ? -11.061 32.805 42.673 1.00 91.50 688 THR A N 1
ATOM 5320 C CA . THR A 1 688 ? -9.594 32.865 42.548 1.00 91.50 688 THR A CA 1
ATOM 5321 C C . THR A 1 688 ? -8.873 31.632 43.102 1.00 91.50 688 THR A C 1
ATOM 5323 O O . THR A 1 688 ? -7.670 31.490 42.892 1.00 91.50 688 THR A O 1
ATOM 5326 N N . GLU A 1 689 ? -9.588 30.750 43.802 1.00 89.19 689 GLU A N 1
ATOM 5327 C CA . GLU A 1 689 ? -9.097 29.465 44.314 1.00 89.19 689 GLU A CA 1
ATOM 5328 C C . GLU A 1 689 ? -9.591 28.279 43.464 1.00 89.19 689 GLU A C 1
ATOM 5330 O O . GLU A 1 689 ? -9.283 27.128 43.770 1.00 89.19 689 GLU A O 1
ATOM 5335 N N . MET A 1 690 ? -10.363 28.549 42.405 1.00 84.94 690 MET A N 1
ATOM 5336 C CA . MET A 1 690 ? -10.938 27.550 41.507 1.00 84.94 690 MET A CA 1
ATOM 5337 C C . MET A 1 690 ? -10.230 27.556 40.150 1.00 84.94 690 MET A C 1
ATOM 5339 O O . MET A 1 690 ? -9.823 28.606 39.654 1.00 84.94 690 MET A O 1
ATOM 5343 N N . ASP A 1 691 ? -10.180 26.393 39.502 1.00 80.06 691 ASP A N 1
ATOM 5344 C CA . ASP A 1 691 ? -9.850 26.314 38.081 1.00 80.06 691 ASP A CA 1
ATOM 5345 C C . ASP A 1 691 ? -11.061 26.766 37.247 1.00 80.06 691 ASP A C 1
ATOM 5347 O O . ASP A 1 691 ? -12.189 26.296 37.442 1.00 80.06 691 ASP A O 1
ATOM 5351 N N . TRP A 1 692 ? -10.844 27.687 36.308 1.00 79.62 692 TRP A N 1
ATOM 5352 C CA . TRP A 1 692 ? -11.863 28.064 35.328 1.00 79.62 692 TRP A CA 1
ATOM 5353 C C . TRP A 1 692 ? -12.063 26.954 34.283 1.00 79.62 692 TRP A C 1
ATOM 5355 O O . TRP A 1 692 ? -11.147 26.199 33.964 1.00 79.62 692 TRP A O 1
ATOM 5365 N N . LEU A 1 693 ? -13.259 26.886 33.694 1.00 68.31 693 LEU A N 1
ATOM 5366 C CA . LEU A 1 693 ? -13.534 26.071 32.503 1.00 68.31 693 LEU A CA 1
ATOM 5367 C C . LEU A 1 693 ? -12.905 26.695 31.249 1.00 68.31 693 LEU A C 1
ATOM 5369 O O . LEU A 1 693 ? -12.408 25.986 30.380 1.00 68.31 693 LEU A O 1
ATOM 5373 N N . SER A 1 694 ? -12.925 28.026 31.162 1.00 73.06 694 SER A N 1
ATOM 5374 C CA . SER A 1 694 ? -12.283 28.809 30.102 1.00 73.06 694 SER A CA 1
ATOM 5375 C C . SER A 1 694 ? -12.051 30.246 30.566 1.00 73.06 694 SER A C 1
ATOM 5377 O O . SER A 1 694 ? -12.858 30.775 31.332 1.00 73.06 694 SER A O 1
ATOM 5379 N N . ALA A 1 695 ? -11.009 30.906 30.061 1.00 83.75 695 ALA A N 1
ATOM 5380 C CA . ALA A 1 695 ? -10.764 32.330 30.279 1.00 83.75 695 ALA A CA 1
ATOM 5381 C C . ALA A 1 695 ? -10.100 32.946 29.040 1.00 83.75 695 ALA A C 1
ATOM 5383 O O . ALA A 1 695 ? -8.976 32.593 28.691 1.00 83.75 695 ALA A O 1
ATOM 5384 N N . GLU A 1 696 ? -10.798 33.864 28.375 1.00 81.00 696 GLU A N 1
ATOM 5385 C CA . GLU A 1 696 ? -10.345 34.526 27.149 1.00 81.00 696 GLU A CA 1
ATOM 5386 C C . GLU A 1 696 ? -10.439 36.051 27.306 1.00 81.00 696 GLU A C 1
ATOM 5388 O O . GLU A 1 696 ? -11.409 36.560 27.867 1.00 81.00 696 GLU A O 1
ATOM 5393 N N . ALA A 1 697 ? -9.458 36.786 26.776 1.00 81.94 697 ALA A N 1
ATOM 5394 C CA . ALA A 1 697 ? -9.488 38.243 26.646 1.00 81.94 697 ALA A CA 1
ATOM 5395 C C . ALA A 1 697 ? -8.971 38.653 25.258 1.00 81.94 697 ALA A C 1
ATOM 5397 O O . ALA A 1 697 ? -8.026 38.059 24.741 1.00 81.94 697 ALA A O 1
ATOM 5398 N N . ALA A 1 698 ? -9.578 39.675 24.654 1.00 75.44 698 ALA A N 1
ATOM 5399 C CA . ALA A 1 698 ? -9.213 40.186 23.333 1.00 75.44 698 ALA A CA 1
ATOM 5400 C C . ALA A 1 698 ? -7.821 40.839 23.323 1.00 75.44 698 ALA A C 1
ATOM 5402 O O . ALA A 1 698 ? -7.179 40.928 22.276 1.00 75.44 698 ALA A O 1
ATOM 5403 N N . TRP A 1 699 ? -7.351 41.287 24.488 1.00 78.00 699 TRP A N 1
ATOM 5404 C CA . TRP A 1 699 ? -6.020 41.843 24.680 1.00 78.00 699 TRP A CA 1
ATOM 5405 C C . TRP A 1 699 ? -5.455 41.441 26.049 1.00 78.00 699 TRP A C 1
ATOM 5407 O O . TRP A 1 699 ? -6.147 41.505 27.063 1.00 78.00 699 TRP A O 1
ATOM 5417 N N . GLY A 1 700 ? -4.181 41.045 26.093 1.00 81.06 700 GLY A N 1
ATOM 5418 C CA . GLY A 1 700 ? -3.535 40.568 27.320 1.00 81.06 700 GLY A CA 1
ATOM 5419 C C . GLY A 1 700 ? -4.006 39.176 27.763 1.00 81.06 700 GLY A C 1
ATOM 5420 O O . GLY A 1 700 ? -4.529 38.402 26.969 1.00 81.06 700 GLY A O 1
ATOM 5421 N N . GLU A 1 701 ? -3.783 38.845 29.037 1.00 83.81 701 GLU A N 1
ATOM 5422 C CA . GLU A 1 701 ? -4.248 37.592 29.650 1.00 83.81 701 GLU A CA 1
ATOM 5423 C C . GLU A 1 701 ? -5.167 37.910 30.833 1.00 83.81 701 GLU A C 1
ATOM 5425 O O . GLU A 1 701 ? -4.963 38.906 31.541 1.00 83.81 701 GLU A O 1
ATOM 5430 N N . VAL A 1 702 ? -6.125 37.022 31.093 1.00 89.81 702 VAL A N 1
ATOM 5431 C CA . VAL A 1 702 ? -6.895 37.014 32.341 1.00 89.81 702 VAL A CA 1
ATOM 5432 C C . VAL A 1 702 ? -5.973 36.574 33.478 1.00 89.81 702 VAL A C 1
ATOM 5434 O O . VAL A 1 702 ? -5.270 35.570 33.356 1.00 89.81 702 VAL A O 1
ATOM 5437 N N . ARG A 1 703 ? -5.938 37.322 34.585 1.00 92.88 703 ARG A N 1
ATOM 5438 C CA . ARG A 1 703 ? -5.004 37.060 35.693 1.00 92.88 703 ARG A CA 1
ATOM 5439 C C . ARG A 1 703 ? -5.703 37.007 37.037 1.00 92.88 703 ARG A C 1
ATOM 5441 O O . ARG A 1 703 ? -6.512 37.870 37.361 1.00 92.88 703 ARG A O 1
ATOM 5448 N N . LEU A 1 704 ? -5.321 36.021 37.843 1.00 92.69 704 LEU A N 1
ATOM 5449 C CA . LEU A 1 704 ? -5.729 35.917 39.240 1.00 92.69 704 LEU A CA 1
ATOM 5450 C C . LEU A 1 704 ? -4.854 36.823 40.113 1.00 92.69 704 LEU A C 1
ATOM 5452 O O . LEU A 1 704 ? -3.627 36.845 39.982 1.00 92.69 704 LEU A O 1
ATOM 5456 N N . ASN A 1 705 ? -5.502 37.563 41.007 1.00 91.75 705 ASN A N 1
ATOM 5457 C CA . ASN A 1 705 ? -4.930 38.428 42.043 1.00 91.75 705 ASN A CA 1
ATOM 5458 C C . ASN A 1 705 ? -3.979 39.513 41.507 1.00 91.75 705 ASN A C 1
ATOM 5460 O O . ASN A 1 705 ? -3.139 40.054 42.227 1.00 91.75 705 ASN A O 1
ATOM 5464 N N . LYS A 1 706 ? -4.107 39.825 40.216 1.00 91.69 706 LYS A N 1
ATOM 5465 C CA . LYS A 1 706 ? -3.343 40.835 39.486 1.00 91.69 706 LYS A CA 1
ATOM 5466 C C . LYS A 1 706 ? -4.257 41.540 38.494 1.00 91.69 706 LYS A C 1
ATOM 5468 O O . LYS A 1 706 ? -5.228 40.956 38.022 1.00 91.69 706 LYS A O 1
ATOM 5473 N N . ASN A 1 707 ? -3.927 42.781 38.155 1.00 87.12 707 ASN A N 1
ATOM 5474 C CA . ASN A 1 707 ? -4.597 43.493 37.071 1.00 87.12 707 ASN A CA 1
ATOM 5475 C C . ASN A 1 707 ? -4.222 42.883 35.698 1.00 87.12 707 ASN A C 1
ATOM 5477 O O . ASN A 1 707 ? -3.351 42.012 35.601 1.00 87.12 707 ASN A O 1
ATOM 5481 N N . CYS A 1 708 ? -4.853 43.353 34.620 1.00 85.44 708 CYS A N 1
ATOM 5482 C CA . CYS A 1 708 ? -4.633 42.840 33.261 1.00 85.44 708 CYS A CA 1
ATOM 5483 C C . CYS A 1 708 ? -3.222 43.100 32.685 1.00 85.44 708 CYS A C 1
ATOM 5485 O O . CYS A 1 708 ? -2.892 42.567 31.628 1.00 85.44 708 CYS A O 1
ATOM 5487 N N . GLU A 1 709 ? -2.364 43.863 33.368 1.00 86.81 709 GLU A N 1
ATOM 5488 C CA . GLU A 1 709 ? -0.941 44.042 33.031 1.00 86.81 709 GLU A CA 1
ATOM 5489 C C . GLU A 1 709 ? 0.002 43.260 33.966 1.00 86.81 709 GLU A C 1
ATOM 5491 O O . GLU A 1 709 ? 1.222 43.307 33.822 1.00 86.81 709 GLU A O 1
ATOM 5496 N N . GLY A 1 710 ? -0.542 42.511 34.931 1.00 87.25 710 GLY A N 1
ATOM 5497 C CA . GLY A 1 710 ? 0.237 41.727 35.891 1.00 87.25 710 GLY A CA 1
ATOM 5498 C C . GLY A 1 710 ? 0.713 42.499 37.129 1.00 87.25 710 GLY A C 1
ATOM 5499 O O . GLY A 1 710 ? 1.488 41.948 37.916 1.00 87.25 710 GLY A O 1
ATOM 5500 N N . GLY A 1 711 ? 0.253 43.737 37.322 1.00 88.50 711 GLY A N 1
ATOM 5501 C CA . GLY A 1 711 ? 0.466 44.544 38.525 1.00 88.50 711 GLY A CA 1
ATOM 5502 C C . GLY A 1 711 ? -0.560 44.275 39.633 1.00 88.50 711 GLY A C 1
ATOM 5503 O O . GLY A 1 711 ? -1.495 43.493 39.467 1.00 88.50 711 GLY A O 1
ATOM 5504 N N . THR A 1 712 ? -0.391 44.933 40.781 1.00 89.06 712 THR A N 1
ATOM 5505 C CA . THR A 1 712 ? -1.319 44.845 41.923 1.00 89.06 712 THR A CA 1
ATOM 5506 C C . THR A 1 712 ? -2.682 45.452 41.583 1.00 89.06 712 THR A C 1
ATOM 5508 O O . THR A 1 712 ? -2.751 46.518 40.972 1.00 89.06 712 THR A O 1
ATOM 5511 N N . ILE A 1 713 ? -3.769 44.809 42.020 1.00 86.62 713 ILE A N 1
ATOM 5512 C CA . ILE A 1 713 ? -5.124 45.365 41.916 1.00 86.62 713 ILE A CA 1
ATOM 5513 C C . ILE A 1 713 ? -5.318 46.399 43.034 1.00 86.62 713 ILE A C 1
ATOM 5515 O O . ILE A 1 713 ? -5.225 46.061 44.216 1.00 86.62 713 ILE A O 1
ATOM 5519 N N . LEU A 1 714 ? -5.593 47.651 42.662 1.00 80.75 714 LEU A N 1
ATOM 5520 C CA . LEU A 1 714 ? -5.834 48.759 43.588 1.00 80.75 714 LEU A CA 1
ATOM 5521 C C . LEU A 1 714 ? -7.200 49.388 43.325 1.00 80.75 714 LEU A C 1
ATOM 5523 O O . LEU A 1 714 ? -7.514 49.748 42.195 1.00 80.75 714 LEU A O 1
ATOM 5527 N N . VAL A 1 715 ? -7.981 49.573 44.386 1.00 73.75 715 VAL A N 1
ATOM 5528 C CA . VAL A 1 715 ? -9.295 50.220 44.336 1.00 73.75 715 VAL A CA 1
ATOM 5529 C C . VAL A 1 715 ? -9.369 51.241 45.456 1.00 73.75 715 VAL A C 1
ATOM 5531 O O . VAL A 1 715 ? -9.330 50.865 46.623 1.00 73.75 715 VAL A O 1
ATOM 5534 N N . ASN A 1 716 ? -9.454 52.534 45.125 1.00 71.50 716 ASN A N 1
ATOM 5535 C CA . ASN A 1 716 ? -9.411 53.624 46.112 1.00 71.50 716 ASN A CA 1
ATOM 5536 C C . ASN A 1 716 ? -8.250 53.471 47.120 1.00 71.50 716 ASN A C 1
ATOM 5538 O O . ASN A 1 716 ? -8.448 53.596 48.324 1.00 71.50 716 ASN A O 1
ATOM 5542 N N . GLU A 1 717 ? -7.049 53.156 46.617 1.00 76.88 717 GLU A N 1
ATOM 5543 C CA . GLU A 1 717 ? -5.825 52.922 47.410 1.00 76.88 717 GLU A CA 1
ATOM 5544 C C . GLU A 1 717 ? -5.845 51.663 48.305 1.00 76.88 717 GLU A C 1
ATOM 5546 O O . GLU A 1 717 ? -4.902 51.422 49.058 1.00 76.88 717 GLU A O 1
ATOM 5551 N N . ILE A 1 718 ? -6.872 50.815 48.190 1.00 78.75 718 ILE A N 1
ATOM 5552 C CA . ILE A 1 718 ? -6.967 49.522 48.876 1.00 78.75 718 ILE A CA 1
ATOM 5553 C C . ILE A 1 718 ? -6.479 48.414 47.938 1.00 78.75 718 ILE A C 1
ATOM 5555 O O . ILE A 1 718 ? -6.917 48.324 46.790 1.00 78.75 718 ILE A O 1
ATOM 5559 N N . VAL A 1 719 ? -5.581 47.560 48.434 1.00 85.25 719 VAL A N 1
ATOM 5560 C CA . VAL A 1 719 ? -5.120 46.360 47.720 1.00 85.25 719 VAL A CA 1
ATOM 5561 C C . VAL A 1 719 ? -6.221 45.305 47.739 1.00 85.25 719 VAL A C 1
ATOM 5563 O O . VAL A 1 719 ? -6.713 44.942 48.806 1.00 85.25 719 VAL A O 1
ATOM 5566 N N . ILE A 1 720 ? -6.586 44.802 46.562 1.00 86.12 720 ILE A N 1
ATOM 5567 C CA . ILE A 1 720 ? -7.514 43.678 46.424 1.00 86.12 720 ILE A CA 1
ATOM 5568 C C . ILE A 1 720 ? -6.702 42.396 46.267 1.00 86.12 720 ILE A C 1
ATOM 5570 O O . ILE A 1 720 ? -6.016 42.208 45.263 1.00 86.12 720 ILE A O 1
ATOM 5574 N N . GLU A 1 721 ? -6.780 41.523 47.270 1.00 85.44 721 GLU A N 1
ATOM 5575 C CA . GLU A 1 721 ? -6.033 40.259 47.290 1.00 85.44 721 GLU A CA 1
ATOM 5576 C C . GLU A 1 721 ? -6.720 39.149 46.492 1.00 85.44 721 GLU A C 1
ATOM 5578 O O . GLU A 1 721 ? -6.024 38.326 45.911 1.00 85.44 721 GLU A O 1
ATOM 5583 N N . ASN A 1 722 ? -8.057 39.167 46.412 1.00 88.06 722 ASN A N 1
ATOM 5584 C CA . ASN A 1 722 ? -8.850 38.217 45.636 1.00 88.06 722 ASN A CA 1
ATOM 5585 C C . ASN A 1 722 ? -9.539 38.949 44.489 1.00 88.06 722 ASN A C 1
ATOM 5587 O O . ASN A 1 722 ? -10.587 39.573 44.666 1.00 88.06 722 ASN A O 1
ATOM 5591 N N . GLY A 1 723 ? -8.950 38.897 43.300 1.00 89.94 723 GLY A N 1
ATOM 5592 C CA . GLY A 1 723 ? -9.562 39.504 42.126 1.00 89.94 723 GLY A CA 1
ATOM 5593 C C . GLY A 1 723 ? -9.144 38.853 40.821 1.00 89.94 723 GLY A C 1
ATOM 5594 O O . GLY A 1 723 ? -8.157 38.128 40.767 1.00 89.94 723 GLY A O 1
ATOM 5595 N N . ILE A 1 724 ? -9.907 39.110 39.765 1.00 92.94 724 ILE A N 1
ATOM 5596 C CA . ILE A 1 724 ? -9.638 38.601 38.421 1.00 92.94 724 ILE A CA 1
ATOM 5597 C C . ILE A 1 724 ? -9.520 39.798 37.481 1.00 92.94 724 ILE A C 1
ATOM 5599 O O . ILE A 1 724 ? -10.526 40.433 37.165 1.00 92.94 724 ILE A O 1
ATOM 5603 N N . GLY A 1 725 ? -8.295 40.128 37.072 1.00 91.00 725 GLY A N 1
ATOM 5604 C CA . GLY A 1 725 ? -8.010 41.226 36.148 1.00 91.00 725 GLY A CA 1
ATOM 5605 C C . GLY A 1 725 ? -8.112 40.786 34.690 1.00 91.00 725 GLY A C 1
ATOM 5606 O O . GLY A 1 725 ? -7.581 39.738 34.321 1.00 91.00 725 GLY A O 1
ATOM 5607 N N . THR A 1 726 ? -8.770 41.591 33.856 1.00 90.00 726 THR A N 1
ATOM 5608 C CA . THR A 1 726 ? -9.014 41.306 32.433 1.00 90.00 726 THR A CA 1
ATOM 5609 C C . THR A 1 726 ? -9.142 42.591 31.598 1.00 90.00 726 THR A C 1
ATOM 5611 O O . THR A 1 726 ? -9.202 43.695 32.143 1.00 90.00 726 THR A O 1
ATOM 5614 N N . HIS A 1 727 ? -9.166 42.451 30.274 1.00 87.19 727 HIS A N 1
ATOM 5615 C CA . HIS A 1 727 ? -9.382 43.528 29.306 1.00 87.19 727 HIS A CA 1
ATOM 5616 C C . HIS A 1 727 ? -10.609 43.206 28.440 1.00 87.19 727 HIS A C 1
ATOM 5618 O O . HIS A 1 727 ? -10.770 42.061 28.018 1.00 87.19 727 HIS A O 1
ATOM 5624 N N . ALA A 1 728 ? -11.461 44.187 28.139 1.00 77.62 728 ALA A N 1
ATOM 5625 C CA . ALA A 1 728 ? -12.596 43.989 27.237 1.00 77.62 728 ALA A CA 1
ATOM 5626 C C . ALA A 1 728 ? -12.132 43.850 25.767 1.00 77.62 728 ALA A C 1
ATOM 5628 O O . ALA A 1 728 ? -11.199 44.510 25.332 1.00 77.62 728 ALA A O 1
ATOM 5629 N N . ASN A 1 729 ? -12.718 43.001 24.933 1.00 81.44 729 ASN A N 1
ATOM 5630 C CA . ASN A 1 729 ? -13.741 42.011 25.250 1.00 81.44 729 ASN A CA 1
ATOM 5631 C C . ASN A 1 729 ? -13.131 40.804 25.980 1.00 81.44 729 ASN A C 1
ATOM 5633 O O . ASN A 1 729 ? -12.086 40.310 25.567 1.00 81.44 729 ASN A O 1
ATOM 5637 N N . SER A 1 730 ? -13.772 40.303 27.036 1.00 83.06 730 SER A N 1
ATOM 5638 C CA . SER A 1 730 ? -13.343 39.075 27.717 1.00 83.06 730 SER A CA 1
ATOM 5639 C C . SER A 1 730 ? -14.506 38.214 28.173 1.00 83.06 730 SER A C 1
ATOM 5641 O O . SER A 1 730 ? -15.597 38.718 28.440 1.00 83.06 730 SER A O 1
ATOM 5643 N N . LEU A 1 731 ? -14.241 36.913 28.269 1.00 85.12 731 LEU A N 1
ATOM 5644 C CA . LEU A 1 731 ? -15.209 35.899 28.648 1.00 85.12 731 LEU A CA 1
ATOM 5645 C C . LEU A 1 731 ? -14.536 34.824 29.507 1.00 85.12 731 LEU A C 1
ATOM 5647 O O . LEU A 1 731 ? -13.587 34.167 29.076 1.00 85.12 731 LEU A O 1
ATOM 5651 N N . ILE A 1 732 ? -15.030 34.647 30.730 1.00 86.00 732 ILE A N 1
ATOM 5652 C CA . ILE A 1 732 ? -14.494 33.702 31.715 1.00 86.00 7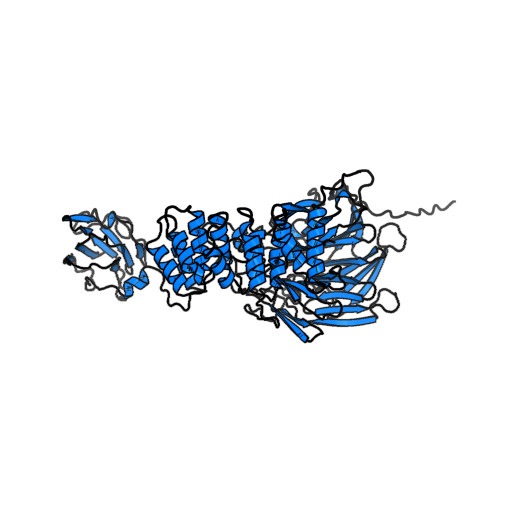32 ILE A CA 1
ATOM 5653 C C . ILE A 1 732 ? -15.634 32.816 32.211 1.00 86.00 732 ILE A C 1
ATOM 5655 O O . ILE A 1 732 ? -16.735 33.305 32.464 1.00 86.00 732 ILE A O 1
ATOM 5659 N N . ALA A 1 733 ? -15.375 31.521 32.368 1.00 82.94 733 ALA A N 1
ATOM 5660 C CA . ALA A 1 733 ? -16.373 30.543 32.769 1.00 82.94 733 ALA A CA 1
ATOM 5661 C C . ALA A 1 733 ? -15.900 29.674 33.928 1.00 82.94 733 ALA A C 1
ATOM 5663 O O . ALA A 1 733 ? -14.772 29.188 33.921 1.00 82.94 733 ALA A O 1
ATOM 5664 N N . TYR A 1 734 ? -16.792 29.411 34.879 1.00 82.31 734 TYR A N 1
ATOM 5665 C CA . TYR A 1 734 ? -16.558 28.508 36.006 1.00 82.31 734 TYR A CA 1
ATOM 5666 C C . TYR A 1 734 ? -17.668 27.468 36.104 1.00 82.31 734 TYR A C 1
ATOM 5668 O O . TYR A 1 734 ? -18.836 27.775 35.863 1.00 82.31 734 TYR A O 1
ATOM 5676 N N . SER A 1 735 ? -17.316 26.254 36.529 1.00 78.56 735 SER A N 1
ATOM 5677 C CA . SER A 1 735 ? -18.316 25.284 36.977 1.00 78.56 735 SER A CA 1
ATOM 5678 C C . SER A 1 735 ? -18.935 25.778 38.281 1.00 78.56 735 SER A C 1
ATOM 5680 O O . SER A 1 735 ? -18.214 26.166 39.200 1.00 78.56 735 SER A O 1
ATOM 5682 N N . ILE A 1 736 ? -20.260 25.734 38.383 1.00 80.88 736 ILE A N 1
ATOM 5683 C CA . ILE A 1 736 ? -20.972 26.057 39.621 1.00 80.88 736 ILE A CA 1
ATOM 5684 C C . ILE A 1 736 ? -20.961 24.805 40.515 1.00 80.88 736 ILE A C 1
ATOM 5686 O O . ILE A 1 736 ? -21.394 23.745 40.056 1.00 80.88 736 ILE A O 1
ATOM 5690 N N . PRO A 1 737 ? -20.460 24.879 41.764 1.00 78.69 737 PRO A N 1
ATOM 5691 C CA . PRO A 1 737 ? -20.532 23.762 42.705 1.00 78.69 737 PRO A CA 1
ATOM 5692 C C . PRO A 1 737 ? -21.983 23.357 42.989 1.00 78.69 737 PRO A C 1
ATOM 5694 O O . PRO A 1 737 ? -22.847 24.219 43.134 1.00 78.69 737 PRO A O 1
ATOM 5697 N N . GLU A 1 738 ? -22.257 22.057 43.135 1.00 78.19 738 GLU A N 1
ATOM 5698 C CA . GLU A 1 738 ? -23.623 21.556 43.387 1.00 78.19 738 GLU A CA 1
ATOM 5699 C C . GLU A 1 738 ? -24.250 22.122 44.670 1.00 78.19 738 GLU A C 1
ATOM 5701 O O . GLU A 1 738 ? -25.468 22.267 44.752 1.00 78.19 738 GLU A O 1
ATOM 5706 N N . ASN A 1 739 ? -23.420 22.462 45.658 1.00 81.31 739 ASN A N 1
ATOM 5707 C CA . ASN A 1 739 ? -23.840 23.033 46.932 1.00 81.31 739 ASN A CA 1
ATOM 5708 C C . ASN A 1 739 ? -23.784 24.571 46.971 1.00 81.31 739 ASN A C 1
ATOM 5710 O O . ASN A 1 739 ? -23.964 25.154 48.037 1.00 81.31 739 ASN A O 1
ATOM 5714 N N . ALA A 1 740 ? -23.537 25.250 45.847 1.00 80.12 740 ALA A N 1
ATOM 5715 C CA . ALA A 1 740 ? -23.579 26.709 45.783 1.00 80.12 740 ALA A CA 1
ATOM 5716 C C . ALA A 1 740 ? -25.028 27.233 45.786 1.00 80.12 740 ALA A C 1
ATOM 5718 O O . ALA A 1 740 ? -25.878 26.759 45.030 1.00 80.12 740 ALA A O 1
ATOM 5719 N N . VAL A 1 741 ? -25.303 28.253 46.605 1.00 76.81 741 VAL A N 1
ATOM 5720 C CA . VAL A 1 741 ? -26.648 28.844 46.781 1.00 76.81 741 VAL A CA 1
ATOM 5721 C C . VAL A 1 741 ? -26.716 30.344 46.476 1.00 76.81 741 VAL A C 1
ATOM 5723 O O . VAL A 1 741 ? -27.792 30.873 46.197 1.00 76.81 741 VAL A O 1
ATOM 5726 N N . VAL A 1 742 ? -25.584 31.050 46.499 1.00 72.19 742 VAL A N 1
ATOM 5727 C CA . VAL A 1 742 ? -25.491 32.478 46.148 1.00 72.19 742 VAL A CA 1
ATOM 5728 C C . VAL A 1 742 ? -24.207 32.694 45.360 1.00 72.19 742 VAL A C 1
ATOM 5730 O O . VAL A 1 742 ? -23.175 32.098 45.671 1.00 72.19 742 VAL A O 1
ATOM 5733 N N . VAL A 1 743 ? -24.265 33.571 44.359 1.00 71.56 743 VAL A N 1
ATOM 5734 C CA . VAL A 1 743 ? -23.067 34.116 43.712 1.00 71.56 743 VAL A CA 1
ATOM 5735 C C . VAL A 1 743 ? -22.929 35.571 44.133 1.00 71.56 743 VAL A C 1
ATOM 5737 O O . VAL A 1 743 ? -23.866 36.357 43.967 1.00 71.56 743 VAL A O 1
ATOM 5740 N N . VAL A 1 744 ? -21.764 35.930 44.662 1.00 67.62 744 VAL A N 1
ATOM 5741 C CA . VAL A 1 744 ? -21.444 37.301 45.056 1.00 67.62 744 VAL A CA 1
ATOM 5742 C C . VAL A 1 744 ? -20.248 37.761 44.254 1.00 67.62 744 VAL A C 1
ATOM 5744 O O . VAL A 1 744 ? -19.213 37.098 44.195 1.00 67.62 744 VAL A O 1
ATOM 5747 N N . GLN A 1 745 ? -20.399 38.908 43.609 1.00 69.06 745 GLN A N 1
ATOM 5748 C CA . GLN A 1 745 ? -19.345 39.455 42.776 1.00 69.06 745 GLN A CA 1
ATOM 5749 C C . GLN A 1 745 ? -19.473 40.967 42.680 1.00 69.06 745 GLN A C 1
ATOM 5751 O O . GLN A 1 745 ? -20.565 41.532 42.616 1.00 69.06 745 GLN A O 1
ATOM 5756 N N . ILE A 1 746 ? -18.321 41.626 42.702 1.00 64.31 746 ILE A N 1
ATOM 5757 C CA . ILE A 1 746 ? -18.199 43.070 42.558 1.00 64.31 746 ILE A CA 1
ATOM 5758 C C . ILE A 1 746 ? -17.382 43.297 41.296 1.00 64.31 746 ILE A C 1
ATOM 5760 O O . ILE A 1 746 ? -16.324 42.697 41.144 1.00 64.31 746 ILE A O 1
ATOM 5764 N N . VAL A 1 747 ? -17.850 44.144 40.388 1.00 68.12 747 VAL A N 1
ATOM 5765 C CA . VAL A 1 747 ? -17.085 44.494 39.184 1.00 68.12 747 VAL A CA 1
ATOM 5766 C C . VAL A 1 747 ? -16.632 45.930 39.303 1.00 68.12 747 VAL A C 1
ATOM 5768 O O . VAL A 1 747 ? -17.427 46.813 39.626 1.00 68.12 747 VAL A O 1
ATOM 5771 N N . LEU A 1 748 ? -15.355 46.157 39.019 1.00 65.00 748 LEU A N 1
ATOM 5772 C CA . LEU A 1 748 ? -14.815 47.482 38.784 1.00 65.00 748 LEU A CA 1
ATOM 5773 C C . LEU A 1 748 ? -14.307 47.564 37.349 1.00 65.00 748 LEU A C 1
ATOM 5775 O O . LEU A 1 748 ? -13.521 46.728 36.905 1.00 65.00 748 LEU A O 1
ATOM 5779 N N . LEU A 1 749 ? -14.748 48.598 36.647 1.00 62.28 749 LEU A N 1
ATOM 5780 C CA . LEU A 1 749 ? -14.315 48.941 35.300 1.00 62.28 749 LEU A CA 1
ATOM 5781 C C . LEU A 1 749 ? -13.607 50.288 35.384 1.00 62.28 749 LEU A C 1
ATOM 5783 O O . LEU A 1 749 ? -14.256 51.318 35.556 1.00 62.28 749 LEU A O 1
ATOM 5787 N N . TRP A 1 750 ? -12.273 50.269 35.362 1.00 58.56 750 TRP A N 1
ATOM 5788 C CA . TRP A 1 750 ? -11.469 51.487 35.424 1.00 58.56 750 TRP A CA 1
ATOM 5789 C C . TRP A 1 750 ? -10.019 51.259 34.985 1.00 58.56 750 TRP A C 1
ATOM 5791 O O . TRP A 1 750 ? -9.482 50.159 35.119 1.00 58.56 750 TRP A O 1
ATOM 5801 N N . ARG A 1 751 ? -9.402 52.341 34.501 1.00 53.97 751 ARG A N 1
ATOM 5802 C CA . ARG A 1 751 ? -7.988 52.455 34.141 1.00 53.97 751 ARG A CA 1
ATOM 5803 C C . ARG A 1 751 ? -7.201 53.159 35.233 1.00 53.97 751 ARG A C 1
ATOM 5805 O O . ARG A 1 751 ? -7.478 54.364 35.416 1.00 53.97 751 ARG A O 1
#